Protein 6GIB (pdb70)

Foldseek 3Di:
DPWAKEWEAAQQDLLSLLLLLLCVLLVHDYHYDHDHVDDPLCCVQPVVNADTKMWTHDDDDDPSCDDPPTDIDHDSVVSNVVSCVVRVVSCLDPDDPVRNVQLVVLLVLCVVQAVVLLCCVFQVQDQNVSNLVSLLVSLVCCDQDDANSRDHHSSCSRCLSPLLVSVLLLVVVWGPHDPVSSVVVNCSCVDPSNPRVVVNNVVSCPDPSSVVSNVDSVVSVVVRVPDVSRD/DPKEKEKEAAPLDLLSLLLLLLCVLLVDDYHYHYDHPPDDDDPLCCLLPVVNDDTKMWIGDDDDDPSNDDNVTDMDDDRLVSSVVSCVVRVVSCLDPDDPVLNVQLVVLLCLCVVQQPVLLCCVQLVQDQNPSNVVSLLVSLVQPDQDDDNSRDHHSSCSRCLSPLLLSVLCLVVVWGQYDVVSSVVVVVVCPDPSNPRVVNRNVVSCVDPSSVVSVVDSVVSVVVRVPPVSRDHDD

Organism: Trametes versicolor (NCBI:txid5325)

Structure (mmCIF, N/CA/C/O backbone):
data_6GIB
#
_entry.id   6GIB
#
_cell.length_a   58.959
_cell.length_b   93.023
_cell.length_c   96.024
_cell.angle_alpha   90.00
_cell.angle_beta   90.00
_cell.angle_gamma   90.00
#
_symmetry.space_group_name_H-M   'P 21 21 21'
#
loop_
_entity.id
_entity.type
_entity.pdbx_description
1 polymer 'Glutathione S-transferase omega-2'
2 non-polymer 'MAGNESIUM ION'
3 water water
#
loop_
_atom_site.group_PDB
_atom_site.id
_atom_site.type_symbol
_atom_site.label_atom_id
_atom_site.label_alt_id
_atom_site.label_comp_id
_atom_site.label_asym_id
_atom_site.label_entity_id
_atom_site.label_seq_id
_atom_site.pdbx_PDB_ins_code
_atom_site.Cartn_x
_atom_site.Cartn_y
_atom_site.Cartn_z
_atom_site.occupancy
_atom_site.B_iso_or_equiv
_atom_site.auth_seq_id
_atom_site.auth_comp_id
_atom_site.auth_asym_id
_atom_site.auth_atom_id
_atom_site.pdbx_PDB_model_num
ATOM 1 N N . CYS A 1 3 ? -2.432 -14.500 6.069 1.00 31.75 3 CYS A N 1
ATOM 2 C CA . CYS A 1 3 ? -1.772 -15.232 4.991 1.00 33.23 3 CYS A CA 1
ATOM 3 C C . CYS A 1 3 ? -1.960 -16.750 5.088 1.00 37.11 3 CYS A C 1
ATOM 4 O O . CYS A 1 3 ? -1.709 -17.334 6.123 1.00 42.93 3 CYS A O 1
ATOM 11 N N . THR A 1 4 ? -2.379 -17.382 3.985 1.00 45.61 4 THR A N 1
ATOM 12 C CA . THR A 1 4 ? -2.632 -18.820 3.949 1.00 46.12 4 THR A CA 1
ATOM 13 C C . THR A 1 4 ? -1.697 -19.603 3.035 1.00 35.92 4 THR A C 1
ATOM 14 O O . THR A 1 4 ? -1.767 -20.831 3.033 1.00 43.28 4 THR A O 1
ATOM 25 N N . GLU A 1 5 ? -0.856 -18.948 2.245 1.00 34.16 5 GLU A N 1
ATOM 26 C CA . GLU A 1 5 ? 0.166 -19.670 1.499 1.00 39.22 5 GLU A CA 1
ATOM 27 C C . GLU A 1 5 ? 1.025 -20.485 2.463 1.00 30.66 5 GLU A C 1
ATOM 28 O O . GLU A 1 5 ? 1.246 -20.079 3.595 1.00 28.17 5 GLU A O 1
ATOM 40 N N . GLN A 1 6 ? 1.536 -21.634 2.019 1.00 30.27 6 GLN A N 1
ATOM 41 C CA . GLN A 1 6 ? 2.416 -22.409 2.890 1.00 29.22 6 GLN A CA 1
ATOM 42 C C . GLN A 1 6 ? 3.791 -21.765 2.956 1.00 24.89 6 GLN A C 1
ATOM 43 O O . GLN A 1 6 ? 4.254 -21.125 2.005 1.00 23.73 6 GLN A O 1
ATOM 57 N N . ILE A 1 7 ? 4.451 -21.966 4.091 1.00 24.11 7 ILE A N 1
ATOM 58 C CA . ILE A 1 7 ? 5.734 -21.345 4.401 1.00 26.71 7 ILE A CA 1
ATOM 59 C C . ILE A 1 7 ? 6.617 -22.411 5.003 1.00 24.44 7 ILE A C 1
ATOM 60 O O . ILE A 1 7 ? 6.285 -22.950 6.064 1.00 26.33 7 ILE A O 1
ATOM 76 N N . THR A 1 8 ? 7.764 -22.667 4.382 1.00 23.24 8 THR A N 1
ATOM 77 C CA . THR A 1 8 ? 8.743 -23.601 4.912 1.00 25.63 8 THR A CA 1
ATOM 78 C C . THR A 1 8 ? 10.076 -22.885 5.028 1.00 26.80 8 THR A C 1
ATOM 79 O O . THR A 1 8 ? 10.612 -22.394 4.032 1.00 24.04 8 THR A O 1
ATOM 90 N N . LEU A 1 9 ? 10.633 -22.865 6.230 1.00 25.08 9 LEU A N 1
ATOM 91 C CA . LEU A 1 9 ? 11.948 -22.285 6.455 1.00 25.40 9 LEU A CA 1
ATOM 92 C C . LEU A 1 9 ? 12.978 -23.412 6.496 1.00 23.25 9 LEU A C 1
ATOM 93 O O . LEU A 1 9 ? 12.885 -24.309 7.327 1.00 24.78 9 LEU A O 1
ATOM 109 N N . TYR A 1 10 ? 13.964 -23.335 5.615 1.00 28.67 10 TYR A N 1
ATOM 110 C CA . TYR A 1 10 ? 15.084 -24.256 5.587 1.00 25.28 10 TYR A CA 1
ATOM 111 C C . TYR A 1 10 ? 16.296 -23.582 6.201 1.00 29.10 10 TYR A C 1
ATOM 112 O O . TYR A 1 10 ? 16.643 -22.443 5.843 1.00 28.65 10 TYR A O 1
ATOM 130 N N . THR A 1 11 ? 16.914 -24.281 7.140 1.00 30.72 11 THR A N 1
ATOM 131 C CA . THR A 1 11 ? 18.113 -23.800 7.779 1.00 34.99 11 THR A CA 1
ATOM 132 C C . THR A 1 11 ? 18.939 -24.999 8.184 1.00 36.71 11 THR A C 1
ATOM 133 O O . THR A 1 11 ? 18.403 -26.079 8.415 1.00 32.96 11 THR A O 1
ATOM 144 N N . THR A 1 12 ? 20.252 -24.797 8.236 1.00 44.11 12 THR A N 1
ATOM 145 C CA . THR A 1 12 ? 21.123 -25.715 8.940 1.00 41.38 12 THR A CA 1
ATOM 146 C C . THR A 1 12 ? 20.981 -25.499 10.436 1.00 42.38 12 THR A C 1
ATOM 147 O O . THR A 1 12 ? 20.678 -24.402 10.907 1.00 35.99 12 THR A O 1
ATOM 158 N N . THR A 1 13 ? 21.252 -26.569 11.180 1.00 49.16 13 THR A N 1
ATOM 159 C CA . THR A 1 13 ? 20.689 -26.753 12.512 1.00 47.57 13 THR A CA 1
ATOM 160 C C . THR A 1 13 ? 20.996 -25.583 13.452 1.00 49.54 13 THR A C 1
ATOM 161 O O . THR A 1 13 ? 20.155 -25.213 14.287 1.00 46.52 13 THR A O 1
ATOM 172 N N . PHE A 1 14 ? 22.168 -24.975 13.326 1.00 43.94 14 PHE A N 1
ATOM 173 C CA . PHE A 1 14 ? 22.606 -23.972 14.290 1.00 36.01 14 PHE A CA 1
ATOM 174 C C . PHE A 1 14 ? 23.059 -22.694 13.588 1.00 37.73 14 PHE A C 1
ATOM 175 O O . PHE A 1 14 ? 23.922 -21.958 14.083 1.00 37.79 14 PHE A O 1
ATOM 192 N N . SER A 1 15 ? 22.453 -22.404 12.459 1.00 33.93 15 SER A N 1
ATOM 193 C CA . SER A 1 15 ? 22.855 -21.259 11.648 1.00 34.39 15 SER A CA 1
ATOM 194 C C . SER A 1 15 ? 22.280 -19.964 12.211 1.00 27.67 15 SER A C 1
ATOM 195 O O . SER A 1 15 ? 21.064 -19.863 12.403 1.00 20.91 15 SER A O 1
ATOM 203 N N . PRO A 1 16 ? 23.105 -18.939 12.431 1.00 21.96 16 PRO A N 1
ATOM 204 C CA . PRO A 1 16 ? 22.546 -17.654 12.874 1.00 29.96 16 PRO A CA 1
ATOM 205 C C . PRO A 1 16 ? 21.720 -16.974 11.796 1.00 26.22 16 PRO A C 1
ATOM 206 O O . PRO A 1 16 ? 20.775 -16.242 12.122 1.00 21.99 16 PRO A O 1
ATOM 217 N N . TYR A 1 17 ? 22.020 -17.244 10.519 1.00 28.83 17 TYR A N 1
ATOM 218 C CA . TYR A 1 17 ? 21.238 -16.680 9.430 1.00 25.01 17 TYR A CA 1
ATOM 219 C C . TYR A 1 17 ? 19.837 -17.271 9.418 1.00 24.51 17 TYR A C 1
ATOM 220 O O . TYR A 1 17 ? 18.850 -16.541 9.272 1.00 27.58 17 TYR A O 1
ATOM 238 N N . GLY A 1 18 ? 19.720 -18.588 9.594 1.00 25.80 18 GLY A N 1
ATOM 239 C CA . GLY A 1 18 ? 18.396 -19.183 9.695 1.00 25.24 18 GLY A CA 1
ATOM 240 C C . GLY A 1 18 ? 17.693 -18.723 10.952 1.00 26.59 18 GLY A C 1
ATOM 241 O O . GLY A 1 18 ? 16.473 -18.521 10.966 1.00 23.83 18 GLY A O 1
ATOM 245 N N . HIS A 1 19 ? 18.460 -18.543 12.023 1.00 23.11 19 HIS A N 1
ATOM 246 C CA . HIS A 1 19 ? 17.887 -18.093 13.282 1.00 26.80 19 HIS A CA 1
ATOM 247 C C . HIS A 1 19 ? 17.196 -16.745 13.089 1.00 22.03 19 HIS A C 1
ATOM 248 O O . HIS A 1 19 ? 16.091 -16.524 13.587 1.00 22.80 19 HIS A O 1
ATOM 262 N N . ARG A 1 20 ? 17.784 -15.869 12.281 1.00 24.58 20 ARG A N 1
ATOM 263 C CA . ARG A 1 20 ? 17.112 -14.617 11.932 1.00 24.09 20 ARG A CA 1
ATOM 264 C C . ARG A 1 20 ? 15.682 -14.861 11.481 1.00 24.81 20 ARG A C 1
ATOM 265 O O . ARG A 1 20 ? 14.728 -14.256 12.000 1.00 23.37 20 ARG A O 1
ATOM 286 N N . ALA A 1 21 ? 15.520 -15.728 10.488 1.00 21.55 21 ALA A N 1
ATOM 287 C CA . ALA A 1 21 ? 14.214 -15.946 9.888 1.00 18.51 21 ALA A CA 1
ATOM 288 C C . ALA A 1 21 ? 13.292 -16.665 10.828 1.00 20.65 21 ALA A C 1
ATOM 289 O O . ALA A 1 21 ? 12.074 -16.479 10.769 1.00 23.54 21 ALA A O 1
ATOM 296 N N . HIS A 1 22 ? 13.852 -17.490 11.678 1.00 29.36 22 HIS A N 1
ATOM 297 C CA . HIS A 1 22 ? 13.091 -18.229 12.647 1.00 23.95 22 HIS A CA 1
ATOM 298 C C . HIS A 1 22 ? 12.468 -17.240 13.624 1.00 24.22 22 HIS A C 1
ATOM 299 O O . HIS A 1 22 ? 11.315 -17.333 13.882 1.00 25.12 22 HIS A O 1
ATOM 313 N N . ILE A 1 23 ? 13.242 -16.276 14.108 1.00 23.31 23 ILE A N 1
ATOM 314 C CA . ILE A 1 23 ? 12.697 -15.246 15.002 1.00 22.06 23 ILE A CA 1
ATOM 315 C C . ILE A 1 23 ? 11.556 -14.529 14.316 1.00 22.40 23 ILE A C 1
ATOM 316 O O . ILE A 1 23 ? 10.476 -14.364 14.888 1.00 23.38 23 ILE A O 1
ATOM 332 N N . ALA A 1 24 ? 11.759 -14.142 13.048 1.00 20.69 24 ALA A N 1
ATOM 333 C CA . ALA A 1 24 ? 10.758 -13.326 12.384 1.00 23.18 24 ALA A CA 1
ATOM 334 C C . ALA A 1 24 ? 9.467 -14.091 12.185 1.00 21.36 24 ALA A C 1
ATOM 335 O O . ALA A 1 24 ? 8.373 -13.522 12.301 1.00 25.48 24 ALA A O 1
ATOM 342 N N . LEU A 1 25 ? 9.569 -15.376 11.876 1.00 23.80 25 LEU A N 1
ATOM 343 C CA . LEU A 1 25 ? 8.364 -16.163 11.687 1.00 31.86 25 LEU A CA 1
ATOM 344 C C . LEU A 1 25 ? 7.644 -16.346 13.014 1.00 22.86 25 LEU A C 1
ATOM 345 O O . LEU A 1 25 ? 6.412 -16.345 13.066 1.00 23.97 25 LEU A O 1
ATOM 361 N N . GLU A 1 26 ? 8.396 -16.436 14.101 1.00 25.65 26 GLU A N 1
ATOM 362 C CA . GLU A 1 26 ? 7.764 -16.566 15.409 1.00 28.36 26 GLU A CA 1
ATOM 363 C C . GLU A 1 26 ? 7.082 -15.266 15.803 1.00 25.82 26 GLU A C 1
ATOM 364 O O . GLU A 1 26 ? 5.897 -15.275 16.155 1.00 26.03 26 GLU A O 1
ATOM 376 N N . GLU A 1 27 ? 7.788 -14.129 15.665 1.00 18.96 27 GLU A N 1
ATOM 377 C CA . GLU A 1 27 ? 7.176 -12.832 15.959 1.00 22.67 27 GLU A CA 1
ATOM 378 C C . GLU A 1 27 ? 5.909 -12.627 15.163 1.00 26.66 27 GLU A C 1
ATOM 379 O O . GLU A 1 27 ? 4.964 -12.001 15.649 1.00 26.01 27 GLU A O 1
ATOM 391 N N . ALA A 1 28 ? 5.878 -13.137 13.926 1.00 27.17 28 ALA A N 1
ATOM 392 C CA . ALA A 1 28 ? 4.749 -12.927 13.036 1.00 24.09 28 ALA A CA 1
ATOM 393 C C . ALA A 1 28 ? 3.554 -13.770 13.402 1.00 25.42 28 ALA A C 1
ATOM 394 O O . ALA A 1 28 ? 2.488 -13.576 12.817 1.00 29.36 28 ALA A O 1
ATOM 401 N N . GLY A 1 29 ? 3.709 -14.711 14.329 1.00 28.82 29 GLY A N 1
ATOM 402 C CA . GLY A 1 29 ? 2.664 -15.687 14.546 1.00 30.53 29 GLY A CA 1
ATOM 403 C C . GLY A 1 29 ? 2.409 -16.571 13.343 1.00 27.76 29 GLY A C 1
ATOM 404 O O . GLY A 1 29 ? 1.301 -17.094 13.192 1.00 26.11 29 GLY A O 1
ATOM 408 N N . ALA A 1 30 ? 3.405 -16.746 12.476 1.00 29.95 30 ALA A N 1
ATOM 409 C CA . ALA A 1 30 ? 3.196 -17.474 11.240 1.00 27.42 30 ALA A CA 1
ATOM 410 C C . ALA A 1 30 ? 2.979 -18.955 11.494 1.00 25.14 30 ALA A C 1
ATOM 411 O O . ALA A 1 30 ? 3.554 -19.536 12.410 1.00 28.22 30 ALA A O 1
ATOM 418 N N . GLU A 1 31 ? 2.164 -19.565 10.633 1.00 29.52 31 GLU A N 1
ATOM 419 C CA . GLU A 1 31 ? 2.078 -21.015 10.502 1.00 26.97 31 GLU A CA 1
ATOM 420 C C . GLU A 1 31 ? 3.100 -21.467 9.465 1.00 30.33 31 GLU A C 1
ATOM 421 O O . GLU A 1 31 ? 2.952 -21.185 8.277 1.00 28.99 31 GLU A O 1
ATOM 433 N N . TYR A 1 32 ? 4.112 -22.200 9.899 1.00 29.05 32 TYR A N 1
ATOM 434 C CA . TYR A 1 32 ? 5.206 -22.513 9.011 1.00 23.12 32 TYR A CA 1
ATOM 435 C C . TYR A 1 32 ? 5.813 -23.867 9.373 1.00 30.16 32 TYR A C 1
ATOM 436 O O . TYR A 1 32 ? 5.713 -24.346 10.504 1.00 25.38 32 TYR A O 1
ATOM 454 N N . THR A 1 33 ? 6.458 -24.476 8.389 1.00 29.98 33 THR A N 1
ATOM 455 C CA . THR A 1 33 ? 7.239 -25.683 8.585 1.00 26.87 33 THR A CA 1
ATOM 456 C C . THR A 1 33 ? 8.699 -25.292 8.706 1.00 27.99 33 THR A C 1
ATOM 457 O O . THR A 1 33 ? 9.205 -24.494 7.907 1.00 33.08 33 THR A O 1
ATOM 468 N N . LEU A 1 34 ? 9.347 -25.817 9.727 1.00 26.07 34 LEU A N 1
ATOM 469 C CA . LEU A 1 34 ? 10.774 -25.650 9.943 1.00 29.24 34 LEU A CA 1
ATOM 470 C C . LEU A 1 34 ? 11.469 -26.947 9.557 1.00 24.28 34 LEU A C 1
ATOM 471 O O . LEU A 1 34 ? 11.089 -28.025 10.020 1.00 29.02 34 LEU A O 1
ATOM 487 N N . CYS A 1 35 ? 12.465 -26.846 8.691 1.00 28.71 35 CYS A N 1
ATOM 488 C CA . CYS A 1 35 ? 13.245 -27.997 8.268 1.00 26.55 35 CYS A CA 1
ATOM 489 C C . CYS A 1 35 ? 14.687 -27.682 8.570 1.00 31.35 35 CYS A C 1
ATOM 490 O O . CYS A 1 35 ? 15.243 -26.729 8.018 1.00 32.53 35 CYS A O 1
ATOM 498 N N . GLN A 1 36 ? 15.277 -28.463 9.462 1.00 31.34 36 GLN A N 1
ATOM 499 C CA . GLN A 1 36 ? 16.666 -28.297 9.851 1.00 31.44 36 GLN A CA 1
ATOM 500 C C . GLN A 1 36 ? 17.478 -29.392 9.168 1.00 37.83 36 GLN A C 1
ATOM 501 O O . GLN A 1 36 ? 17.192 -30.578 9.339 1.00 36.39 36 GLN A O 1
ATOM 515 N N . ILE A 1 37 ? 18.468 -29.005 8.392 1.00 35.18 37 ILE A N 1
ATOM 516 C CA . ILE A 1 37 ? 19.389 -29.973 7.822 1.00 47.22 37 ILE A CA 1
ATOM 517 C C . ILE A 1 37 ? 20.687 -29.955 8.611 1.00 50.43 37 ILE A C 1
ATOM 518 O O . ILE A 1 37 ? 21.161 -28.901 9.067 1.00 43.54 37 ILE A O 1
ATOM 534 N N . ASN A 1 38 ? 21.293 -31.131 8.728 1.00 48.49 38 ASN A N 1
ATOM 535 C CA . ASN A 1 38 ? 22.471 -31.279 9.564 1.00 58.40 38 ASN A CA 1
ATOM 536 C C . ASN A 1 38 ? 23.687 -30.615 8.931 1.00 60.15 38 ASN A C 1
ATOM 537 O O . ASN A 1 38 ? 24.098 -30.972 7.820 1.00 58.85 38 ASN A O 1
ATOM 548 N N . VAL A 1 39 ? 24.272 -29.670 9.662 1.00 69.27 39 VAL A N 1
ATOM 549 C CA . VAL A 1 39 ? 25.617 -29.157 9.386 1.00 68.50 39 VAL A CA 1
ATOM 550 C C . VAL A 1 39 ? 26.653 -30.281 9.387 1.00 65.15 39 VAL A C 1
ATOM 551 O O . VAL A 1 39 ? 27.761 -30.101 8.887 1.00 56.88 39 VAL A O 1
ATOM 564 N N . LYS A 1 43 ? 25.044 -32.687 2.987 1.00 40.67 43 LYS A N 1
ATOM 565 C CA . LYS A 1 43 ? 23.839 -31.970 2.571 1.00 44.88 43 LYS A CA 1
ATOM 566 C C . LYS A 1 43 ? 22.989 -32.732 1.524 1.00 49.49 43 LYS A C 1
ATOM 567 O O . LYS A 1 43 ? 23.496 -33.118 0.474 1.00 49.04 43 LYS A O 1
ATOM 585 N N . PRO A 1 44 ? 21.694 -32.917 1.783 1.00 41.91 44 PRO A N 1
ATOM 586 C CA . PRO A 1 44 ? 20.934 -33.908 1.012 1.00 37.28 44 PRO A CA 1
ATOM 587 C C . PRO A 1 44 ? 20.710 -33.528 -0.447 1.00 39.98 44 PRO A C 1
ATOM 588 O O . PRO A 1 44 ? 20.591 -32.358 -0.818 1.00 41.26 44 PRO A O 1
ATOM 599 N N . GLU A 1 45 ? 20.642 -34.571 -1.278 1.00 45.02 45 GLU A N 1
ATOM 600 C CA . GLU A 1 45 ? 20.485 -34.396 -2.715 1.00 41.43 45 GLU A CA 1
ATOM 601 C C . GLU A 1 45 ? 19.227 -33.607 -3.052 1.00 39.18 45 GLU A C 1
ATOM 602 O O . GLU A 1 45 ? 19.224 -32.812 -4.004 1.00 41.13 45 GLU A O 1
ATOM 614 N N . TRP A 1 46 ? 18.141 -33.817 -2.301 1.00 34.02 46 TRP A N 1
ATOM 615 C CA . TRP A 1 46 ? 16.903 -33.104 -2.602 1.00 37.21 46 TRP A CA 1
ATOM 616 C C . TRP A 1 46 ? 17.013 -31.588 -2.405 1.00 36.09 46 TRP A C 1
ATOM 617 O O . TRP A 1 46 ? 16.230 -30.843 -3.001 1.00 33.75 46 TRP A O 1
ATOM 638 N N . TYR A 1 47 ? 17.959 -31.105 -1.603 1.00 34.08 47 TYR A N 1
ATOM 639 C CA . TYR A 1 47 ? 17.959 -29.682 -1.301 1.00 36.73 47 TYR A CA 1
ATOM 640 C C . TYR A 1 47 ? 18.208 -28.850 -2.550 1.00 40.92 47 TYR A C 1
ATOM 641 O O . TYR A 1 47 ? 17.917 -27.648 -2.562 1.00 38.35 47 TYR A O 1
ATOM 659 N N . LYS A 1 48 ? 18.724 -29.471 -3.608 1.00 38.07 48 LYS A N 1
ATOM 660 C CA . LYS A 1 48 ? 18.896 -28.763 -4.861 1.00 40.50 48 LYS A CA 1
ATOM 661 C C . LYS A 1 48 ? 17.565 -28.259 -5.401 1.00 35.55 48 LYS A C 1
ATOM 662 O O . LYS A 1 48 ? 17.545 -27.335 -6.215 1.00 34.39 48 LYS A O 1
ATOM 681 N N . ARG A 1 49 ? 16.459 -28.860 -4.983 1.00 32.06 49 ARG A N 1
ATOM 682 C CA . ARG A 1 49 ? 15.141 -28.391 -5.386 1.00 32.96 49 ARG A CA 1
ATOM 683 C C . ARG A 1 49 ? 14.693 -27.139 -4.620 1.00 32.47 49 ARG A C 1
ATOM 684 O O . ARG A 1 49 ? 13.740 -26.483 -5.040 1.00 30.28 49 ARG A O 1
ATOM 705 N N . VAL A 1 50 ? 15.335 -26.812 -3.500 1.00 30.26 50 VAL A N 1
ATOM 706 C CA . VAL A 1 50 ? 15.070 -25.551 -2.813 1.00 34.72 50 VAL A CA 1
ATOM 707 C C . VAL A 1 50 ? 15.861 -24.435 -3.468 1.00 29.90 50 VAL A C 1
ATOM 708 O O . VAL A 1 50 ? 15.315 -23.407 -3.884 1.00 31.17 50 VAL A O 1
ATOM 721 N N . ASN A 1 51 ? 17.159 -24.652 -3.572 1.00 37.92 51 ASN A N 1
ATOM 722 C CA . ASN A 1 51 ? 18.123 -23.762 -4.179 1.00 38.10 51 ASN A CA 1
ATOM 723 C C . ASN A 1 51 ? 19.220 -24.557 -4.875 1.00 43.98 51 ASN A C 1
ATOM 724 O O . ASN A 1 51 ? 19.990 -25.271 -4.209 1.00 34.66 51 ASN A O 1
ATOM 735 N N . PRO A 1 52 ? 19.364 -24.421 -6.193 1.00 41.19 52 PRO A N 1
ATOM 736 C CA . PRO A 1 52 ? 20.399 -25.199 -6.881 1.00 39.57 52 PRO A CA 1
ATOM 737 C C . PRO A 1 52 ? 21.808 -24.944 -6.376 1.00 35.58 52 PRO A C 1
ATOM 738 O O . PRO A 1 52 ? 22.643 -25.846 -6.475 1.00 42.09 52 PRO A O 1
ATOM 749 N N . LEU A 1 53 ? 22.118 -23.770 -5.842 1.00 39.44 53 LEU A N 1
ATOM 750 C CA . LEU A 1 53 ? 23.462 -23.532 -5.322 1.00 38.77 53 LEU A CA 1
ATOM 751 C C . LEU A 1 53 ? 23.618 -23.930 -3.860 1.00 38.29 53 LEU A C 1
ATOM 752 O O . LEU A 1 53 ? 24.635 -23.590 -3.250 1.00 40.86 53 LEU A O 1
ATOM 768 N N . GLY A 1 54 ? 22.651 -24.643 -3.285 1.00 34.95 54 GLY A N 1
ATOM 769 C CA . GLY A 1 54 ? 22.779 -25.061 -1.893 1.00 33.05 54 GLY A CA 1
ATOM 770 C C . GLY A 1 54 ? 22.711 -23.945 -0.877 1.00 38.29 54 GLY A C 1
ATOM 771 O O . GLY A 1 54 ? 23.136 -24.144 0.268 1.00 33.31 54 GLY A O 1
ATOM 775 N N . LYS A 1 55 ? 22.198 -22.771 -1.264 1.00 30.58 55 LYS A N 1
ATOM 776 C CA . LYS A 1 55 ? 22.188 -21.612 -0.375 1.00 36.53 55 LYS A CA 1
ATOM 777 C C . LYS A 1 55 ? 21.181 -21.802 0.754 1.00 32.19 55 LYS A C 1
ATOM 778 O O . LYS A 1 55 ? 20.040 -22.204 0.522 1.00 31.43 55 LYS A O 1
ATOM 797 N N . VAL A 1 56 ? 21.606 -21.478 1.966 1.00 29.29 56 VAL A N 1
ATOM 798 C CA . VAL A 1 56 ? 20.804 -21.632 3.180 1.00 36.57 56 VAL A CA 1
ATOM 799 C C . VAL A 1 56 ? 21.031 -20.393 4.048 1.00 28.09 56 VAL A C 1
ATOM 800 O O . VAL A 1 56 ? 22.136 -19.898 4.127 1.00 32.06 56 VAL A O 1
ATOM 813 N N . PRO A 1 57 ? 19.991 -19.891 4.720 1.00 28.10 57 PRO A N 1
ATOM 814 C CA . PRO A 1 57 ? 18.613 -20.375 4.769 1.00 23.33 57 PRO A CA 1
ATOM 815 C C . PRO A 1 57 ? 17.855 -20.090 3.502 1.00 25.28 57 PRO A C 1
ATOM 816 O O . PRO A 1 57 ? 18.298 -19.320 2.654 1.00 26.50 57 PRO A O 1
ATOM 827 N N . ALA A 1 58 ? 16.684 -20.703 3.424 1.00 25.25 58 ALA A N 1
ATOM 828 C CA . ALA A 1 58 ? 15.753 -20.474 2.352 1.00 23.42 58 ALA A CA 1
ATOM 829 C C . ALA A 1 58 ? 14.344 -20.640 2.879 1.00 22.39 58 ALA A C 1
ATOM 830 O O . ALA A 1 58 ? 14.095 -21.406 3.813 1.00 22.21 58 ALA A O 1
ATOM 837 N N . ILE A 1 59 ? 13.423 -19.978 2.198 1.00 21.96 59 ILE A N 1
ATOM 838 C CA . ILE A 1 59 ? 11.995 -20.065 2.447 1.00 21.26 59 ILE A CA 1
ATOM 839 C C . ILE A 1 59 ? 11.331 -20.502 1.153 1.00 26.82 59 ILE A C 1
ATOM 840 O O . ILE A 1 59 ? 11.559 -19.893 0.105 1.00 28.54 59 ILE A O 1
ATOM 856 N N . THR A 1 60 ? 10.487 -21.516 1.224 1.00 26.94 60 THR A N 1
ATOM 857 C CA . THR A 1 60 ? 9.550 -21.734 0.139 1.00 20.67 60 THR A CA 1
ATOM 858 C C . THR A 1 60 ? 8.217 -21.161 0.565 1.00 26.70 60 THR A C 1
ATOM 859 O O . THR A 1 60 ? 7.852 -21.198 1.747 1.00 26.08 60 THR A O 1
ATOM 870 N N . PHE A 1 61 ? 7.494 -20.628 -0.410 1.00 26.13 61 PHE A N 1
ATOM 871 C CA . PHE A 1 61 ? 6.252 -19.922 -0.152 1.00 26.32 61 PHE A CA 1
ATOM 872 C C . PHE A 1 61 ? 5.219 -20.347 -1.179 1.00 22.37 61 PHE A C 1
ATOM 873 O O . PHE A 1 61 ? 5.499 -20.341 -2.379 1.00 28.53 61 PHE A O 1
ATOM 890 N N . GLY A 1 62 ? 4.031 -20.692 -0.705 1.00 28.10 62 GLY A N 1
ATOM 891 C CA . GLY A 1 62 ? 2.957 -21.132 -1.566 1.00 27.98 62 GLY A CA 1
ATOM 892 C C . GLY A 1 62 ? 3.219 -22.495 -2.184 1.00 30.76 62 GLY A C 1
ATOM 893 O O . GLY A 1 62 ? 4.131 -23.248 -1.803 1.00 25.73 62 GLY A O 1
ATOM 897 N N . GLY A 1 63 ? 2.392 -22.789 -3.187 1.00 25.25 63 GLY A N 1
ATOM 898 C CA . GLY A 1 63 ? 2.298 -24.107 -3.749 1.00 24.12 63 GLY A CA 1
ATOM 899 C C . GLY A 1 63 ? 1.602 -25.058 -2.791 1.00 26.63 63 GLY A C 1
ATOM 900 O O . GLY A 1 63 ? 1.159 -24.682 -1.709 1.00 21.97 63 GLY A O 1
ATOM 904 N N . PRO A 1 64 ? 1.499 -26.322 -3.175 1.00 22.92 64 PRO A N 1
ATOM 905 C CA . PRO A 1 64 ? 0.809 -27.288 -2.320 1.00 31.95 64 PRO A CA 1
ATOM 906 C C . PRO A 1 64 ? 1.566 -27.543 -1.018 1.00 30.61 64 PRO A C 1
ATOM 907 O O . PRO A 1 64 ? 2.785 -27.361 -0.928 1.00 26.95 64 PRO A O 1
ATOM 918 N N . GLN A 1 65 ? 0.815 -27.965 0.002 1.00 36.35 65 GLN A N 1
ATOM 919 C CA . GLN A 1 65 ? 1.430 -28.443 1.237 1.00 33.56 65 GLN A CA 1
ATOM 920 C C . GLN A 1 65 ? 2.239 -29.677 0.933 1.00 28.34 65 GLN A C 1
ATOM 921 O O . GLN A 1 65 ? 1.727 -30.640 0.375 1.00 31.13 65 GLN A O 1
ATOM 935 N N . VAL A 1 66 ? 3.514 -29.640 1.294 1.00 27.06 66 VAL A N 1
ATOM 936 C CA . VAL A 1 66 ? 4.412 -30.751 1.006 1.00 23.84 66 VAL A CA 1
ATOM 937 C C . VAL A 1 66 ? 5.342 -30.941 2.181 1.00 28.02 66 VAL A C 1
ATOM 938 O O . VAL A 1 66 ? 5.656 -29.994 2.909 1.00 24.68 66 VAL A O 1
ATOM 951 N N . PRO A 1 67 ? 5.822 -32.158 2.379 1.00 27.76 67 PRO A N 1
ATOM 952 C CA . PRO A 1 67 ? 6.911 -32.312 3.315 1.00 28.50 67 PRO A CA 1
ATOM 953 C C . PRO A 1 67 ? 8.103 -31.531 2.800 1.00 28.35 67 PRO A C 1
ATOM 954 O O . PRO A 1 67 ? 8.343 -31.501 1.580 1.00 26.11 67 PRO A O 1
ATOM 965 N N . PRO A 1 68 ? 8.876 -30.910 3.693 1.00 24.33 68 PRO A N 1
ATOM 966 C CA . PRO A 1 68 ? 9.977 -30.033 3.260 1.00 24.51 68 PRO A CA 1
ATOM 967 C C . PRO A 1 68 ? 11.034 -30.729 2.421 1.00 27.44 68 PRO A C 1
ATOM 968 O O . PRO A 1 68 ? 11.693 -30.082 1.596 1.00 25.08 68 PRO A O 1
ATOM 979 N N . ASP A 1 69 ? 11.252 -32.025 2.630 1.00 31.11 69 ASP A N 1
ATOM 980 C CA . ASP A 1 69 ? 12.168 -32.737 1.765 1.00 25.56 69 ASP A CA 1
ATOM 981 C C . ASP A 1 69 ? 11.548 -33.041 0.393 1.00 30.92 69 ASP A C 1
ATOM 982 O O . ASP A 1 69 ? 12.236 -33.626 -0.449 1.00 25.69 69 ASP A O 1
ATOM 991 N N . GLU A 1 70 ? 10.314 -32.604 0.115 1.00 24.46 70 GLU A N 1
ATOM 992 C CA . GLU A 1 70 ? 9.699 -32.772 -1.204 1.00 28.96 70 GLU A CA 1
ATOM 993 C C . GLU A 1 70 ? 9.137 -31.431 -1.681 1.00 27.37 70 GLU A C 1
ATOM 994 O O . GLU A 1 70 ? 7.928 -31.278 -1.894 1.00 21.61 70 GLU A O 1
ATOM 1006 N N . PRO A 1 71 ? 10.000 -30.436 -1.876 1.00 27.09 71 PRO A N 1
ATOM 1007 C CA . PRO A 1 71 ? 9.503 -29.104 -2.228 1.00 28.72 71 PRO A CA 1
ATOM 1008 C C . PRO A 1 71 ? 8.820 -29.163 -3.578 1.00 30.41 71 PRO A C 1
ATOM 1009 O O . PRO A 1 71 ? 9.226 -29.905 -4.470 1.00 25.31 71 PRO A O 1
ATOM 1020 N N . SER A 1 72 ? 7.724 -28.445 -3.675 1.00 26.30 72 SER A N 1
ATOM 1021 C CA . SER A 1 72 ? 6.934 -28.445 -4.887 1.00 28.01 72 SER A CA 1
ATOM 1022 C C . SER A 1 72 ? 7.641 -27.657 -5.982 1.00 30.14 72 SER A C 1
ATOM 1023 O O . SER A 1 72 ? 8.416 -26.739 -5.706 1.00 31.94 72 SER A O 1
ATOM 1031 N N . PRO A 1 73 ? 7.343 -27.947 -7.235 1.00 31.01 73 PRO A N 1
ATOM 1032 C CA . PRO A 1 73 ? 7.740 -27.009 -8.286 1.00 30.43 73 PRO A CA 1
ATOM 1033 C C . PRO A 1 73 ? 6.938 -25.721 -8.237 1.00 28.02 73 PRO A C 1
ATOM 1034 O O . PRO A 1 73 ? 7.442 -24.683 -8.677 1.00 24.25 73 PRO A O 1
ATOM 1045 N N . GLU A 1 74 ? 5.726 -25.721 -7.685 1.00 25.21 74 GLU A N 1
ATOM 1046 C CA . GLU A 1 74 ? 4.969 -24.471 -7.695 1.00 28.34 74 GLU A CA 1
ATOM 1047 C C . GLU A 1 74 ? 5.550 -23.417 -6.752 1.00 30.59 74 GLU A C 1
ATOM 1048 O O . GLU A 1 74 ? 5.442 -22.230 -7.034 1.00 26.31 74 GLU A O 1
ATOM 1060 N N . SER A 1 75 ? 6.111 -23.812 -5.612 1.00 33.12 75 SER A N 1
ATOM 1061 C CA . SER A 1 75 ? 6.425 -22.832 -4.578 1.00 26.96 75 SER A CA 1
ATOM 1062 C C . SER A 1 75 ? 7.476 -21.838 -5.059 1.00 31.11 75 SER A C 1
ATOM 1063 O O . SER A 1 75 ? 8.357 -22.177 -5.858 1.00 31.68 75 SER A O 1
ATOM 1071 N N . GLU A 1 76 ? 7.372 -20.595 -4.557 1.00 29.13 76 GLU A N 1
ATOM 1072 C CA . GLU A 1 76 ? 8.415 -19.589 -4.755 1.00 25.36 76 GLU A CA 1
ATOM 1073 C C . GLU A 1 76 ? 9.529 -19.829 -3.754 1.00 28.20 76 GLU A C 1
ATOM 1074 O O . GLU A 1 76 ? 9.272 -20.025 -2.562 1.00 31.44 76 GLU A O 1
ATOM 1086 N N . LYS A 1 77 ? 10.765 -19.756 -4.227 1.00 20.49 77 LYS A N 1
ATOM 1087 C CA . LYS A 1 77 ? 11.942 -20.083 -3.430 1.00 29.83 77 LYS A CA 1
ATOM 1088 C C . LYS A 1 77 ? 12.744 -18.809 -3.230 1.00 28.74 77 LYS A C 1
ATOM 1089 O O . LYS A 1 77 ? 13.106 -18.157 -4.208 1.00 27.47 77 LYS A O 1
ATOM 1108 N N . LEU A 1 78 ? 13.033 -18.467 -1.965 1.00 27.60 78 LEU A N 1
ATOM 1109 C CA . LEU A 1 78 ? 13.658 -17.197 -1.607 1.00 26.23 78 LEU A CA 1
ATOM 1110 C C . LEU A 1 78 ? 14.836 -17.422 -0.677 1.00 21.99 78 LEU A C 1
ATOM 1111 O O . LEU A 1 78 ? 14.783 -18.269 0.221 1.00 28.21 78 LEU A O 1
ATOM 1127 N N . VAL A 1 79 ? 15.878 -16.619 -0.869 1.00 26.23 79 VAL A N 1
ATOM 1128 C CA . VAL A 1 79 ? 17.126 -16.709 -0.122 1.00 23.96 79 VAL A CA 1
ATOM 1129 C C . VAL A 1 79 ? 17.569 -15.304 0.278 1.00 24.78 79 VAL A C 1
ATOM 1130 O O . VAL A 1 79 ? 16.977 -14.304 -0.128 1.00 26.89 79 VAL A O 1
ATOM 1143 N N . GLU A 1 80 ? 18.666 -15.249 1.039 1.00 25.96 80 GLU A N 1
ATOM 1144 C CA . GLU A 1 80 ? 19.303 -14.029 1.542 1.00 23.37 80 GLU A CA 1
ATOM 1145 C C . GLU A 1 80 ? 18.589 -13.544 2.802 1.00 23.65 80 GLU A C 1
ATOM 1146 O O . GLU A 1 80 ? 17.490 -12.992 2.733 1.00 20.73 80 GLU A O 1
ATOM 1158 N N . SER A 1 81 ? 19.227 -13.737 3.956 1.00 20.61 81 SER A N 1
ATOM 1159 C CA . SER A 1 81 ? 18.503 -13.717 5.220 1.00 23.15 81 SER A CA 1
ATOM 1160 C C . SER A 1 81 ? 17.809 -12.383 5.463 1.00 17.76 81 SER A C 1
ATOM 1161 O O . SER A 1 81 ? 16.659 -12.351 5.921 1.00 27.47 81 SER A O 1
ATOM 1169 N N . LEU A 1 82 ? 18.458 -11.275 5.171 1.00 16.37 82 LEU A N 1
ATOM 1170 C CA . LEU A 1 82 ? 17.790 -9.992 5.415 1.00 25.46 82 LEU A CA 1
ATOM 1171 C C . LEU A 1 82 ? 16.589 -9.782 4.505 1.00 25.92 82 LEU A C 1
ATOM 1172 O O . LEU A 1 82 ? 15.559 -9.263 4.955 1.00 21.87 82 LEU A O 1
ATOM 1188 N N . ALA A 1 83 ? 16.680 -10.174 3.229 1.00 21.51 83 ALA A N 1
ATOM 1189 C CA . ALA A 1 83 ? 15.472 -10.207 2.400 1.00 19.82 83 ALA A CA 1
ATOM 1190 C C . ALA A 1 83 ? 14.391 -11.106 2.991 1.00 20.13 83 ALA A C 1
ATOM 1191 O O . ALA A 1 83 ? 13.198 -10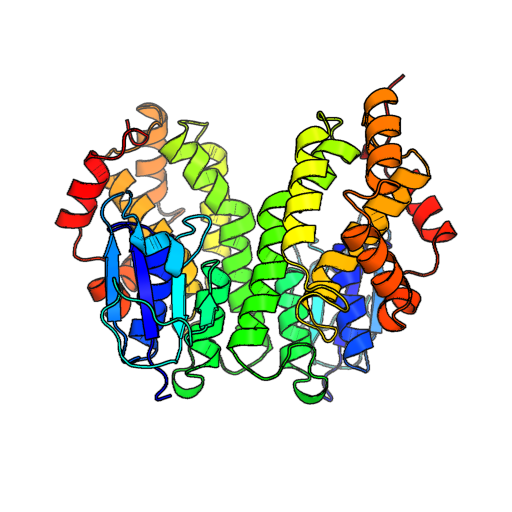.807 2.865 1.00 24.80 83 ALA A O 1
ATOM 1198 N N . LEU A 1 84 ? 14.769 -12.214 3.620 1.00 21.43 84 LEU A N 1
ATOM 1199 C CA . LEU A 1 84 ? 13.743 -13.073 4.212 1.00 20.02 84 LEU A CA 1
ATOM 1200 C C . LEU A 1 84 ? 13.045 -12.357 5.354 1.00 21.74 84 LEU A C 1
ATOM 1201 O O . LEU A 1 84 ? 11.816 -12.416 5.470 1.00 23.72 84 LEU A O 1
ATOM 1217 N N . LEU A 1 85 ? 13.811 -11.628 6.166 1.00 20.56 85 LEU A N 1
ATOM 1218 C CA . LEU A 1 85 ? 13.222 -10.817 7.228 1.00 24.62 85 LEU A CA 1
ATOM 1219 C C . LEU A 1 85 ? 12.195 -9.846 6.672 1.00 25.53 85 LEU A C 1
ATOM 1220 O O . LEU A 1 85 ? 11.054 -9.797 7.144 1.00 24.47 85 LEU A O 1
ATOM 1236 N N . GLU A 1 86 ? 12.590 -9.040 5.683 1.00 24.03 86 GLU A N 1
ATOM 1237 C CA . GLU A 1 86 ? 11.649 -8.087 5.103 1.00 21.93 86 GLU A CA 1
ATOM 1238 C C . GLU A 1 86 ? 10.468 -8.798 4.459 1.00 25.06 86 GLU A C 1
ATOM 1239 O O . GLU A 1 86 ? 9.347 -8.279 4.462 1.00 24.50 86 GLU A O 1
ATOM 1251 N N . PHE A 1 87 ? 10.698 -9.995 3.919 1.00 29.53 87 PHE A N 1
ATOM 1252 C CA . PHE A 1 87 ? 9.614 -10.749 3.306 1.00 27.12 87 PHE A CA 1
ATOM 1253 C C . PHE A 1 87 ? 8.576 -11.176 4.347 1.00 24.06 87 PHE A C 1
ATOM 1254 O O . PHE A 1 87 ? 7.371 -10.980 4.142 1.00 22.03 87 PHE A O 1
ATOM 1271 N N . VAL A 1 88 ? 9.018 -11.720 5.493 1.00 24.39 88 VAL A N 1
ATOM 1272 C CA . VAL A 1 88 ? 8.053 -12.110 6.533 1.00 20.69 88 VAL A CA 1
ATOM 1273 C C . VAL A 1 88 ? 7.236 -10.914 6.948 1.00 19.81 88 VAL A C 1
ATOM 1274 O O . VAL A 1 88 ? 6.016 -11.000 7.107 1.00 28.00 88 VAL A O 1
ATOM 1287 N N . ALA A 1 89 ? 7.885 -9.766 7.076 1.00 23.79 89 ALA A N 1
ATOM 1288 C CA . ALA A 1 89 ? 7.182 -8.560 7.491 1.00 24.08 89 ALA A CA 1
ATOM 1289 C C . ALA A 1 89 ? 6.147 -8.144 6.465 1.00 24.18 89 ALA A C 1
ATOM 1290 O O . ALA A 1 89 ? 5.022 -7.784 6.830 1.00 21.16 89 ALA A O 1
ATOM 1297 N N . ASP A 1 90 ? 6.506 -8.212 5.170 1.00 24.13 90 ASP A N 1
ATOM 1298 C CA . ASP A 1 90 ? 5.570 -7.898 4.087 1.00 26.51 90 ASP A CA 1
ATOM 1299 C C . ASP A 1 90 ? 4.396 -8.866 4.029 1.00 21.68 90 ASP A C 1
ATOM 1300 O O . ASP A 1 90 ? 3.298 -8.479 3.623 1.00 24.80 90 ASP A O 1
ATOM 1309 N N . VAL A 1 91 ? 4.613 -10.137 4.358 1.00 23.66 91 VAL A N 1
ATOM 1310 C CA . VAL A 1 91 ? 3.515 -11.117 4.301 1.00 24.35 91 VAL A CA 1
ATOM 1311 C C . VAL A 1 91 ? 2.589 -10.973 5.495 1.00 27.24 91 VAL A C 1
ATOM 1312 O O . VAL A 1 91 ? 1.405 -11.315 5.417 1.00 30.63 91 VAL A O 1
ATOM 1325 N N . PHE A 1 92 ? 3.118 -10.493 6.615 1.00 22.45 92 PHE A N 1
ATOM 1326 C CA . PHE A 1 92 ? 2.372 -10.348 7.862 1.00 26.07 92 PHE A CA 1
ATOM 1327 C C . PHE A 1 92 ? 2.415 -8.904 8.348 1.00 30.97 92 PHE A C 1
ATOM 1328 O O . PHE A 1 92 ? 2.879 -8.614 9.459 1.00 29.65 92 PHE A O 1
ATOM 1345 N N . PRO A 1 93 ? 1.960 -7.957 7.530 1.00 29.14 93 PRO A N 1
ATOM 1346 C CA . PRO A 1 93 ? 1.987 -6.565 7.992 1.00 23.80 93 PRO A CA 1
ATOM 1347 C C . PRO A 1 93 ? 1.292 -6.392 9.314 1.00 30.74 93 PRO A C 1
ATOM 1348 O O . PRO A 1 93 ? 1.703 -5.533 10.094 1.00 24.28 93 PRO A O 1
ATOM 1359 N N . GLU A 1 94 ? 0.287 -7.228 9.611 1.00 26.77 94 GLU A N 1
ATOM 1360 C CA . GLU A 1 94 ? -0.461 -7.090 10.849 1.00 28.27 94 GLU A CA 1
ATOM 1361 C C . GLU A 1 94 ? 0.442 -7.271 12.060 1.00 31.82 94 GLU A C 1
ATOM 1362 O O . GLU A 1 94 ? 0.208 -6.664 13.103 1.00 29.11 94 GLU A O 1
ATOM 1374 N N . ALA A 1 95 ? 1.502 -8.047 11.925 1.00 28.96 95 ALA A N 1
ATOM 1375 C CA . ALA A 1 95 ? 2.398 -8.322 13.044 1.00 28.93 95 ALA A CA 1
ATOM 1376 C C . ALA A 1 95 ? 3.341 -7.169 13.357 1.00 23.53 95 ALA A C 1
ATOM 1377 O O . ALA A 1 95 ? 4.044 -7.221 14.360 1.00 25.28 95 ALA A O 1
ATOM 1384 N N . LYS A 1 96 ? 3.398 -6.151 12.514 1.00 23.05 96 LYS A N 1
ATOM 1385 C CA . LYS A 1 96 ? 4.245 -4.997 12.747 1.00 24.97 96 LYS A CA 1
ATOM 1386 C C . LYS A 1 96 ? 5.664 -5.422 13.108 1.00 26.88 96 LYS A C 1
ATOM 1387 O O . LYS A 1 96 ? 6.215 -5.047 14.144 1.00 28.95 96 LYS A O 1
ATOM 1406 N N . LEU A 1 97 ? 6.264 -6.221 12.224 1.00 28.96 97 LEU A N 1
ATOM 1407 C CA . LEU A 1 97 ? 7.634 -6.646 12.478 1.00 23.30 97 LEU A CA 1
ATOM 1408 C C . LEU A 1 97 ? 8.588 -5.494 12.290 1.00 20.25 97 LEU A C 1
ATOM 1409 O O . LEU A 1 97 ? 9.741 -5.558 12.723 1.00 22.79 97 LEU A O 1
ATOM 1425 N N . LEU A 1 98 ? 8.132 -4.468 11.622 1.00 20.29 98 LEU A N 1
ATOM 1426 C CA . LEU A 1 98 ? 8.770 -3.174 11.587 1.00 23.64 98 LEU A CA 1
ATOM 1427 C C . LEU A 1 98 ? 7.805 -2.147 12.172 1.00 20.01 98 LEU A C 1
ATOM 1428 O O . LEU A 1 98 ? 6.589 -2.355 12.176 1.00 27.35 98 LEU A O 1
ATOM 1444 N N . PRO A 1 99 ? 8.299 -1.025 12.645 1.00 18.85 99 PRO A N 1
ATOM 1445 C CA . PRO A 1 99 ? 7.385 0.034 13.083 1.00 25.14 99 PRO A CA 1
ATOM 1446 C C . PRO A 1 99 ? 6.573 0.615 11.927 1.00 34.10 99 PRO A C 1
ATOM 1447 O O . PRO A 1 99 ? 6.780 0.329 10.734 1.00 26.52 99 PRO A O 1
ATOM 1458 N N . ALA A 1 100 ? 5.592 1.438 12.306 1.00 24.34 100 ALA A N 1
ATOM 1459 C CA . ALA A 1 100 ? 4.638 1.942 11.316 1.00 32.97 100 ALA A CA 1
ATOM 1460 C C . ALA A 1 100 ? 5.206 3.112 10.533 1.00 27.34 100 ALA A C 1
ATOM 1461 O O . ALA A 1 100 ? 5.007 3.204 9.315 1.00 36.70 100 ALA A O 1
ATOM 1468 N N . SER A 1 101 ? 5.904 3.993 11.200 1.00 25.79 101 SER A N 1
ATOM 1469 C CA . SER A 1 101 ? 6.321 5.223 10.570 1.00 32.98 101 SER A CA 1
ATOM 1470 C C . SER A 1 101 ? 7.506 4.977 9.651 1.00 26.84 101 SER A C 1
ATOM 1471 O O . SER A 1 101 ? 8.438 4.271 10.015 1.00 27.07 101 SER A O 1
ATOM 1479 N N . PRO A 1 102 ? 7.533 5.620 8.496 1.00 31.13 102 PRO A N 1
ATOM 1480 C CA . PRO A 1 102 ? 8.709 5.494 7.637 1.00 29.77 102 PRO A CA 1
ATOM 1481 C C . PRO A 1 102 ? 9.991 5.868 8.337 1.00 29.69 102 PRO A C 1
ATOM 1482 O O . PRO A 1 102 ? 11.033 5.247 8.108 1.00 27.24 102 PRO A O 1
ATOM 1493 N N . VAL A 1 103 ? 9.956 6.882 9.190 1.00 21.86 103 VAL A N 1
ATOM 1494 C CA . VAL A 1 103 ? 11.188 7.269 9.837 1.00 22.56 103 VAL A CA 1
ATOM 1495 C C . VAL A 1 103 ? 11.671 6.145 10.729 1.00 27.05 103 VAL A C 1
ATOM 1496 O O . VAL A 1 103 ? 12.866 5.830 10.772 1.00 27.01 103 VAL A O 1
ATOM 1509 N N . GLN A 1 104 ? 10.757 5.512 11.450 1.00 25.94 104 GLN A N 1
ATOM 1510 C CA . GLN A 1 104 ? 11.209 4.494 12.383 1.00 30.60 104 GLN A CA 1
ATOM 1511 C C . GLN A 1 104 ? 11.630 3.228 11.638 1.00 26.88 104 GLN A C 1
ATOM 1512 O O . GLN A 1 104 ? 12.589 2.561 12.041 1.00 22.85 104 GLN A O 1
ATOM 1526 N N . ARG A 1 105 ? 10.954 2.887 10.537 1.00 22.63 105 ARG A N 1
ATOM 1527 C CA . ARG A 1 105 ? 11.423 1.746 9.760 1.00 25.90 105 ARG A CA 1
ATOM 1528 C C . ARG A 1 105 ? 12.814 2.016 9.208 1.00 27.27 105 ARG A C 1
ATOM 1529 O O . ARG A 1 105 ? 13.641 1.096 9.121 1.00 27.76 105 ARG A O 1
ATOM 1550 N N . ALA A 1 106 ? 13.115 3.281 8.902 1.00 23.69 106 ALA A N 1
ATOM 1551 C CA . ALA A 1 106 ? 14.429 3.620 8.373 1.00 23.10 106 ALA A CA 1
ATOM 1552 C C . ALA A 1 106 ? 15.493 3.510 9.450 1.00 25.22 106 ALA A C 1
ATOM 1553 O O . ALA A 1 106 ? 16.604 3.026 9.188 1.00 26.69 106 ALA A O 1
ATOM 1560 N N . ARG A 1 107 ? 15.174 3.951 10.672 1.00 24.20 107 ARG A N 1
ATOM 1561 C CA . ARG A 1 107 ? 16.112 3.775 11.781 1.00 27.29 107 ARG A CA 1
ATOM 1562 C C . ARG A 1 107 ? 16.375 2.294 12.044 1.00 21.91 107 ARG A C 1
ATOM 1563 O O . ARG A 1 107 ? 17.530 1.876 12.202 1.00 24.53 107 ARG A O 1
ATOM 1584 N N . ALA A 1 108 ? 15.329 1.475 12.023 1.00 18.46 108 ALA A N 1
ATOM 1585 C CA . ALA A 1 108 ? 15.517 0.042 12.215 1.00 28.42 108 ALA A CA 1
ATOM 1586 C C . ALA A 1 108 ? 16.448 -0.518 11.156 1.00 24.97 108 ALA A C 1
ATOM 1587 O O . ALA A 1 108 ? 17.404 -1.246 11.462 1.00 18.46 108 ALA A O 1
ATOM 1594 N N . ARG A 1 109 ? 16.206 -0.157 9.898 1.00 28.38 109 ARG A N 1
ATOM 1595 C CA . ARG A 1 109 ? 17.045 -0.671 8.834 1.00 23.90 109 ARG A CA 1
ATOM 1596 C C . ARG A 1 109 ? 18.472 -0.174 9.001 1.00 19.10 109 ARG A C 1
ATOM 1597 O O . ARG A 1 109 ? 19.433 -0.928 8.811 1.00 21.82 109 ARG A O 1
ATOM 1618 N N . ALA A 1 110 ? 18.634 1.072 9.417 1.00 21.45 110 ALA A N 1
ATOM 1619 C CA . ALA A 1 110 ? 19.976 1.598 9.611 1.00 23.79 110 ALA A CA 1
ATOM 1620 C C . ALA A 1 110 ? 20.690 0.853 10.719 1.00 25.44 110 ALA A C 1
ATOM 1621 O O . ALA A 1 110 ? 21.915 0.666 10.668 1.00 26.24 110 ALA A O 1
ATOM 1628 N N . PHE A 1 111 ? 19.951 0.424 11.735 1.00 20.74 111 PHE A N 1
ATOM 1629 C CA . PHE A 1 111 ? 20.589 -0.324 12.812 1.00 25.93 111 PHE A CA 1
ATOM 1630 C C . PHE A 1 111 ? 21.190 -1.607 12.263 1.00 26.01 111 PHE A C 1
ATOM 1631 O O . PHE A 1 111 ? 22.345 -1.941 12.538 1.00 23.49 111 PHE A O 1
ATOM 1648 N N . ILE A 1 112 ? 20.416 -2.327 11.457 1.00 19.55 112 ILE A N 1
ATOM 1649 C CA . ILE A 1 112 ? 20.924 -3.527 10.820 1.00 22.63 112 ILE A CA 1
ATOM 1650 C C . ILE A 1 112 ? 22.137 -3.193 9.958 1.00 25.04 112 ILE A C 1
ATOM 1651 O O . ILE A 1 112 ? 23.113 -3.951 9.914 1.00 22.47 112 ILE A O 1
ATOM 1667 N N . ALA A 1 113 ? 22.104 -2.059 9.253 1.00 25.63 113 ALA A N 1
ATOM 1668 C CA . ALA A 1 113 ? 23.276 -1.695 8.457 1.00 26.55 113 ALA A CA 1
ATOM 1669 C C . ALA A 1 113 ? 24.495 -1.555 9.350 1.00 28.89 113 ALA A C 1
ATOM 1670 O O . ALA A 1 113 ? 25.589 -2.007 8.994 1.00 30.51 113 ALA A O 1
ATOM 1677 N N . ILE A 1 114 ? 24.330 -0.941 10.525 1.00 27.35 114 ILE A N 1
ATOM 1678 C CA . ILE A 1 114 ? 25.478 -0.781 11.408 1.00 29.90 114 ILE A CA 1
ATOM 1679 C C . ILE A 1 114 ? 26.061 -2.148 11.738 1.00 29.80 114 ILE A C 1
ATOM 1680 O O . ILE A 1 114 ? 27.280 -2.359 11.665 1.00 33.42 114 ILE A O 1
ATOM 1696 N N . TYR A 1 115 ? 25.195 -3.111 12.069 1.00 24.85 115 TYR A N 1
ATOM 1697 C CA . TYR A 1 115 ? 25.684 -4.446 12.366 1.00 22.59 115 TYR A CA 1
ATOM 1698 C C . TYR A 1 115 ? 26.435 -5.029 11.181 1.00 26.61 115 TYR A C 1
ATOM 1699 O O . TYR A 1 115 ? 27.581 -5.461 11.318 1.00 33.88 115 TYR A O 1
ATOM 1717 N N . GLN A 1 116 ? 25.795 -5.050 10.007 1.00 26.42 116 GLN A N 1
ATOM 1718 C CA . GLN A 1 116 ? 26.401 -5.658 8.824 1.00 31.43 116 GLN A CA 1
ATOM 1719 C C . GLN A 1 116 ? 27.683 -4.957 8.433 1.00 34.21 116 GLN A C 1
ATOM 1720 O O . GLN A 1 116 ? 28.683 -5.606 8.123 1.00 39.81 116 GLN A O 1
ATOM 1734 N N . ASN A 1 117 ? 27.668 -3.636 8.417 1.00 31.99 117 ASN A N 1
ATOM 1735 C CA . ASN A 1 117 ? 28.782 -2.900 7.857 1.00 38.16 117 ASN A CA 1
ATOM 1736 C C . ASN A 1 117 ? 29.921 -2.676 8.840 1.00 35.24 117 ASN A C 1
ATOM 1737 O O . ASN A 1 117 ? 31.059 -2.494 8.408 1.00 41.37 117 ASN A O 1
ATOM 1748 N N . TYR A 1 118 ? 29.672 -2.675 10.133 1.00 34.74 118 TYR A N 1
ATOM 1749 C CA . TYR A 1 118 ? 30.756 -2.382 11.060 1.00 31.93 118 TYR A CA 1
ATOM 1750 C C . TYR A 1 118 ? 31.054 -3.515 12.036 1.00 35.84 118 TYR A C 1
ATOM 1751 O O . TYR A 1 118 ? 32.216 -3.713 12.374 1.00 41.96 118 TYR A O 1
ATOM 1769 N N . LEU A 1 119 ? 30.084 -4.338 12.414 1.00 27.63 119 LEU A N 1
ATOM 1770 C CA . LEU A 1 119 ? 30.383 -5.330 13.439 1.00 30.27 119 LEU A CA 1
ATOM 1771 C C . LEU A 1 119 ? 30.554 -6.737 12.889 1.00 28.56 119 LEU A C 1
ATOM 1772 O O . LEU A 1 119 ? 31.542 -7.397 13.195 1.00 31.64 119 LEU A O 1
ATOM 1788 N N . HIS A 1 120 ? 29.614 -7.202 12.073 1.00 29.86 120 HIS A N 1
ATOM 1789 C CA . HIS A 1 120 ? 29.634 -8.573 11.578 1.00 25.64 120 HIS A CA 1
ATOM 1790 C C . HIS A 1 120 ? 31.037 -9.053 11.221 1.00 30.55 120 HIS A C 1
ATOM 1791 O O . HIS A 1 120 ? 31.500 -10.089 11.718 1.00 27.51 120 HIS A O 1
ATOM 1805 N N . ASP A 1 121 ? 31.748 -8.302 10.378 1.00 27.52 121 ASP A N 1
ATOM 1806 C CA . ASP A 1 121 ? 33.035 -8.790 9.899 1.00 28.44 121 ASP A CA 1
ATOM 1807 C C . ASP A 1 121 ? 34.078 -8.818 11.008 1.00 33.15 121 ASP A C 1
ATOM 1808 O O . ASP A 1 121 ? 34.985 -9.654 10.978 1.00 31.61 121 ASP A O 1
ATOM 1817 N N . GLN A 1 122 ? 33.977 -7.907 11.977 1.00 30.50 122 GLN A N 1
ATOM 1818 C CA . GLN A 1 122 ? 34.904 -7.904 13.110 1.00 35.33 122 GLN A CA 1
ATOM 1819 C C . GLN A 1 122 ? 34.660 -9.097 14.006 1.00 30.18 122 GLN A C 1
ATOM 1820 O O . GLN A 1 122 ? 35.598 -9.758 14.459 1.00 37.88 122 GLN A O 1
ATOM 1834 N N . PHE A 1 123 ? 33.402 -9.312 14.364 1.00 23.62 123 PHE A N 1
ATOM 1835 C CA . PHE A 1 123 ? 33.049 -10.493 15.120 1.00 29.33 123 PHE A CA 1
ATOM 1836 C C . PHE A 1 123 ? 33.686 -11.729 14.498 1.00 34.11 123 PHE A C 1
ATOM 1837 O O . PHE A 1 123 ? 34.283 -12.556 15.199 1.00 35.79 123 PHE A O 1
ATOM 1854 N N . ARG A 1 124 ? 33.582 -11.857 13.170 1.00 30.14 124 ARG A N 1
ATOM 1855 C CA . ARG A 1 124 ? 34.173 -13.000 12.486 1.00 36.15 124 ARG A CA 1
ATOM 1856 C C . ARG A 1 124 ? 35.694 -12.962 12.562 1.00 34.60 124 ARG A C 1
ATOM 1857 O O . ARG A 1 124 ? 36.326 -13.970 12.876 1.00 28.70 124 ARG A O 1
ATOM 1878 N N . ASP A 1 125 ? 36.305 -11.806 12.292 1.00 35.26 125 ASP A N 1
ATOM 1879 C CA . ASP A 1 125 ? 37.757 -11.716 12.427 1.00 41.42 125 ASP A CA 1
ATOM 1880 C C . ASP A 1 125 ? 38.227 -12.083 13.841 1.00 41.29 125 ASP A C 1
ATOM 1881 O O . ASP A 1 125 ? 39.214 -12.816 13.998 1.00 37.96 125 ASP A O 1
ATOM 1890 N N . ALA A 1 126 ? 37.532 -11.603 14.883 1.00 32.69 126 ALA A N 1
ATOM 1891 C CA . ALA A 1 126 ? 38.014 -11.806 16.250 1.00 39.80 126 ALA A CA 1
ATOM 1892 C C . ALA A 1 126 ? 37.752 -13.225 16.747 1.00 37.45 126 ALA A C 1
ATOM 1893 O O . ALA A 1 126 ? 38.627 -13.849 17.353 1.00 40.50 126 ALA A O 1
ATOM 1900 N N . PHE A 1 127 ? 36.550 -13.735 16.529 1.00 32.15 127 PHE A N 1
ATOM 1901 C CA . PHE A 1 127 ? 36.172 -15.028 17.063 1.00 32.85 127 PHE A CA 1
ATOM 1902 C C . PHE A 1 127 ? 36.500 -16.210 16.160 1.00 40.49 127 PHE A C 1
ATOM 1903 O O . PHE A 1 127 ? 36.647 -17.322 16.674 1.00 36.25 127 PHE A O 1
ATOM 1920 N N . PHE A 1 128 ? 36.594 -16.019 14.832 1.00 37.04 128 PHE A N 1
ATOM 1921 C CA . PHE A 1 128 ? 36.819 -17.125 13.907 1.00 32.38 128 PHE A CA 1
ATOM 1922 C C . PHE A 1 128 ? 38.181 -17.109 13.249 1.00 32.83 128 PHE A C 1
ATOM 1923 O O . PHE A 1 128 ? 38.617 -18.149 12.753 1.00 35.12 128 PHE A O 1
ATOM 1940 N N . ARG A 1 129 ? 38.856 -15.971 13.235 1.00 32.30 129 ARG A N 1
ATOM 1941 C CA . ARG A 1 129 ? 40.155 -15.849 12.600 1.00 37.10 129 ARG A CA 1
ATOM 1942 C C . ARG A 1 129 ? 41.242 -15.451 13.579 1.00 39.44 129 ARG A C 1
ATOM 1943 O O . ARG A 1 129 ? 42.402 -15.347 13.170 1.00 43.34 129 ARG A O 1
ATOM 1964 N N . GLY A 1 130 ? 40.904 -15.165 14.831 1.00 39.01 130 GLY A N 1
ATOM 1965 C CA . GLY A 1 130 ? 41.914 -14.778 15.798 1.00 45.76 130 GLY A CA 1
ATOM 1966 C C . GLY A 1 130 ? 42.635 -13.500 15.433 1.00 40.35 130 GLY A C 1
ATOM 1967 O O . GLY A 1 130 ? 43.836 -13.363 15.695 1.00 40.36 130 GLY A O 1
ATOM 1971 N N . GLU A 1 131 ? 41.938 -12.564 14.850 1.00 42.03 131 GLU A N 1
ATOM 1972 C CA . GLU A 1 131 ? 42.572 -11.299 14.546 1.00 46.46 131 GLU A CA 1
ATOM 1973 C C . GLU A 1 131 ? 42.521 -10.394 15.758 1.00 45.82 131 GLU A C 1
ATOM 1974 O O . GLU A 1 131 ? 41.745 -10.626 16.690 1.00 43.54 131 GLU A O 1
ATOM 1986 N N . PRO A 1 132 ? 43.338 -9.360 15.768 1.00 42.37 132 PRO A N 1
ATOM 1987 C CA . PRO A 1 132 ? 43.279 -8.391 16.854 1.00 48.12 132 PRO A CA 1
ATOM 1988 C C . PRO A 1 132 ? 41.853 -8.044 17.215 1.00 49.48 132 PRO A C 1
ATOM 1989 O O . PRO A 1 132 ? 40.989 -7.804 16.366 1.00 46.28 132 PRO A O 1
ATOM 2000 N N . VAL A 1 133 ? 41.612 -8.044 18.518 1.00 39.94 133 VAL A N 1
ATOM 2001 C CA . VAL A 1 133 ? 40.272 -7.834 19.038 1.00 40.60 133 VAL A CA 1
ATOM 2002 C C . VAL A 1 133 ? 39.846 -6.377 19.092 1.00 45.45 133 VAL A C 1
ATOM 2003 O O . VAL A 1 133 ? 38.661 -6.101 19.306 1.00 42.29 133 VAL A O 1
ATOM 2016 N N . GLY A 1 134 ? 40.767 -5.438 18.898 1.00 38.14 134 GLY A N 1
ATOM 2017 C CA . GLY A 1 134 ? 40.481 -4.044 19.085 1.00 35.50 134 GLY A CA 1
ATOM 2018 C C . GLY A 1 134 ? 39.332 -3.525 18.246 1.00 40.93 134 GLY A C 1
ATOM 2019 O O . GLY A 1 134 ? 38.384 -2.912 18.758 1.00 37.19 134 GLY A O 1
ATOM 2023 N N . PRO A 1 135 ? 39.412 -3.722 16.927 1.00 39.78 135 PRO A N 1
ATOM 2024 C CA . PRO A 1 135 ? 38.306 -3.275 16.060 1.00 42.11 135 PRO A CA 1
ATOM 2025 C C . PRO A 1 135 ? 36.952 -3.880 16.430 1.00 36.95 135 PRO A C 1
ATOM 2026 O O . PRO A 1 135 ? 35.919 -3.219 16.285 1.00 39.42 135 PRO A O 1
ATOM 2037 N N . PHE A 1 136 ? 36.916 -5.114 16.910 1.00 35.52 136 PHE A N 1
ATOM 2038 C CA . PHE A 1 136 ? 35.641 -5.699 17.303 1.00 35.65 136 PHE A CA 1
ATOM 2039 C C . PHE A 1 136 ? 34.966 -4.874 18.400 1.00 34.63 136 PHE A C 1
ATOM 2040 O O . PHE A 1 136 ? 33.825 -4.414 18.247 1.00 32.95 136 PHE A O 1
ATOM 2057 N N . LEU A 1 137 ? 35.687 -4.608 19.483 1.00 35.35 137 LEU A N 1
ATOM 2058 C CA . LEU A 1 137 ? 35.120 -3.836 20.583 1.00 33.38 137 LEU A CA 1
ATOM 2059 C C . LEU A 1 137 ? 34.628 -2.469 20.126 1.00 38.83 137 LEU A C 1
ATOM 2060 O O . LEU A 1 137 ? 33.566 -2.014 20.563 1.00 40.73 137 LEU A O 1
ATOM 2076 N N . GLN A 1 138 ? 35.375 -1.793 19.252 1.00 37.91 138 GLN A N 1
ATOM 2077 C CA . GLN A 1 138 ? 34.920 -0.487 18.786 1.00 41.02 138 GLN A CA 1
ATOM 2078 C C . GLN A 1 138 ? 33.630 -0.611 17.995 1.00 37.44 138 GLN A C 1
ATOM 2079 O O . GLN A 1 138 ? 32.717 0.212 18.142 1.00 35.86 138 GLN A O 1
ATOM 2093 N N . ALA A 1 139 ? 33.536 -1.636 17.147 1.00 39.19 139 ALA A N 1
ATOM 2094 C CA . ALA A 1 139 ? 32.326 -1.819 16.359 1.00 31.43 139 ALA A CA 1
ATOM 2095 C C . ALA A 1 139 ? 31.172 -2.218 17.252 1.00 23.47 139 ALA A C 1
ATOM 2096 O O . ALA A 1 139 ? 30.032 -1.797 17.035 1.00 23.70 139 ALA A O 1
ATOM 2103 N N . LEU A 1 140 ? 31.453 -3.009 18.284 1.00 31.52 140 LEU A N 1
ATOM 2104 C CA . LEU A 1 140 ? 30.400 -3.351 19.228 1.00 31.13 140 LEU A CA 1
ATOM 2105 C C . LEU A 1 140 ? 29.882 -2.092 19.917 1.00 28.85 140 LEU A C 1
ATOM 2106 O O . LEU A 1 140 ? 28.673 -1.919 20.100 1.00 25.59 140 LEU A O 1
ATOM 2122 N N . GLU A 1 141 ? 30.786 -1.178 20.256 1.00 35.16 141 GLU A N 1
ATOM 2123 C CA . GLU A 1 141 ? 30.394 0.082 20.861 1.00 30.04 141 GLU A CA 1
ATOM 2124 C C . GLU A 1 141 ? 29.623 0.953 19.884 1.00 28.05 141 GLU A C 1
ATOM 2125 O O . GLU A 1 141 ? 28.685 1.657 20.269 1.00 30.85 141 GLU A O 1
ATOM 2137 N N . THR A 1 142 ? 30.028 0.958 18.621 1.00 33.71 142 THR A N 1
ATOM 2138 C CA . THR A 1 142 ? 29.264 1.695 17.633 1.00 23.59 142 THR A CA 1
ATOM 2139 C C . THR A 1 142 ? 27.835 1.188 17.580 1.00 23.48 142 THR A C 1
ATOM 2140 O O . THR A 1 142 ? 26.882 1.973 17.579 1.00 28.18 142 THR A O 1
ATOM 2151 N N . LEU A 1 143 ? 27.657 -0.126 17.494 1.00 23.81 143 LEU A N 1
ATOM 2152 C CA . LEU A 1 143 ? 26.294 -0.651 17.492 1.00 24.41 143 LEU A CA 1
ATOM 2153 C C . LEU A 1 143 ? 25.579 -0.229 18.770 1.00 30.01 143 LEU A C 1
ATOM 2154 O O . LEU A 1 143 ? 24.459 0.298 18.730 1.00 28.12 143 LEU A O 1
ATOM 2170 N N . GLN A 1 144 ? 26.251 -0.401 19.917 1.00 27.58 144 GLN A N 1
ATOM 2171 C CA . GLN A 1 144 ? 25.637 -0.070 21.195 1.00 29.08 144 GLN A CA 1
ATOM 2172 C C . GLN A 1 144 ? 25.206 1.392 21.232 1.00 24.43 144 GLN A C 1
ATOM 2173 O O . GLN A 1 144 ? 24.123 1.711 21.729 1.00 21.00 144 GLN A O 1
ATOM 2187 N N . SER A 1 145 ? 26.021 2.285 20.674 1.00 29.73 145 SER A N 1
ATOM 2188 C CA . SER A 1 145 ? 25.691 3.705 20.684 1.00 28.08 145 SER A CA 1
ATOM 2189 C C . SER A 1 145 ? 24.449 4.028 19.868 1.00 29.63 145 SER A C 1
ATOM 2190 O O . SER A 1 145 ? 23.893 5.107 20.024 1.00 27.51 145 SER A O 1
ATOM 2198 N N . ALA A 1 146 ? 24.020 3.147 18.973 1.00 35.10 146 ALA A N 1
ATOM 2199 C CA . ALA A 1 146 ? 22.790 3.388 18.236 1.00 21.58 146 ALA A CA 1
ATOM 2200 C C . ALA A 1 146 ? 21.572 2.897 18.988 1.00 23.81 146 ALA A C 1
ATOM 2201 O O . ALA A 1 146 ? 20.454 3.060 18.500 1.00 24.03 146 ALA A O 1
ATOM 2208 N N . LEU A 1 147 ? 21.757 2.308 20.160 1.00 23.40 147 LEU A N 1
ATOM 2209 C CA . LEU A 1 147 ? 20.591 1.892 20.921 1.00 27.78 147 LEU A CA 1
ATOM 2210 C C . LEU A 1 147 ? 20.030 3.069 21.709 1.00 30.69 147 LEU A C 1
ATOM 2211 O O . LEU A 1 147 ? 20.795 3.891 22.224 1.00 28.92 147 LEU A O 1
ATOM 2227 N N . PRO A 1 148 ? 18.712 3.170 21.820 1.00 29.06 148 PRO A N 1
ATOM 2228 C CA . PRO A 1 148 ? 18.134 4.061 22.807 1.00 24.62 148 PRO A CA 1
ATOM 2229 C C . PRO A 1 148 ? 18.403 3.532 24.206 1.00 28.88 148 PRO A C 1
ATOM 2230 O O . PRO A 1 148 ? 18.717 2.350 24.385 1.00 32.47 148 PRO A O 1
ATOM 2241 N N . PRO A 1 149 ? 18.320 4.377 25.231 1.00 35.85 149 PRO A N 1
ATOM 2242 C CA . PRO A 1 149 ? 18.715 3.931 26.580 1.00 29.11 149 PRO A CA 1
ATOM 2243 C C . PRO A 1 149 ? 17.922 2.755 27.120 1.00 24.19 149 PRO A C 1
ATOM 2244 O O . PRO A 1 149 ? 18.444 2.024 27.955 1.00 31.29 149 PRO A O 1
ATOM 2255 N N . ALA A 1 150 ? 16.684 2.548 26.683 1.00 26.95 150 ALA A N 1
ATOM 2256 C CA . ALA A 1 150 ? 15.919 1.355 27.018 1.00 31.76 150 ALA A CA 1
ATOM 2257 C C . ALA A 1 150 ? 15.331 0.742 25.750 1.00 25.40 150 ALA A C 1
ATOM 2258 O O . ALA A 1 150 ? 15.499 1.251 24.638 1.00 28.94 150 ALA A O 1
ATOM 2265 N N . GLY A 1 151 ? 14.628 -0.370 25.948 1.00 22.57 151 GLY A N 1
ATOM 2266 C CA . GLY A 1 151 ? 13.981 -1.172 24.937 1.00 29.64 151 GLY A CA 1
ATOM 2267 C C . GLY A 1 151 ? 14.951 -1.695 23.888 1.00 31.74 151 GLY A C 1
ATOM 2268 O O . GLY A 1 151 ? 16.143 -1.945 24.137 1.00 25.93 151 GLY A O 1
ATOM 2272 N N . PHE A 1 152 ? 14.421 -1.869 22.685 1.00 25.31 152 PHE A N 1
ATOM 2273 C CA . PHE A 1 152 ? 15.165 -2.453 21.593 1.00 24.57 152 PHE A CA 1
ATOM 2274 C C . PHE A 1 152 ? 15.563 -1.357 20.618 1.00 27.29 152 PHE A C 1
ATOM 2275 O O . PHE A 1 152 ? 15.399 -0.176 20.915 1.00 25.86 152 PHE A O 1
ATOM 2292 N N . ALA A 1 153 ? 16.060 -1.748 19.432 1.00 26.89 153 ALA A N 1
ATOM 2293 C CA . ALA A 1 153 ? 16.778 -0.780 18.610 1.00 25.62 153 ALA A CA 1
ATOM 2294 C C . ALA A 1 153 ? 15.915 0.438 18.309 1.00 16.58 153 ALA A C 1
ATOM 2295 O O . ALA A 1 153 ? 16.411 1.558 18.317 1.00 26.35 153 ALA A O 1
ATOM 2302 N N . VAL A 1 154 ? 14.633 0.248 18.033 1.00 21.30 154 VAL A N 1
ATOM 2303 C CA . VAL A 1 154 ? 13.762 1.395 17.781 1.00 26.80 154 VAL A CA 1
ATOM 2304 C C . VAL A 1 154 ? 12.633 1.394 18.813 1.00 33.77 154 VAL A C 1
ATOM 2305 O O . VAL A 1 154 ? 11.484 1.712 18.488 1.00 31.96 154 VAL A O 1
ATOM 2318 N N . GLY A 1 155 ? 12.955 1.061 20.072 1.00 28.05 155 GLY A N 1
ATOM 2319 C CA . GLY A 1 155 ? 11.930 0.958 21.090 1.00 27.11 155 GLY A CA 1
ATOM 2320 C C . GLY A 1 155 ? 11.347 -0.435 21.099 1.00 27.23 155 GLY A C 1
ATOM 2321 O O . GLY A 1 155 ? 11.936 -1.368 21.665 1.00 30.49 155 GLY A O 1
ATOM 2325 N N . GLU A 1 156 ? 10.219 -0.615 20.429 1.00 30.88 156 GLU A N 1
ATOM 2326 C CA . GLU A 1 156 ? 9.656 -1.951 20.324 1.00 33.56 156 GLU A CA 1
ATOM 2327 C C . GLU A 1 156 ? 10.568 -2.886 19.525 1.00 32.36 156 GLU A C 1
ATOM 2328 O O . GLU A 1 156 ? 11.385 -2.468 18.697 1.00 29.66 156 GLU A O 1
ATOM 2340 N N . TRP A 1 157 ? 10.395 -4.177 19.780 1.00 25.60 157 TRP A N 1
ATOM 2341 C CA . TRP A 1 157 ? 11.097 -5.216 19.035 1.00 29.88 157 TRP A CA 1
ATOM 2342 C C . TRP A 1 157 ? 10.791 -5.094 17.539 1.00 28.84 157 TRP A C 1
ATOM 2343 O O . TRP A 1 157 ? 9.646 -4.888 17.149 1.00 21.82 157 TRP A O 1
ATOM 2364 N N . SER A 1 158 ? 11.809 -5.283 16.701 1.00 32.26 158 SER A N 1
ATOM 2365 C CA . SER A 1 158 ? 11.636 -5.168 15.255 1.00 26.96 158 SER A CA 1
ATOM 2366 C C . SER A 1 158 ? 12.533 -6.173 14.556 1.00 25.56 158 SER A C 1
ATOM 2367 O O . SER A 1 158 ? 13.225 -6.976 15.192 1.00 23.72 158 SER A O 1
ATOM 2375 N N . LEU A 1 159 ? 12.518 -6.111 13.216 1.00 23.83 159 LEU A N 1
ATOM 2376 C CA . LEU A 1 159 ? 13.442 -6.914 12.424 1.00 20.22 159 LEU A CA 1
ATOM 2377 C C . LEU A 1 159 ? 14.873 -6.633 12.799 1.00 23.99 159 LEU A C 1
ATOM 2378 O O . LEU A 1 159 ? 15.738 -7.485 12.598 1.00 22.38 159 LEU A O 1
ATOM 2394 N N . ALA A 1 160 ? 15.151 -5.459 13.353 1.00 27.35 160 ALA A N 1
ATOM 2395 C CA . ALA A 1 160 ? 16.516 -5.208 13.763 1.00 26.23 160 ALA A CA 1
ATOM 2396 C C . ALA A 1 160 ? 16.975 -6.292 14.731 1.00 25.34 160 ALA A C 1
ATOM 2397 O O . ALA A 1 160 ? 18.070 -6.854 14.574 1.00 25.41 160 ALA A O 1
ATOM 2404 N N . GLU A 1 161 ? 16.117 -6.647 15.699 1.00 23.90 161 GLU A N 1
ATOM 2405 C CA . GLU A 1 161 ? 16.480 -7.679 16.669 1.00 29.40 161 GLU A CA 1
ATOM 2406 C C . GLU A 1 161 ? 16.585 -9.039 15.996 1.00 26.30 161 GLU A C 1
ATOM 2407 O O . GLU A 1 161 ? 17.503 -9.809 16.293 1.00 27.19 161 GLU A O 1
ATOM 2419 N N . ALA A 1 162 ? 15.632 -9.364 15.112 1.00 22.19 162 ALA A N 1
ATOM 2420 C CA . ALA A 1 162 ? 15.724 -10.604 14.357 1.00 23.11 162 ALA A CA 1
ATOM 2421 C C . ALA A 1 162 ? 17.060 -10.712 13.654 1.00 18.60 162 ALA A C 1
ATOM 2422 O O . ALA A 1 162 ? 17.634 -11.800 13.558 1.00 22.29 162 ALA A O 1
ATOM 2429 N N . ALA A 1 163 ? 17.572 -9.580 13.164 1.00 25.57 163 ALA A N 1
ATOM 2430 C CA . ALA A 1 163 ? 18.818 -9.568 12.414 1.00 26.07 163 ALA A CA 1
ATOM 2431 C C . ALA A 1 163 ? 20.034 -9.752 13.306 1.00 24.36 163 ALA A C 1
ATOM 2432 O O . ALA A 1 163 ? 20.948 -10.507 12.950 1.00 23.16 163 ALA A O 1
ATOM 2439 N N . VAL A 1 164 ? 20.099 -9.036 14.432 1.00 20.65 164 VAL A N 1
ATOM 2440 C CA . VAL A 1 164 ? 21.334 -9.027 15.200 1.00 24.07 164 VAL A CA 1
ATOM 2441 C C . VAL A 1 164 ? 21.298 -10.000 16.370 1.00 16.87 164 VAL A C 1
ATOM 2442 O O . VAL A 1 164 ? 22.360 -10.463 16.796 1.00 25.20 164 VAL A O 1
ATOM 2455 N N . ALA A 1 165 ? 20.123 -10.364 16.863 1.00 25.24 165 ALA A N 1
ATOM 2456 C CA . ALA A 1 165 ? 20.062 -11.234 18.040 1.00 21.04 165 ALA A CA 1
ATOM 2457 C C . ALA A 1 165 ? 20.850 -12.511 17.852 1.00 22.40 165 ALA A C 1
ATOM 2458 O O . ALA A 1 165 ? 21.633 -12.871 18.750 1.00 20.71 165 ALA A O 1
ATOM 2465 N N . PRO A 1 166 ? 20.717 -13.227 16.734 1.00 23.82 166 PRO A N 1
ATOM 2466 C CA . PRO A 1 166 ? 21.447 -14.492 16.596 1.00 20.53 166 PRO A CA 1
ATOM 2467 C C . PRO A 1 166 ? 22.933 -14.339 16.732 1.00 18.64 166 PRO A C 1
ATOM 2468 O O . PRO A 1 166 ? 23.603 -15.263 17.201 1.00 26.28 166 PRO A O 1
ATOM 2479 N N . PHE A 1 167 ? 23.479 -13.198 16.364 1.00 25.92 167 PHE A N 1
ATOM 2480 C CA . PHE A 1 167 ? 24.925 -13.061 16.392 1.00 25.97 167 PHE A CA 1
ATOM 2481 C C . PHE A 1 167 ? 25.427 -12.581 17.742 1.00 25.42 167 PHE A C 1
ATOM 2482 O O . PHE A 1 167 ? 26.407 -13.126 18.254 1.00 21.06 167 PHE A O 1
ATOM 2499 N N . LEU A 1 168 ? 24.760 -11.577 18.321 1.00 22.03 168 LEU A N 1
ATOM 2500 C CA . LEU A 1 168 ? 25.146 -11.087 19.629 1.00 25.42 168 LEU A CA 1
ATOM 2501 C C . LEU A 1 168 ? 25.010 -12.197 20.668 1.00 23.07 168 LEU A C 1
ATOM 2502 O O . LEU A 1 168 ? 25.898 -12.392 21.494 1.00 23.68 168 LEU A O 1
ATOM 2518 N N . ALA A 1 169 ? 23.926 -12.971 20.592 1.00 21.92 169 ALA A N 1
ATOM 2519 C CA . ALA A 1 169 ? 23.715 -14.072 21.523 1.00 19.40 169 ALA A CA 1
ATOM 2520 C C . ALA A 1 169 ? 24.828 -15.101 21.425 1.00 21.00 169 ALA A C 1
ATOM 2521 O O . ALA A 1 169 ? 25.298 -15.617 22.446 1.00 26.87 169 ALA A O 1
ATOM 2528 N N . ARG A 1 170 ? 25.283 -15.400 20.207 1.00 28.73 170 ARG A N 1
ATOM 2529 C CA . ARG A 1 170 ? 26.379 -16.346 20.059 1.00 25.77 170 ARG A CA 1
ATOM 2530 C C . ARG A 1 170 ? 27.705 -15.737 20.511 1.00 29.08 170 ARG A C 1
ATOM 2531 O O . ARG A 1 170 ? 28.522 -16.422 21.138 1.00 27.23 170 ARG A O 1
ATOM 2552 N N . MET A 1 171 ? 27.940 -14.455 20.210 1.00 28.54 171 MET A N 1
ATOM 2553 C CA . MET A 1 171 ? 29.170 -13.801 20.653 1.00 32.64 171 MET A CA 1
ATOM 2554 C C . MET A 1 171 ? 29.346 -13.949 22.153 1.00 27.17 171 MET A C 1
ATOM 2555 O O . MET A 1 171 ? 30.437 -14.269 22.639 1.00 32.06 171 MET A O 1
ATOM 2569 N N . MET A 1 172 ? 28.282 -13.672 22.904 1.00 32.89 172 MET A N 1
ATOM 2570 C CA . MET A 1 172 ? 28.340 -13.761 24.362 1.00 34.91 172 MET A CA 1
ATOM 2571 C C . MET A 1 172 ? 28.551 -15.187 24.795 1.00 32.06 172 MET A C 1
ATOM 2572 O O . MET A 1 172 ? 29.406 -15.466 25.639 1.00 32.39 172 MET A O 1
ATOM 2586 N N . LEU A 1 173 ? 27.765 -16.108 24.228 1.00 35.15 173 LEU A N 1
ATOM 2587 C CA . LEU A 1 173 ? 27.887 -17.510 24.595 1.00 30.02 173 LEU A CA 1
ATOM 2588 C C . LEU A 1 173 ? 29.304 -18.000 24.345 1.00 33.70 173 LEU A C 1
ATOM 2589 O O . LEU A 1 173 ? 29.942 -18.578 25.232 1.00 37.66 173 LEU A O 1
ATOM 2605 N N . TYR A 1 174 ? 29.833 -17.737 23.149 1.00 35.64 174 TYR A N 1
ATOM 2606 C CA . TYR A 1 174 ? 31.210 -18.125 22.847 1.00 35.33 174 TYR A CA 1
ATOM 2607 C C . TYR A 1 174 ? 32.177 -17.500 23.840 1.00 33.93 174 TYR A C 1
ATOM 2608 O O . TYR A 1 174 ? 33.184 -18.111 24.207 1.00 34.87 174 TYR A O 1
ATOM 2626 N N . LEU A 1 175 ? 31.916 -16.253 24.231 1.00 29.76 175 LEU A N 1
ATOM 2627 C CA . LEU A 1 175 ? 32.846 -15.520 25.073 1.00 35.03 175 LEU A CA 1
ATOM 2628 C C . LEU A 1 175 ? 32.834 -16.074 26.485 1.00 33.50 175 LEU A C 1
ATOM 2629 O O . LEU A 1 175 ? 33.891 -16.298 27.083 1.00 38.69 175 LEU A O 1
ATOM 2645 N N . ASP A 1 176 ? 31.628 -16.308 27.016 1.00 33.15 176 ASP A N 1
ATOM 2646 C CA . ASP A 1 176 ? 31.450 -16.968 28.304 1.00 33.28 176 ASP A CA 1
ATOM 2647 C C . ASP A 1 176 ? 32.054 -18.361 28.300 1.00 37.09 176 ASP A C 1
ATOM 2648 O O . ASP A 1 176 ? 32.616 -18.803 29.305 1.00 38.42 176 ASP A O 1
ATOM 2657 N N . ALA A 1 177 ? 31.966 -19.067 27.181 1.00 39.18 177 ALA A N 1
ATOM 2658 C CA . ALA A 1 177 ? 32.498 -20.420 27.127 1.00 36.58 177 ALA A CA 1
ATOM 2659 C C . ALA A 1 177 ? 33.989 -20.463 26.793 1.00 37.69 177 ALA A C 1
ATOM 2660 O O . ALA A 1 177 ? 34.580 -21.547 26.832 1.00 37.70 177 ALA A O 1
ATOM 2667 N N . GLY A 1 178 ? 34.618 -19.323 26.499 1.00 29.72 178 GLY A N 1
ATOM 2668 C CA . GLY A 1 178 ? 36.013 -19.334 26.077 1.00 31.93 178 GLY A CA 1
ATOM 2669 C C . GLY A 1 178 ? 36.252 -19.848 24.668 1.00 38.68 178 GLY A C 1
ATOM 2670 O O . GLY A 1 178 ? 37.382 -20.212 24.329 1.00 37.80 178 GLY A O 1
ATOM 2674 N N . LEU A 1 179 ? 35.230 -19.870 23.823 1.00 41.98 179 LEU A N 1
ATOM 2675 C CA . LEU A 1 179 ? 35.365 -20.375 22.462 1.00 30.66 179 LEU A CA 1
ATOM 2676 C C . LEU A 1 179 ? 35.739 -19.281 21.476 1.00 35.54 179 LEU A C 1
ATOM 2677 O O . LEU A 1 179 ? 35.187 -18.180 21.512 1.00 37.67 179 LEU A O 1
ATOM 2693 N N . GLY A 1 180 ? 36.647 -19.605 20.569 1.00 38.51 180 GLY A N 1
ATOM 2694 C CA . GLY A 1 180 ? 37.084 -18.687 19.535 1.00 39.43 180 GLY A CA 1
ATOM 2695 C C . GLY A 1 180 ? 38.578 -18.796 19.316 1.00 40.65 180 GLY A C 1
ATOM 2696 O O . GLY A 1 180 ? 39.335 -19.229 20.176 1.00 45.97 180 GLY A O 1
ATOM 2700 N N . LYS A 1 181 ? 39.017 -18.368 18.144 1.00 30.00 181 LYS A N 1
ATOM 2701 C CA . LYS A 1 181 ? 40.415 -18.533 17.781 1.00 37.50 181 LYS A CA 1
ATOM 2702 C C . LYS A 1 181 ? 41.282 -17.421 18.315 1.00 41.93 181 LYS A C 1
ATOM 2703 O O . LYS A 1 181 ? 42.465 -17.360 17.989 1.00 46.11 181 LYS A O 1
ATOM 2722 N N . TYR A 1 182 ? 40.738 -16.561 19.165 1.00 55.41 182 TYR A N 1
ATOM 2723 C CA . TYR A 1 182 ? 41.507 -15.438 19.678 1.00 48.79 182 TYR A CA 1
ATOM 2724 C C . TYR A 1 182 ? 42.505 -15.912 20.724 1.00 45.48 182 TYR A C 1
ATOM 2725 O O . TYR A 1 182 ? 42.345 -16.962 21.347 1.00 44.33 182 TYR A O 1
ATOM 2743 N N . SER A 1 183 ? 43.548 -15.116 20.912 1.00 55.23 183 SER A N 1
ATOM 2744 C CA . SER A 1 183 ? 44.559 -15.441 21.904 1.00 54.29 183 SER A CA 1
ATOM 2745 C C . SER A 1 183 ? 43.975 -15.407 23.319 1.00 57.86 183 SER A C 1
ATOM 2746 O O . SER A 1 183 ? 42.950 -14.772 23.598 1.00 50.52 183 SER A O 1
ATOM 2754 N N . GLU A 1 184 ? 44.648 -16.121 24.221 1.00 62.37 184 GLU A N 1
ATOM 2755 C CA . GLU A 1 184 ? 44.234 -16.111 25.616 1.00 54.00 184 GLU A CA 1
ATOM 2756 C C . GLU A 1 184 ? 44.153 -14.684 26.136 1.00 45.01 184 GLU A C 1
ATOM 2757 O O . GLU A 1 184 ? 43.199 -14.324 26.830 1.00 36.52 184 GLU A O 1
ATOM 2769 N N . ALA A 1 185 ? 45.121 -13.842 25.758 1.00 52.31 185 ALA A N 1
ATOM 2770 C CA . ALA A 1 185 ? 45.112 -12.441 26.173 1.00 56.58 185 ALA A CA 1
ATOM 2771 C C . ALA A 1 185 ? 43.922 -11.692 25.582 1.00 53.83 185 ALA A C 1
ATOM 2772 O O . ALA A 1 185 ? 43.190 -10.999 26.300 1.00 53.38 185 ALA A O 1
ATOM 2779 N N . ASP A 1 186 ? 43.725 -11.803 24.268 1.00 50.92 186 ASP A N 1
ATOM 2780 C CA . ASP A 1 186 ? 42.571 -11.169 23.642 1.00 54.09 186 ASP A CA 1
ATOM 2781 C C . ASP A 1 186 ? 41.273 -11.700 24.242 1.00 47.62 186 ASP A C 1
ATOM 2782 O O . ASP A 1 186 ? 40.314 -10.946 24.438 1.00 46.05 186 ASP A O 1
ATOM 2791 N N . GLY A 1 187 ? 41.227 -12.997 24.541 1.00 45.33 187 GLY A N 1
ATOM 2792 C CA . GLY A 1 187 ? 40.068 -13.546 25.223 1.00 45.09 187 GLY A CA 1
ATOM 2793 C C . GLY A 1 187 ? 39.781 -12.840 26.533 1.00 49.62 187 GLY A C 1
ATOM 2794 O O . GLY A 1 187 ? 38.627 -12.544 26.848 1.00 50.83 187 GLY A O 1
ATOM 2798 N N . GLU A 1 188 ? 40.827 -12.556 27.315 1.00 59.27 188 GLU A N 1
ATOM 2799 C CA . GLU A 1 188 ? 40.646 -11.840 28.576 1.00 53.66 188 GLU A CA 1
ATOM 2800 C C . GLU A 1 188 ? 40.237 -10.393 28.324 1.00 46.19 188 GLU A C 1
ATOM 2801 O O . GLU A 1 188 ? 39.311 -9.876 28.961 1.00 47.49 188 GLU A O 1
ATOM 2813 N N . THR A 1 189 ? 40.920 -9.715 27.403 1.00 42.00 189 THR A N 1
ATOM 2814 C CA . THR A 1 189 ? 40.524 -8.347 27.069 1.00 44.42 189 THR A CA 1
ATOM 2815 C C . THR A 1 189 ? 39.043 -8.260 26.733 1.00 47.09 189 THR A C 1
ATOM 2816 O O . THR A 1 189 ? 38.358 -7.330 27.167 1.00 41.04 189 THR A O 1
ATOM 2827 N N . MET A 1 190 ? 38.526 -9.209 25.942 1.00 46.71 190 MET A N 1
ATOM 2828 C CA . MET A 1 190 ? 37.121 -9.134 25.558 1.00 43.62 190 MET A CA 1
ATOM 2829 C C . MET A 1 190 ? 36.218 -9.440 26.737 1.00 41.51 190 MET A C 1
ATOM 2830 O O . MET A 1 190 ? 35.219 -8.747 26.956 1.00 38.25 190 MET A O 1
ATOM 2844 N N . ARG A 1 191 ? 36.533 -10.494 27.491 1.00 40.10 191 ARG A N 1
ATOM 2845 C CA . ARG A 1 191 ? 35.691 -10.856 28.627 1.00 41.39 191 ARG A CA 1
ATOM 2846 C C . ARG A 1 191 ? 35.561 -9.692 29.605 1.00 41.61 191 ARG A C 1
ATOM 2847 O O . ARG A 1 191 ? 34.455 -9.367 30.050 1.00 38.30 191 ARG A O 1
ATOM 2868 N N . ALA A 1 192 ? 36.678 -9.031 29.933 1.00 42.41 192 ALA A N 1
ATOM 2869 C CA . ALA A 1 192 ? 36.604 -7.860 30.806 1.00 41.96 192 ALA A CA 1
ATOM 2870 C C . ALA A 1 192 ? 35.945 -6.684 30.092 1.00 39.91 192 ALA A C 1
ATOM 2871 O O . ALA A 1 192 ? 35.228 -5.900 30.716 1.00 35.52 192 ALA A O 1
ATOM 2878 N N . ALA A 1 193 ? 36.137 -6.563 28.781 1.00 44.23 193 ALA A N 1
ATOM 2879 C CA . ALA A 1 193 ? 35.418 -5.532 28.042 1.00 39.33 193 ALA A CA 1
ATOM 2880 C C . ALA A 1 193 ? 33.916 -5.638 28.274 1.00 35.46 193 ALA A C 1
ATOM 2881 O O . ALA A 1 193 ? 33.253 -4.654 28.601 1.00 32.24 193 ALA A O 1
ATOM 2888 N N . LEU A 1 194 ? 33.360 -6.833 28.111 1.00 40.70 194 LEU A N 1
ATOM 2889 C CA . LEU A 1 194 ? 31.913 -6.977 28.140 1.00 40.76 194 LEU A CA 1
ATOM 2890 C C . LEU A 1 194 ? 31.351 -6.986 29.550 1.00 39.59 194 LEU A C 1
ATOM 2891 O O . LEU A 1 194 ? 30.161 -6.725 29.725 1.00 40.51 194 LEU A O 1
ATOM 2907 N N . ALA A 1 195 ? 32.165 -7.281 30.550 1.00 42.23 195 ALA A N 1
ATOM 2908 C CA . ALA A 1 195 ? 31.724 -7.169 31.930 1.00 45.74 195 ALA A CA 1
ATOM 2909 C C . ALA A 1 195 ? 31.936 -5.762 32.491 1.00 45.10 195 ALA A C 1
ATOM 2910 O O . ALA A 1 195 ? 31.417 -5.449 33.565 1.00 41.57 195 ALA A O 1
ATOM 2917 N N . SER A 1 196 ? 32.652 -4.901 31.774 1.00 45.14 196 SER A N 1
ATOM 2918 C CA . SER A 1 196 ? 32.885 -3.538 32.218 1.00 41.03 196 SER A CA 1
ATOM 2919 C C . SER A 1 196 ? 31.695 -2.640 31.882 1.00 46.20 196 SER A C 1
ATOM 2920 O O . SER A 1 196 ? 30.828 -2.986 31.070 1.00 44.30 196 SER A O 1
ATOM 2928 N N . GLU A 1 197 ? 31.663 -1.459 32.517 1.00 48.16 197 GLU A N 1
ATOM 2929 C CA . GLU A 1 197 ? 30.537 -0.554 32.320 1.00 40.21 197 GLU A CA 1
ATOM 2930 C C . GLU A 1 197 ? 30.485 -0.045 30.896 1.00 38.26 197 GLU A C 1
ATOM 2931 O O . GLU A 1 197 ? 29.417 0.363 30.433 1.00 31.44 197 GLU A O 1
ATOM 2943 N N . ARG A 1 198 ? 31.615 -0.065 30.194 1.00 39.54 198 ARG A N 1
ATOM 2944 C CA . ARG A 1 198 ? 31.633 0.388 28.811 1.00 41.53 198 ARG A CA 1
ATOM 2945 C C . ARG A 1 198 ? 30.526 -0.285 28.011 1.00 39.71 198 ARG A C 1
ATOM 2946 O O . ARG A 1 198 ? 29.894 0.347 27.155 1.00 37.22 198 ARG A O 1
ATOM 2967 N N . PHE A 1 199 ? 30.243 -1.554 28.313 1.00 25.80 199 PHE A N 1
ATOM 2968 C CA . PHE A 1 199 ? 29.307 -2.343 27.531 1.00 33.21 199 PHE A CA 1
ATOM 2969 C C . PHE A 1 199 ? 28.107 -2.797 28.344 1.00 31.27 199 PHE A C 1
ATOM 2970 O O . PHE A 1 199 ? 27.478 -3.818 28.033 1.00 31.96 199 PHE A O 1
ATOM 2987 N N . ALA A 1 200 ? 27.765 -2.036 29.380 1.00 31.62 200 ALA A N 1
ATOM 2988 C CA . ALA A 1 200 ? 26.574 -2.345 30.153 1.00 29.10 200 ALA A CA 1
ATOM 2989 C C . ALA A 1 200 ? 25.332 -2.348 29.270 1.00 30.92 200 ALA A C 1
ATOM 2990 O O . ALA A 1 200 ? 24.471 -3.223 29.400 1.00 32.03 200 ALA A O 1
ATOM 2997 N N . ARG A 1 201 ? 25.217 -1.377 28.364 1.00 29.27 201 ARG A N 1
ATOM 2998 C CA . ARG A 1 201 ? 24.008 -1.274 27.550 1.00 31.83 201 ARG A CA 1
ATOM 2999 C C . ARG A 1 201 ? 23.863 -2.480 26.632 1.00 26.48 201 ARG A C 1
ATOM 3000 O O . ARG A 1 201 ? 22.801 -3.129 26.595 1.00 23.94 201 ARG A O 1
ATOM 3021 N N . ILE A 1 202 ? 24.924 -2.809 25.892 1.00 29.12 202 ILE A N 1
ATOM 3022 C CA . ILE A 1 202 ? 24.803 -3.889 24.914 1.00 29.29 202 ILE A CA 1
ATOM 3023 C C . ILE A 1 202 ? 24.545 -5.203 25.640 1.00 29.96 202 ILE A C 1
ATOM 3024 O O . ILE A 1 202 ? 23.801 -6.058 25.140 1.00 27.55 202 ILE A O 1
ATOM 3040 N N . SER A 1 203 ? 25.081 -5.356 26.863 1.00 25.73 203 SER A N 1
ATOM 3041 C CA . SER A 1 203 ? 24.855 -6.590 27.610 1.00 24.11 203 SER A CA 1
ATOM 3042 C C . SER A 1 203 ? 23.415 -6.692 28.098 1.00 27.47 203 SER A C 1
ATOM 3043 O O . SER A 1 203 ? 22.812 -7.771 28.051 1.00 26.15 203 SER A O 1
ATOM 3051 N N . GLN A 1 204 ? 22.834 -5.583 28.555 1.00 25.49 204 GLN A N 1
ATOM 3052 C CA . GLN A 1 204 ? 21.417 -5.604 28.898 1.00 25.70 204 GLN A CA 1
ATOM 3053 C C . GLN A 1 204 ? 20.548 -5.873 27.671 1.00 20.24 204 GLN A C 1
ATOM 3054 O O . GLN A 1 204 ? 19.519 -6.553 27.759 1.00 28.49 204 GLN A O 1
ATOM 3068 N N . TYR A 1 205 ? 20.909 -5.287 26.537 1.00 25.74 205 TYR A N 1
ATOM 3069 C CA . TYR A 1 205 ? 20.219 -5.586 25.276 1.00 28.86 205 TYR A CA 1
ATOM 3070 C C . TYR A 1 205 ? 20.188 -7.090 24.982 1.00 18.45 205 TYR A C 1
ATOM 3071 O O . TYR A 1 205 ? 19.136 -7.665 24.700 1.00 23.28 205 TYR A O 1
ATOM 3089 N N . VAL A 1 206 ? 21.327 -7.755 25.079 1.00 25.92 206 VAL A N 1
ATOM 3090 C CA . VAL A 1 206 ? 21.346 -9.206 24.913 1.00 21.65 206 VAL A CA 1
ATOM 3091 C C . VAL A 1 206 ? 20.434 -9.882 25.929 1.00 31.68 206 VAL A C 1
ATOM 3092 O O . VAL A 1 206 ? 19.718 -10.845 25.608 1.00 31.27 206 VAL A O 1
ATOM 3105 N N . ARG A 1 207 ? 20.462 -9.416 27.178 1.00 25.74 207 ARG A N 1
ATOM 3106 C CA . ARG A 1 207 ? 19.592 -10.002 28.188 1.00 28.43 207 ARG A CA 1
ATOM 3107 C C . ARG A 1 207 ? 18.139 -9.895 27.764 1.00 23.75 207 ARG A C 1
ATOM 3108 O O . ARG A 1 207 ? 17.383 -10.873 27.827 1.00 31.64 207 ARG A O 1
ATOM 3129 N N . ASP A 1 208 ? 17.726 -8.696 27.363 1.00 27.01 208 ASP A N 1
ATOM 3130 C CA . ASP A 1 208 ? 16.346 -8.463 26.970 1.00 25.43 208 ASP A CA 1
ATOM 3131 C C . ASP A 1 208 ? 16.002 -9.272 25.729 1.00 23.81 208 ASP A C 1
ATOM 3132 O O . ASP A 1 208 ? 14.876 -9.762 25.586 1.00 27.25 208 ASP A O 1
ATOM 3141 N N . ILE A 1 209 ? 16.964 -9.419 24.820 1.00 27.52 209 ILE A N 1
ATOM 3142 C CA . ILE A 1 209 ? 16.779 -10.308 23.673 1.00 23.67 209 ILE A CA 1
ATOM 3143 C C . ILE A 1 209 ? 16.543 -11.735 24.136 1.00 28.82 209 ILE A C 1
ATOM 3144 O O . ILE A 1 209 ? 15.589 -12.397 23.705 1.00 27.46 209 ILE A O 1
ATOM 3160 N N . ARG A 1 210 ? 17.429 -12.242 25.001 1.00 25.44 210 ARG A N 1
ATOM 3161 C CA . ARG A 1 210 ? 17.346 -13.650 25.376 1.00 30.95 210 ARG A CA 1
ATOM 3162 C C . ARG A 1 210 ? 16.073 -13.970 26.133 1.00 29.57 210 ARG A C 1
ATOM 3163 O O . ARG A 1 210 ? 15.704 -15.145 26.227 1.00 36.32 210 ARG A O 1
ATOM 3184 N N . ALA A 1 211 ? 15.390 -12.951 26.646 1.00 28.46 211 ALA A N 1
ATOM 3185 C CA . ALA A 1 211 ? 14.121 -13.110 27.328 1.00 27.46 211 ALA A CA 1
ATOM 3186 C C . ALA A 1 211 ? 12.948 -13.163 26.375 1.00 29.31 211 ALA A C 1
ATOM 3187 O O . ALA A 1 211 ? 11.830 -13.479 26.796 1.00 30.35 211 ALA A O 1
ATOM 3194 N N . ARG A 1 212 ? 13.162 -12.801 25.125 1.00 23.50 212 ARG A N 1
ATOM 3195 C CA . ARG A 1 212 ? 12.070 -12.697 24.185 1.00 26.43 212 ARG A CA 1
ATOM 3196 C C . ARG A 1 212 ? 11.615 -14.092 23.792 1.00 26.60 212 ARG A C 1
ATOM 3197 O O . ARG A 1 212 ? 12.436 -14.968 23.511 1.00 27.86 212 ARG A O 1
ATOM 3218 N N . ALA A 1 213 ? 10.301 -14.308 23.768 1.00 21.75 213 ALA A N 1
ATOM 3219 C CA . ALA A 1 213 ? 9.799 -15.655 23.513 1.00 27.77 213 ALA A CA 1
ATOM 3220 C C . ALA A 1 213 ? 10.330 -16.180 22.186 1.00 29.22 213 ALA A C 1
ATOM 3221 O O . ALA A 1 213 ? 10.916 -17.268 22.136 1.00 29.04 213 ALA A O 1
ATOM 3228 N N . SER A 1 214 ? 10.176 -15.387 21.108 1.00 26.61 214 SER A N 1
ATOM 3229 C CA . SER A 1 214 ? 10.618 -15.800 19.775 1.00 23.20 214 SER A CA 1
ATOM 3230 C C . SER A 1 214 ? 12.083 -16.195 19.772 1.00 24.21 214 SER A C 1
ATOM 3231 O O . SER A 1 214 ? 12.487 -17.133 19.074 1.00 23.49 214 SER A O 1
ATOM 3239 N N . PHE A 1 215 ? 12.903 -15.480 20.530 1.00 22.09 215 PHE A N 1
ATOM 3240 C CA . PHE A 1 215 ? 14.293 -15.890 20.648 1.00 22.03 215 PHE A CA 1
ATOM 3241 C C . PHE A 1 215 ? 14.393 -17.204 21.396 1.00 26.65 215 PHE A C 1
ATOM 3242 O O . PHE A 1 215 ? 15.146 -18.101 20.998 1.00 25.98 215 PHE A O 1
ATOM 3259 N N . VAL A 1 216 ? 13.674 -17.320 22.518 1.00 27.90 216 VAL A N 1
ATOM 3260 C CA . VAL A 1 216 ? 13.776 -18.531 23.320 1.00 23.88 216 VAL A CA 1
ATOM 3261 C C . VAL A 1 216 ? 13.471 -19.737 22.449 1.00 24.66 216 VAL A C 1
ATOM 3262 O O . VAL A 1 216 ? 14.234 -20.701 22.410 1.00 31.41 216 VAL A O 1
ATOM 3275 N N . LYS A 1 217 ? 12.381 -19.669 21.684 1.00 22.14 217 LYS A N 1
ATOM 3276 C CA . LYS A 1 217 ? 11.961 -20.817 20.892 1.00 30.20 217 LYS A CA 1
ATOM 3277 C C . LYS A 1 217 ? 12.973 -21.179 19.813 1.00 26.59 217 LYS A C 1
ATOM 3278 O O . LYS A 1 217 ? 13.157 -22.354 19.517 1.00 31.19 217 LYS A O 1
ATOM 3297 N N . SER A 1 218 ? 13.655 -20.202 19.235 1.00 28.71 218 SER A N 1
ATOM 3298 C CA . SER A 1 218 ? 14.538 -20.483 18.112 1.00 26.02 218 SER A CA 1
ATOM 3299 C C . SER A 1 218 ? 15.971 -20.706 18.543 1.00 27.42 218 SER A C 1
ATOM 3300 O O . SER A 1 218 ? 16.790 -21.155 17.732 1.00 29.96 218 SER A O 1
ATOM 3308 N N . TRP A 1 219 ? 16.284 -20.389 19.797 1.00 27.24 219 TRP A N 1
ATOM 3309 C CA . TRP A 1 219 ? 17.596 -20.652 20.383 1.00 28.06 219 TRP A CA 1
ATOM 3310 C C . TRP A 1 219 ? 17.753 -22.119 20.750 1.00 35.41 219 TRP A C 1
ATOM 3311 O O . TRP A 1 219 ? 18.804 -22.722 20.497 1.00 31.97 219 TRP A O 1
ATOM 3332 N N . GLY A 1 220 ? 16.724 -22.699 21.361 1.00 30.97 220 GLY A N 1
ATOM 3333 C CA . GLY A 1 220 ? 16.808 -24.058 21.827 1.00 35.05 220 GLY A CA 1
ATOM 3334 C C . GLY A 1 220 ? 17.523 -24.243 23.142 1.00 36.31 220 GLY A C 1
ATOM 3335 O O . GLY A 1 220 ? 17.497 -25.348 23.690 1.00 55.62 220 GLY A O 1
ATOM 3339 N N . GLY A 1 221 ? 18.165 -23.218 23.666 1.00 37.22 221 GLY A N 1
ATOM 3340 C CA . GLY A 1 221 ? 18.806 -23.329 24.954 1.00 35.28 221 GLY A CA 1
ATOM 3341 C C . GLY A 1 221 ? 20.295 -23.132 24.853 1.00 35.65 221 GLY A C 1
ATOM 3342 O O . GLY A 1 221 ? 20.909 -23.409 23.813 1.00 35.97 221 GLY A O 1
ATOM 3346 N N . ASP A 1 222 ? 20.886 -22.639 25.940 1.00 36.55 222 ASP A N 1
ATOM 3347 C CA . ASP A 1 222 ? 22.330 -22.459 25.966 1.00 31.66 222 ASP A CA 1
ATOM 3348 C C . ASP A 1 222 ? 23.045 -23.786 25.805 1.00 36.94 222 ASP A C 1
ATOM 3349 O O . ASP A 1 222 ? 24.066 -23.879 25.111 1.00 40.18 222 ASP A O 1
ATOM 3358 N N . ASP A 1 223 ? 22.493 -24.838 26.394 1.00 39.00 223 ASP A N 1
ATOM 3359 C CA . ASP A 1 223 ? 23.199 -26.113 26.411 1.00 47.96 223 ASP A CA 1
A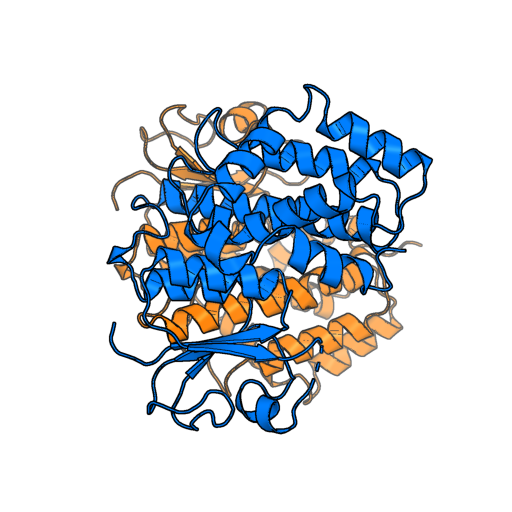TOM 3360 C C . ASP A 1 223 ? 23.324 -26.681 24.997 1.00 37.09 223 ASP A C 1
ATOM 3361 O O . ASP A 1 223 ? 24.424 -27.053 24.574 1.00 38.49 223 ASP A O 1
ATOM 3370 N N . VAL A 1 224 ? 22.226 -26.708 24.227 1.00 37.82 224 VAL A N 1
ATOM 3371 C CA . VAL A 1 224 ? 22.307 -27.196 22.846 1.00 34.91 224 VAL A CA 1
ATOM 3372 C C . VAL A 1 224 ? 23.255 -26.335 22.028 1.00 35.67 224 VAL A C 1
ATOM 3373 O O . VAL A 1 224 ? 24.176 -26.841 21.381 1.00 37.48 224 VAL A O 1
ATOM 3386 N N . GLN A 1 225 ? 23.050 -25.019 22.044 1.00 37.82 225 GLN A N 1
ATOM 3387 C CA . GLN A 1 225 ? 23.956 -24.141 21.318 1.00 32.79 225 GLN A CA 1
ATOM 3388 C C . GLN A 1 225 ? 25.386 -24.345 21.766 1.00 39.34 225 GLN A C 1
ATOM 3389 O O . GLN A 1 225 ? 26.316 -24.279 20.957 1.00 31.11 225 GLN A O 1
ATOM 3403 N N . LEU A 1 226 ? 25.585 -24.614 23.053 1.00 43.84 226 LEU A N 1
ATOM 3404 C CA . LEU A 1 226 ? 26.946 -24.781 23.527 1.00 38.55 226 LEU A CA 1
ATOM 3405 C C . LEU A 1 226 ? 27.562 -26.060 22.983 1.00 39.05 226 LEU A C 1
ATOM 3406 O O . LEU A 1 226 ? 28.758 -26.093 22.689 1.00 36.48 226 LEU A O 1
ATOM 3422 N N . GLU A 1 227 ? 26.765 -27.112 22.820 1.00 41.81 227 GLU A N 1
ATOM 3423 C CA . GLU A 1 227 ? 27.309 -28.343 22.268 1.00 41.84 227 GLU A CA 1
ATOM 3424 C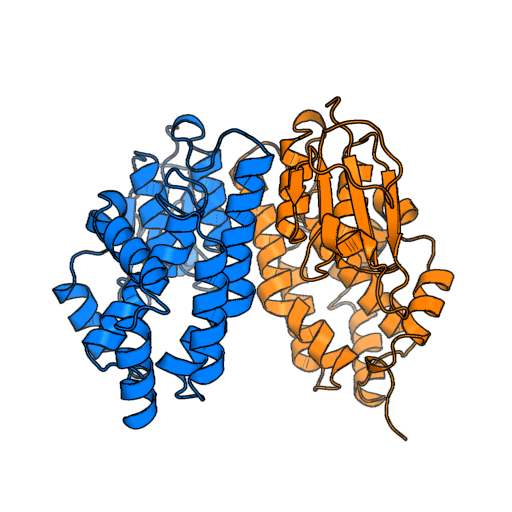 C . GLU A 1 227 ? 27.574 -28.183 20.776 1.00 37.75 227 GLU A C 1
ATOM 3425 O O . GLU A 1 227 ? 28.654 -28.523 20.295 1.00 40.75 227 GLU A O 1
ATOM 3437 N N . ALA A 1 228 ? 26.622 -27.635 20.026 1.00 41.15 228 ALA A N 1
ATOM 3438 C CA . ALA A 1 228 ? 26.934 -27.258 18.649 1.00 36.08 228 ALA A CA 1
ATOM 3439 C C . ALA A 1 228 ? 28.193 -26.397 18.599 1.00 34.78 228 ALA A C 1
ATOM 3440 O O . ALA A 1 228 ? 29.097 -26.628 17.791 1.00 40.29 228 ALA A O 1
ATOM 3447 N N . ALA A 1 229 ? 28.289 -25.424 19.501 1.00 42.83 229 ALA A N 1
ATOM 3448 C CA . ALA A 1 229 ? 29.416 -24.496 19.492 1.00 43.03 229 ALA A CA 1
ATOM 3449 C C . ALA A 1 229 ? 30.755 -25.223 19.528 1.00 51.21 229 ALA A C 1
ATOM 3450 O O . ALA A 1 229 ? 31.662 -24.922 18.742 1.00 48.72 229 ALA A O 1
ATOM 3457 N N . LYS A 1 230 ? 30.897 -26.175 20.457 1.00 52.88 230 LYS A N 1
ATOM 3458 C CA . LYS A 1 230 ? 32.140 -26.912 20.663 1.00 53.18 230 LYS A CA 1
ATOM 3459 C C . LYS A 1 230 ? 32.505 -27.838 19.502 1.00 46.75 230 LYS A C 1
ATOM 3460 O O . LYS A 1 230 ? 33.567 -28.471 19.555 1.00 44.96 230 LYS A O 1
ATOM 3479 N N . ALA A 1 231 ? 31.651 -27.975 18.486 1.00 46.60 231 ALA A N 1
ATOM 3480 C CA . ALA A 1 231 ? 31.965 -28.791 17.313 1.00 48.85 231 ALA A CA 1
ATOM 3481 C C . ALA A 1 231 ? 32.359 -27.958 16.101 1.00 56.79 231 ALA A C 1
ATOM 3482 O O . ALA A 1 231 ? 32.430 -28.497 14.991 1.00 46.63 231 ALA A O 1
ATOM 3489 N N . ILE A 1 232 ? 32.590 -26.661 16.282 1.00 48.61 232 ILE A N 1
ATOM 3490 C CA . ILE A 1 232 ? 32.939 -25.767 15.176 1.00 45.24 232 ILE A CA 1
ATOM 3491 C C . ILE A 1 232 ? 34.451 -25.650 15.128 1.00 46.02 232 ILE A C 1
ATOM 3492 O O . ILE A 1 232 ? 35.054 -25.051 16.037 1.00 40.10 232 ILE A O 1
ATOM 3508 N N . PRO A 1 233 ? 35.114 -26.185 14.104 1.00 43.65 233 PRO A N 1
ATOM 3509 C CA . PRO A 1 233 ? 36.578 -26.117 14.076 1.00 42.10 233 PRO A CA 1
ATOM 3510 C C . PRO A 1 233 ? 37.115 -24.720 14.242 1.00 39.42 233 PRO A C 1
ATOM 3511 O O . PRO A 1 233 ? 38.100 -24.516 14.963 1.00 45.20 233 PRO A O 1
ATOM 3522 N N . MET A 1 234 ? 36.484 -23.742 13.622 1.00 40.73 234 MET A N 1
ATOM 3523 C CA . MET A 1 234 ? 37.052 -22.403 13.690 1.00 45.51 234 MET A CA 1
ATOM 3524 C C . MET A 1 234 ? 36.849 -21.730 15.050 1.00 31.33 234 MET A C 1
ATOM 3525 O O . MET A 1 234 ? 37.238 -20.577 15.207 1.00 38.75 234 MET A O 1
ATOM 3539 N N . LEU A 1 235 ? 36.259 -22.391 16.033 1.00 42.91 235 LEU A N 1
ATOM 3540 C CA . LEU A 1 235 ? 36.232 -21.867 17.393 1.00 44.30 235 LEU A CA 1
ATOM 3541 C C . LEU A 1 235 ? 37.379 -22.390 18.266 1.00 49.19 235 LEU A C 1
ATOM 3542 O O . LEU A 1 235 ? 37.241 -22.402 19.500 1.00 43.70 235 LEU A O 1
ATOM 3558 N N . ARG A 1 236 ? 38.494 -22.822 17.664 1.00 45.16 236 ARG A N 1
ATOM 3559 C CA . ARG A 1 236 ? 39.631 -23.342 18.434 1.00 42.26 236 ARG A CA 1
ATOM 3560 C C . ARG A 1 236 ? 40.990 -22.734 18.021 1.00 42.80 236 ARG A C 1
ATOM 3561 O O . ARG A 1 236 ? 41.881 -22.487 18.869 1.00 48.22 236 ARG A O 1
ATOM 3582 N N . CYS B 1 3 ? 2.731 12.808 -0.062 1.00 44.37 3 CYS B N 1
ATOM 3583 C CA . CYS B 1 3 ? 3.566 13.386 0.986 1.00 53.27 3 CYS B CA 1
ATOM 3584 C C . CYS B 1 3 ? 3.601 14.906 0.939 1.00 55.35 3 CYS B C 1
ATOM 3585 O O . CYS B 1 3 ? 3.567 15.504 -0.131 1.00 69.17 3 CYS B O 1
ATOM 3592 N N . THR B 1 4 ? 3.681 15.528 2.120 1.00 61.83 4 THR B N 1
ATOM 3593 C CA . THR B 1 4 ? 3.782 16.978 2.209 1.00 62.45 4 THR B CA 1
ATOM 3594 C C . THR B 1 4 ? 4.812 17.441 3.235 1.00 56.32 4 THR B C 1
ATOM 3595 O O . THR B 1 4 ? 4.897 18.647 3.493 1.00 57.58 4 THR B O 1
ATOM 3606 N N . GLU B 1 5 ? 5.572 16.542 3.851 1.00 47.45 5 GLU B N 1
ATOM 3607 C CA . GLU B 1 5 ? 6.740 16.979 4.598 1.00 43.66 5 GLU B CA 1
ATOM 3608 C C . GLU B 1 5 ? 7.857 17.332 3.633 1.00 46.17 5 GLU B C 1
ATOM 3609 O O . GLU B 1 5 ? 7.998 16.730 2.562 1.00 40.22 5 GLU B O 1
ATOM 3621 N N . GLN B 1 6 ? 8.644 18.334 4.012 1.00 45.55 6 GLN B N 1
ATOM 3622 C CA . GLN B 1 6 ? 9.806 18.679 3.209 1.00 43.97 6 GLN B CA 1
ATOM 3623 C C . GLN B 1 6 ? 10.805 17.531 3.211 1.00 39.02 6 GLN B C 1
ATOM 3624 O O . GLN B 1 6 ? 10.983 16.830 4.212 1.00 35.29 6 GLN B O 1
ATOM 3638 N N . ILE B 1 7 ? 11.484 17.372 2.086 1.00 38.94 7 ILE B N 1
ATOM 3639 C CA . ILE B 1 7 ? 12.531 16.380 1.925 1.00 32.37 7 ILE B CA 1
ATOM 3640 C C . ILE B 1 7 ? 13.765 17.075 1.398 1.00 32.60 7 ILE B C 1
ATOM 3641 O O . ILE B 1 7 ? 13.716 17.694 0.333 1.00 35.68 7 ILE B O 1
ATOM 3657 N N . THR B 1 8 ? 14.884 16.895 2.085 1.00 32.02 8 THR B N 1
ATOM 3658 C CA . THR B 1 8 ? 16.161 17.414 1.640 1.00 32.19 8 THR B CA 1
ATOM 3659 C C . THR B 1 8 ? 17.183 16.290 1.665 1.00 32.96 8 THR B C 1
ATOM 3660 O O . THR B 1 8 ? 17.413 15.676 2.710 1.00 30.79 8 THR B O 1
ATOM 3671 N N . LEU B 1 9 ? 17.833 16.059 0.536 1.00 34.78 9 LEU B N 1
ATOM 3672 C CA . LEU B 1 9 ? 18.866 15.042 0.431 1.00 30.41 9 LEU B CA 1
ATOM 3673 C C . LEU B 1 9 ? 20.227 15.707 0.417 1.00 35.55 9 LEU B C 1
ATOM 3674 O O . LEU B 1 9 ? 20.490 16.573 -0.429 1.00 31.04 9 LEU B O 1
ATOM 3690 N N . TYR B 1 10 ? 21.092 15.280 1.326 1.00 31.16 10 TYR B N 1
ATOM 3691 C CA . TYR B 1 10 ? 22.459 15.772 1.392 1.00 37.84 10 TYR B CA 1
ATOM 3692 C C . TYR B 1 10 ? 23.394 14.685 0.883 1.00 38.23 10 TYR B C 1
ATOM 3693 O O . TYR B 1 10 ? 23.239 13.505 1.225 1.00 34.90 10 TYR B O 1
ATOM 3711 N N . THR B 1 11 ? 24.346 15.081 0.043 1.00 39.96 11 THR B N 1
ATOM 3712 C CA . THR B 1 11 ? 25.306 14.150 -0.530 1.00 38.49 11 THR B CA 1
ATOM 3713 C C . THR B 1 11 ? 26.561 14.917 -0.900 1.00 38.82 11 THR B C 1
ATOM 3714 O O . THR B 1 11 ? 26.500 16.106 -1.222 1.00 37.20 11 THR B O 1
ATOM 3725 N N . THR B 1 12 ? 27.700 14.235 -0.838 1.00 42.86 12 THR B N 1
ATOM 3726 C CA . THR B 1 12 ? 28.884 14.765 -1.489 1.00 40.32 12 THR B CA 1
ATOM 3727 C C . THR B 1 12 ? 28.673 14.673 -2.997 1.00 41.94 12 THR B C 1
ATOM 3728 O O . THR B 1 12 ? 28.137 13.689 -3.496 1.00 40.63 12 THR B O 1
ATOM 3739 N N . THR B 1 13 ? 29.011 15.743 -3.710 1.00 50.71 13 THR B N 1
ATOM 3740 C CA . THR B 1 13 ? 28.982 15.748 -5.168 1.00 48.25 13 THR B CA 1
ATOM 3741 C C . THR B 1 13 ? 29.563 14.455 -5.719 1.00 38.38 13 THR B C 1
ATOM 3742 O O . THR B 1 13 ? 30.652 14.038 -5.327 1.00 45.31 13 THR B O 1
ATOM 3753 N N . PHE B 1 14 ? 28.834 13.815 -6.615 1.00 34.93 14 PHE B N 1
ATOM 3754 C CA . PHE B 1 14 ? 29.341 12.655 -7.347 1.00 39.65 14 PHE B CA 1
ATOM 3755 C C . PHE B 1 14 ? 29.357 11.372 -6.538 1.00 37.65 14 PHE B C 1
ATOM 3756 O O . PHE B 1 14 ? 29.922 10.354 -7.011 1.00 38.16 14 PHE B O 1
ATOM 3773 N N . SER B 1 15 ? 28.752 11.358 -5.363 1.00 31.81 15 SER B N 1
ATOM 3774 C CA . SER B 1 15 ? 28.763 10.145 -4.550 1.00 41.30 15 SER B CA 1
ATOM 3775 C C . SER B 1 15 ? 27.794 9.129 -5.147 1.00 33.58 15 SER B C 1
ATOM 3776 O O . SER B 1 15 ? 26.618 9.463 -5.362 1.00 29.38 15 SER B O 1
ATOM 3784 N N . PRO B 1 16 ? 28.233 7.892 -5.430 1.00 26.43 16 PRO B N 1
ATOM 3785 C CA . PRO B 1 16 ? 27.262 6.859 -5.838 1.00 24.87 16 PRO B CA 1
ATOM 3786 C C . PRO B 1 16 ? 26.246 6.562 -4.769 1.00 27.50 16 PRO B C 1
ATOM 3787 O O . PRO B 1 16 ? 25.122 6.134 -5.074 1.00 25.66 16 PRO B O 1
ATOM 3798 N N . TYR B 1 17 ? 26.616 6.774 -3.505 1.00 26.55 17 TYR B N 1
ATOM 3799 C CA . TYR B 1 17 ? 25.689 6.476 -2.427 1.00 27.83 17 TYR B CA 1
ATOM 3800 C C . TYR B 1 17 ? 24.548 7.478 -2.421 1.00 24.63 17 TYR B C 1
ATOM 3801 O O . TYR B 1 17 ? 23.381 7.093 -2.390 1.00 27.00 17 TYR B O 1
ATOM 3819 N N . GLY B 1 18 ? 24.858 8.774 -2.491 1.00 29.94 18 GLY B N 1
ATOM 3820 C CA . GLY B 1 18 ? 23.791 9.758 -2.636 1.00 27.22 18 GLY B CA 1
ATOM 3821 C C . GLY B 1 18 ? 23.046 9.603 -3.950 1.00 26.84 18 GLY B C 1
ATOM 3822 O O . GLY B 1 18 ? 21.829 9.784 -4.015 1.00 24.96 18 GLY B O 1
ATOM 3826 N N . HIS B 1 19 ? 23.762 9.239 -5.014 1.00 23.95 19 HIS B N 1
ATOM 3827 C CA . HIS B 1 19 ? 23.101 8.993 -6.298 1.00 24.42 19 HIS B CA 1
ATOM 3828 C C . HIS B 1 19 ? 21.960 7.993 -6.147 1.00 26.58 19 HIS B C 1
ATOM 3829 O O . HIS B 1 19 ? 20.907 8.142 -6.781 1.00 25.16 19 HIS B O 1
ATOM 3843 N N . ARG B 1 20 ? 22.154 7.008 -5.278 1.00 37.25 20 ARG B N 1
ATOM 3844 C CA . ARG B 1 20 ? 21.129 6.009 -5.018 1.00 26.53 20 ARG B CA 1
ATOM 3845 C C . ARG B 1 20 ? 19.815 6.670 -4.636 1.00 23.12 20 ARG B C 1
ATOM 3846 O O . ARG B 1 20 ? 18.773 6.410 -5.238 1.00 21.72 20 ARG B O 1
ATOM 3867 N N . ALA B 1 21 ? 19.875 7.518 -3.613 1.00 27.29 21 ALA B N 1
ATOM 3868 C CA . ALA B 1 21 ? 18.687 8.179 -3.100 1.00 29.00 21 ALA B CA 1
ATOM 3869 C C . ALA B 1 21 ? 18.173 9.218 -4.079 1.00 26.62 21 ALA B C 1
ATOM 3870 O O . ALA B 1 21 ? 16.968 9.487 -4.112 1.00 24.67 21 ALA B O 1
ATOM 3877 N N . HIS B 1 22 ? 19.072 9.793 -4.881 1.00 26.15 22 HIS B N 1
ATOM 3878 C CA . HIS B 1 22 ? 18.668 10.771 -5.895 1.00 28.60 22 HIS B CA 1
ATOM 3879 C C . HIS B 1 22 ? 17.765 10.126 -6.926 1.00 22.99 22 HIS B C 1
ATOM 3880 O O . HIS B 1 22 ? 16.685 10.646 -7.244 1.00 24.41 22 HIS B O 1
ATOM 3894 N N . ILE B 1 23 ? 18.209 8.984 -7.462 1.00 22.85 23 ILE B N 1
ATOM 3895 C CA . ILE B 1 23 ? 17.367 8.156 -8.325 1.00 18.95 23 ILE B CA 1
ATOM 3896 C C . ILE B 1 23 ? 16.009 7.919 -7.696 1.00 22.62 23 ILE B C 1
ATOM 3897 O O . ILE B 1 23 ? 14.973 8.052 -8.353 1.00 23.79 23 ILE B O 1
ATOM 3913 N N . ALA B 1 24 ? 15.993 7.510 -6.420 1.00 24.93 24 ALA B N 1
ATOM 3914 C CA . ALA B 1 24 ? 14.729 7.098 -5.823 1.00 23.87 24 ALA B CA 1
ATOM 3915 C C . ALA B 1 24 ? 13.764 8.265 -5.716 1.00 21.61 24 ALA B C 1
ATOM 3916 O O . ALA B 1 24 ? 12.556 8.099 -5.922 1.00 22.69 24 ALA B O 1
ATOM 3923 N N . LEU B 1 25 ? 14.271 9.439 -5.331 1.00 22.43 25 LEU B N 1
ATOM 3924 C CA . LEU B 1 25 ? 13.414 10.614 -5.241 1.00 26.65 25 LEU B CA 1
ATOM 3925 C C . LEU B 1 25 ? 12.919 11.034 -6.616 1.00 26.10 25 LEU B C 1
ATOM 3926 O O . LEU B 1 25 ? 11.776 11.466 -6.759 1.00 30.48 25 LEU B O 1
ATOM 3942 N N . GLU B 1 26 ? 13.749 10.887 -7.640 1.00 26.72 26 GLU B N 1
ATOM 3943 C CA . GLU B 1 26 ? 13.274 11.146 -9.000 1.00 29.14 26 GLU B CA 1
ATOM 3944 C C . GLU B 1 26 ? 12.195 10.153 -9.388 1.00 29.90 26 GLU B C 1
ATOM 3945 O O . GLU B 1 26 ? 11.112 10.542 -9.834 1.00 32.13 26 GLU B O 1
ATOM 3957 N N . GLU B 1 27 ? 12.451 8.856 -9.179 1.00 32.03 27 GLU B N 1
ATOM 3958 C CA . GLU B 1 27 ? 11.429 7.857 -9.488 1.00 26.42 27 GLU B CA 1
ATOM 3959 C C . GLU B 1 27 ? 10.153 8.113 -8.713 1.00 30.31 27 GLU B C 1
ATOM 3960 O O . GLU B 1 27 ? 9.060 7.814 -9.195 1.00 31.40 27 GLU B O 1
ATOM 3972 N N . ALA B 1 28 ? 10.256 8.673 -7.524 1.00 34.05 28 ALA B N 1
ATOM 3973 C CA . ALA B 1 28 ? 9.058 8.840 -6.721 1.00 35.51 28 ALA B CA 1
ATOM 3974 C C . ALA B 1 28 ? 8.249 10.062 -7.125 1.00 38.26 28 ALA B C 1
ATOM 3975 O O . ALA B 1 28 ? 7.086 10.172 -6.718 1.00 32.61 28 ALA B O 1
ATOM 3982 N N . GLY B 1 29 ? 8.818 10.957 -7.932 1.00 34.83 29 GLY B N 1
ATOM 3983 C CA . GLY B 1 29 ? 8.161 12.213 -8.229 1.00 36.68 29 GLY B CA 1
ATOM 3984 C C . GLY B 1 29 ? 8.042 13.120 -7.023 1.00 39.87 29 GLY B C 1
ATOM 3985 O O . GLY B 1 29 ? 7.087 13.897 -6.924 1.00 35.49 29 GLY B O 1
ATOM 3989 N N . ALA B 1 30 ? 8.992 13.037 -6.102 1.00 37.92 30 ALA B N 1
ATOM 3990 C CA . ALA B 1 30 ? 8.936 13.786 -4.859 1.00 41.54 30 ALA B CA 1
ATOM 3991 C C . ALA B 1 30 ? 9.302 15.248 -5.074 1.00 42.59 30 ALA B C 1
ATOM 3992 O O . ALA B 1 30 ? 10.155 15.567 -5.914 1.00 32.98 30 ALA B O 1
ATOM 3999 N N . GLU B 1 31 ? 8.670 16.135 -4.282 1.00 32.81 31 GLU B N 1
ATOM 4000 C CA . GLU B 1 31 ? 9.170 17.501 -4.118 1.00 33.40 31 GLU B CA 1
ATOM 4001 C C . GLU B 1 31 ? 10.285 17.420 -3.085 1.00 35.23 31 GLU B C 1
ATOM 4002 O O . GLU B 1 31 ? 10.032 17.184 -1.897 1.00 47.66 31 GLU B O 1
ATOM 4014 N N . TYR B 1 32 ? 11.518 17.610 -3.535 1.00 29.70 32 TYR B N 1
ATOM 4015 C CA . TYR B 1 32 ? 12.682 17.495 -2.673 1.00 30.36 32 TYR B CA 1
ATOM 4016 C C . TYR B 1 32 ? 13.727 18.519 -3.072 1.00 34.91 32 TYR B C 1
ATOM 4017 O O . TYR B 1 32 ? 13.866 18.866 -4.250 1.00 28.76 32 TYR B O 1
ATOM 4035 N N . THR B 1 33 ? 14.511 18.938 -2.094 1.00 32.06 33 THR B N 1
ATOM 4036 C CA . THR B 1 33 ? 15.668 19.790 -2.332 1.00 28.83 33 THR B CA 1
ATOM 4037 C C . THR B 1 33 ? 16.941 18.953 -2.299 1.00 38.51 33 THR B C 1
ATOM 4038 O O . THR B 1 33 ? 17.088 18.043 -1.469 1.00 37.62 33 THR B O 1
ATOM 4049 N N . LEU B 1 34 ? 17.855 19.272 -3.207 1.00 39.24 34 LEU B N 1
ATOM 4050 C CA . LEU B 1 34 ? 19.131 18.587 -3.354 1.00 31.52 34 LEU B CA 1
ATOM 4051 C C . LEU B 1 34 ? 20.239 19.518 -2.891 1.00 30.33 34 LEU B C 1
ATOM 4052 O O . LEU B 1 34 ? 20.318 20.662 -3.346 1.00 39.33 34 LEU B O 1
ATOM 4068 N N . CYS B 1 35 ? 21.099 19.034 -2.006 1.00 27.13 35 CYS B N 1
ATOM 4069 C CA . CYS B 1 35 ? 22.189 19.843 -1.487 1.00 37.06 35 CYS B CA 1
ATOM 4070 C C . CYS B 1 35 ? 23.485 19.077 -1.645 1.00 39.83 35 CYS B C 1
ATOM 4071 O O . CYS B 1 35 ? 23.757 18.146 -0.878 1.00 40.98 35 CYS B O 1
ATOM 4079 N N . GLN B 1 36 ? 24.307 19.514 -2.589 1.00 35.79 36 GLN B N 1
ATOM 4080 C CA . GLN B 1 36 ? 25.555 18.847 -2.894 1.00 34.94 36 GLN B CA 1
ATOM 4081 C C . GLN B 1 36 ? 26.688 19.531 -2.147 1.00 41.48 36 GLN B C 1
ATOM 4082 O O . GLN B 1 36 ? 26.809 20.759 -2.176 1.00 37.73 36 GLN B O 1
ATOM 4096 N N . ILE B 1 37 ? 27.479 18.719 -1.447 1.00 47.76 37 ILE B N 1
ATOM 4097 C CA . ILE B 1 37 ? 28.651 19.132 -0.693 1.00 42.11 37 ILE B CA 1
ATOM 4098 C C . ILE B 1 37 ? 29.882 18.751 -1.495 1.00 47.06 37 ILE B C 1
ATOM 4099 O O . ILE B 1 37 ? 29.926 17.679 -2.109 1.00 47.27 37 ILE B O 1
ATOM 4115 N N . ASN B 1 38 ? 30.896 19.606 -1.480 1.00 44.47 38 ASN B N 1
ATOM 4116 C CA . ASN B 1 38 ? 32.092 19.320 -2.255 1.00 50.57 38 ASN B CA 1
ATOM 4117 C C . ASN B 1 38 ? 32.896 18.222 -1.580 1.00 55.47 38 ASN B C 1
ATOM 4118 O O . ASN B 1 38 ? 33.210 18.306 -0.385 1.00 48.40 38 ASN B O 1
ATOM 4129 N N . VAL B 1 39 ? 33.253 17.205 -2.367 1.00 54.55 39 VAL B N 1
ATOM 4130 C CA . VAL B 1 39 ? 33.925 16.031 -1.814 1.00 57.37 39 VAL B CA 1
ATOM 4131 C C . VAL B 1 39 ? 35.283 16.419 -1.265 1.00 55.51 39 VAL B C 1
ATOM 4132 O O . VAL B 1 39 ? 35.658 16.027 -0.159 1.00 57.79 39 VAL B O 1
ATOM 4145 N N . HIS B 1 40 ? 36.053 17.168 -2.050 1.00 60.25 40 HIS B N 1
ATOM 4146 C CA . HIS B 1 40 ? 37.433 17.488 -1.719 1.00 59.38 40 HIS B CA 1
ATOM 4147 C C . HIS B 1 40 ? 37.570 18.720 -0.826 1.00 55.65 40 HIS B C 1
ATOM 4148 O O . HIS B 1 40 ? 38.688 19.211 -0.660 1.00 60.48 40 HIS B O 1
ATOM 4162 N N . ARG B 1 41 ? 36.469 19.234 -0.269 1.00 59.42 41 ARG B N 1
ATOM 4163 C CA . ARG B 1 41 ? 36.488 20.216 0.813 1.00 60.85 41 ARG B CA 1
ATOM 4164 C C . ARG B 1 41 ? 35.949 19.562 2.087 1.00 70.08 41 ARG B C 1
ATOM 4165 O O . ARG B 1 41 ? 35.131 18.636 2.019 1.00 67.25 41 ARG B O 1
ATOM 4186 N N . ASP B 1 42 ? 36.409 20.034 3.260 1.00 68.39 42 ASP B N 1
ATOM 4187 C CA . ASP B 1 42 ? 36.355 19.221 4.481 1.00 67.36 42 ASP B CA 1
ATOM 4188 C C . ASP B 1 42 ? 35.028 19.331 5.247 1.00 63.41 42 ASP B C 1
ATOM 4189 O O . ASP B 1 42 ? 34.966 18.920 6.410 1.00 61.58 42 ASP B O 1
ATOM 4198 N N . LYS B 1 43 ? 33.969 19.846 4.611 1.00 58.62 43 LYS B N 1
ATOM 4199 C CA . LYS B 1 43 ? 32.580 19.750 5.079 1.00 56.30 43 LYS B CA 1
ATOM 4200 C C . LYS B 1 43 ? 32.219 20.887 6.017 1.00 48.91 43 LYS B C 1
ATOM 4201 O O . LYS B 1 43 ? 32.859 21.044 7.064 1.00 47.43 43 LYS B O 1
ATOM 4220 N N . PRO B 1 44 ? 31.172 21.661 5.716 1.00 45.21 44 PRO B N 1
ATOM 4221 C CA . PRO B 1 44 ? 30.882 22.836 6.539 1.00 50.89 44 PRO B CA 1
ATOM 4222 C C . PRO B 1 44 ? 30.532 22.452 7.966 1.00 48.04 44 PRO B C 1
ATOM 4223 O O . PRO B 1 44 ? 29.953 21.397 8.236 1.00 53.42 44 PRO B O 1
ATOM 4234 N N . GLU B 1 45 ? 30.919 23.321 8.887 1.00 56.29 45 GLU B N 1
ATOM 4235 C CA . GLU B 1 45 ? 30.527 23.142 10.276 1.00 63.63 45 GLU B CA 1
ATOM 4236 C C . GLU B 1 45 ? 29.038 22.890 10.411 1.00 53.59 45 GLU B C 1
ATOM 4237 O O . GLU B 1 45 ? 28.612 22.112 11.271 1.00 51.52 45 GLU B O 1
ATOM 4249 N N . TRP B 1 46 ? 28.220 23.555 9.589 1.00 48.70 46 TRP B N 1
ATOM 4250 C CA . TRP B 1 46 ? 26.782 23.397 9.759 1.00 50.63 46 TRP B CA 1
ATOM 4251 C C . TRP B 1 46 ? 26.319 21.978 9.444 1.00 51.44 46 TRP B C 1
ATOM 4252 O O . TRP B 1 46 ? 25.196 21.618 9.813 1.00 47.31 46 TRP B O 1
ATOM 4273 N N . TYR B 1 47 ? 27.160 21.153 8.814 1.00 45.69 47 TYR B N 1
ATOM 4274 C CA . TYR B 1 47 ? 26.729 19.805 8.494 1.00 44.62 47 TYR B CA 1
ATOM 4275 C C . TYR B 1 47 ? 26.650 18.925 9.728 1.00 42.92 47 TYR B C 1
ATOM 4276 O O . TYR B 1 47 ? 25.887 17.955 9.733 1.00 38.95 47 TYR B O 1
ATOM 4294 N N . LYS B 1 48 ? 27.404 19.258 10.776 1.00 46.75 48 LYS B N 1
ATOM 4295 C CA . LYS B 1 48 ? 27.269 18.565 12.049 1.00 45.78 48 LYS B CA 1
ATOM 4296 C C . LYS B 1 48 ? 25.815 18.513 12.495 1.00 39.45 48 LYS B C 1
ATOM 4297 O O . LYS B 1 48 ? 25.405 17.572 13.177 1.00 41.48 48 LYS B O 1
ATOM 4316 N N . ARG B 1 49 ? 25.026 19.515 12.133 1.00 40.12 49 ARG B N 1
ATOM 4317 C CA . ARG B 1 49 ? 23.629 19.568 12.542 1.00 42.21 49 ARG B CA 1
ATOM 4318 C C . ARG B 1 49 ? 22.736 18.658 11.707 1.00 45.58 49 ARG B C 1
ATOM 4319 O O . ARG B 1 49 ? 21.549 18.504 12.031 1.00 39.28 49 ARG B O 1
ATOM 4340 N N . VAL B 1 50 ? 23.265 18.080 10.633 1.00 39.79 50 VAL B N 1
ATOM 4341 C CA . VAL B 1 50 ? 22.551 17.060 9.883 1.00 34.92 50 VAL B CA 1
ATOM 4342 C C . VAL B 1 50 ? 22.990 15.688 10.362 1.00 38.85 50 VAL B C 1
ATOM 4343 O O . VAL B 1 50 ? 22.166 14.800 10.594 1.00 34.52 50 VAL B O 1
ATOM 4356 N N . ASN B 1 51 ? 24.285 15.536 10.549 1.00 37.67 51 ASN B N 1
ATOM 4357 C CA . ASN B 1 51 ? 24.831 14.353 11.166 1.00 35.14 51 ASN B CA 1
ATOM 4358 C C . ASN B 1 51 ? 26.132 14.730 11.847 1.00 38.58 51 ASN B C 1
ATOM 4359 O O . ASN B 1 51 ? 27.074 15.174 11.179 1.00 39.41 51 ASN B O 1
ATOM 4370 N N . PRO B 1 52 ? 26.229 14.575 13.167 1.00 45.22 52 PRO B N 1
ATOM 4371 C CA . PRO B 1 52 ? 27.427 15.070 13.855 1.00 51.20 52 PRO B CA 1
ATOM 4372 C C . PRO B 1 52 ? 28.696 14.331 13.472 1.00 46.22 52 PRO B C 1
ATOM 4373 O O . PRO B 1 52 ? 29.781 14.909 13.582 1.00 49.15 52 PRO B O 1
ATOM 4384 N N . LEU B 1 53 ? 28.609 13.085 13.011 1.00 44.67 53 LEU B N 1
ATOM 4385 C CA . LEU B 1 53 ? 29.813 12.385 12.573 1.00 45.12 53 LEU B CA 1
ATOM 4386 C C . LEU B 1 53 ? 30.179 12.682 11.116 1.00 41.05 53 LEU B C 1
ATOM 4387 O O . LEU B 1 53 ? 31.073 12.034 10.570 1.00 38.20 53 LEU B O 1
ATOM 4403 N N . GLY B 1 54 ? 29.528 13.648 10.479 1.00 42.62 54 GLY B N 1
ATOM 4404 C CA . GLY B 1 54 ? 29.838 13.955 9.094 1.00 44.08 54 GLY B CA 1
ATOM 4405 C C . GLY B 1 54 ? 29.434 12.893 8.094 1.00 43.32 54 GLY B C 1
ATOM 4406 O O . GLY B 1 54 ? 29.940 12.889 6.972 1.00 40.77 54 GLY B O 1
ATOM 4410 N N . LYS B 1 55 ? 28.525 12.001 8.464 1.00 36.99 55 LYS B N 1
ATOM 4411 C CA . LYS B 1 55 ? 28.140 10.906 7.588 1.00 44.15 55 LYS B CA 1
ATOM 4412 C C . LYS B 1 55 ? 27.292 11.419 6.431 1.00 41.01 55 LYS B C 1
ATOM 4413 O O . LYS B 1 55 ? 26.388 12.239 6.613 1.00 31.82 55 LYS B O 1
ATOM 4432 N N . VAL B 1 56 ? 27.597 10.929 5.234 1.00 36.97 56 VAL B N 1
ATOM 4433 C CA . VAL B 1 56 ? 26.787 11.204 4.051 1.00 34.20 56 VAL B CA 1
ATOM 4434 C C . VAL B 1 56 ? 26.625 9.921 3.251 1.00 37.73 56 VAL B C 1
ATOM 4435 O O . VAL B 1 56 ? 27.462 9.025 3.364 1.00 40.93 56 VAL B O 1
ATOM 4448 N N . PRO B 1 57 ? 25.553 9.823 2.440 1.00 24.66 57 PRO B N 1
ATOM 4449 C CA . PRO B 1 57 ? 24.452 10.790 2.327 1.00 29.60 57 PRO B CA 1
ATOM 4450 C C . PRO B 1 57 ? 23.543 10.825 3.559 1.00 33.30 57 PRO B C 1
ATOM 4451 O O . PRO B 1 57 ? 23.641 9.975 4.450 1.00 35.57 57 PRO B O 1
ATOM 4462 N N . ALA B 1 58 ? 22.659 11.821 3.584 1.00 28.51 58 ALA B N 1
ATOM 4463 C CA . ALA B 1 58 ? 21.664 11.955 4.626 1.00 28.67 58 ALA B CA 1
ATOM 4464 C C . ALA B 1 58 ? 20.438 12.657 4.064 1.00 28.86 58 ALA B C 1
ATOM 4465 O O . ALA B 1 58 ? 20.501 13.399 3.079 1.00 30.39 58 ALA B O 1
ATOM 4472 N N . ILE B 1 59 ? 19.316 12.417 4.720 1.00 27.86 59 ILE B N 1
ATOM 4473 C CA . ILE B 1 59 ? 18.056 13.056 4.395 1.00 30.79 59 ILE B CA 1
ATOM 4474 C C . ILE B 1 59 ? 17.521 13.734 5.649 1.00 31.01 59 ILE B C 1
ATOM 4475 O O . ILE B 1 59 ? 17.625 13.181 6.745 1.00 30.90 59 ILE B O 1
ATOM 4491 N N . THR B 1 60 ? 16.956 14.929 5.490 1.00 27.44 60 THR B N 1
ATOM 4492 C CA . THR B 1 60 ? 16.110 15.537 6.508 1.00 27.01 60 THR B CA 1
ATOM 4493 C C . THR B 1 60 ? 14.681 15.427 6.018 1.00 27.70 60 THR B C 1
ATOM 4494 O O . THR B 1 60 ? 14.420 15.544 4.815 1.00 28.57 60 THR B O 1
ATOM 4505 N N . PHE B 1 61 ? 13.759 15.210 6.946 1.00 27.46 61 PHE B N 1
ATOM 4506 C CA . PHE B 1 61 ? 12.370 14.953 6.603 1.00 34.22 61 PHE B CA 1
ATOM 4507 C C . PHE B 1 61 ? 11.492 15.801 7.503 1.00 26.09 61 PHE B C 1
ATOM 4508 O O . PHE B 1 61 ? 11.682 15.804 8.720 1.00 32.16 61 PHE B O 1
ATOM 4525 N N . GLY B 1 62 ? 10.535 16.511 6.909 1.00 32.24 62 GLY B N 1
ATOM 4526 C CA . GLY B 1 62 ? 9.623 17.337 7.689 1.00 37.71 62 GLY B CA 1
ATOM 4527 C C . GLY B 1 62 ? 10.349 18.466 8.411 1.00 35.20 62 GLY B C 1
ATOM 4528 O O . GLY B 1 62 ? 11.501 18.797 8.146 1.00 32.61 62 GLY B O 1
ATOM 4532 N N . GLY B 1 63 ? 9.632 19.045 9.368 1.00 38.97 63 GLY B N 1
ATOM 4533 C CA . GLY B 1 63 ? 10.047 20.295 9.961 1.00 34.60 63 GLY B CA 1
ATOM 4534 C C . GLY B 1 63 ? 9.741 21.445 9.029 1.00 37.05 63 GLY B C 1
ATOM 4535 O O . GLY B 1 63 ? 9.083 21.281 7.996 1.00 35.92 63 GLY B O 1
ATOM 4539 N N . PRO B 1 64 ? 10.201 22.639 9.385 1.00 51.49 64 PRO B N 1
ATOM 4540 C CA . PRO B 1 64 ? 9.878 23.825 8.584 1.00 47.11 64 PRO B CA 1
ATOM 4541 C C . PRO B 1 64 ? 10.735 23.925 7.336 1.00 46.48 64 PRO B C 1
ATOM 4542 O O . PRO B 1 64 ? 11.876 23.452 7.301 1.00 43.74 64 PRO B O 1
ATOM 4553 N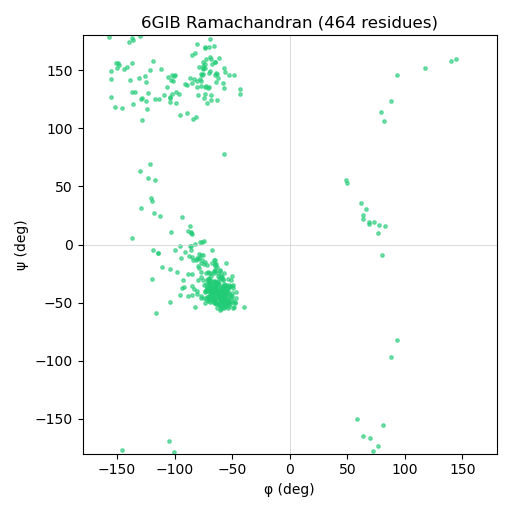 N . GLN B 1 65 ? 10.163 24.591 6.318 1.00 51.92 65 GLN B N 1
ATOM 4554 C CA . GLN B 1 65 ? 10.833 24.807 5.037 1.00 42.05 65 GLN B CA 1
ATOM 4555 C C . GLN B 1 65 ? 11.996 25.764 5.211 1.00 40.72 65 GLN B C 1
ATOM 4556 O O . GLN B 1 65 ? 11.807 26.904 5.644 1.00 42.16 65 GLN B O 1
ATOM 4570 N N . VAL B 1 66 ? 13.180 25.323 4.812 1.00 37.58 66 VAL B N 1
ATOM 4571 C CA . VAL B 1 66 ? 14.419 25.948 5.249 1.00 39.46 66 VAL B CA 1
ATOM 4572 C C . VAL B 1 66 ? 15.539 25.696 4.246 1.00 41.16 66 VAL B C 1
ATOM 4573 O O . VAL B 1 66 ? 15.633 24.597 3.699 1.00 34.44 66 VAL B O 1
ATOM 4586 N N . PRO B 1 67 ? 16.420 26.658 3.988 1.00 41.63 67 PRO B N 1
ATOM 4587 C CA . PRO B 1 67 ? 17.578 26.373 3.144 1.00 43.48 67 PRO B CA 1
ATOM 4588 C C . PRO B 1 67 ? 18.383 25.224 3.714 1.00 35.56 67 PRO B C 1
ATOM 4589 O O . PRO B 1 67 ? 18.403 25.010 4.942 1.00 40.52 67 PRO B O 1
ATOM 4600 N N . PRO B 1 68 ? 19.091 24.472 2.869 1.00 37.96 68 PRO B N 1
ATOM 4601 C CA . PRO B 1 68 ? 19.764 23.257 3.369 1.00 42.23 68 PRO B CA 1
ATOM 4602 C C . PRO B 1 68 ? 20.946 23.540 4.256 1.00 39.32 68 PRO B C 1
ATOM 4603 O O . PRO B 1 68 ? 21.308 22.671 5.047 1.00 37.77 68 PRO B O 1
ATOM 4614 N N . ASP B 1 69 ? 21.582 24.700 4.150 1.00 39.20 69 ASP B N 1
ATOM 4615 C CA . ASP B 1 69 ? 22.678 24.976 5.073 1.00 40.20 69 ASP B CA 1
ATOM 4616 C C . ASP B 1 69 ? 22.179 25.494 6.414 1.00 41.52 69 ASP B C 1
ATOM 4617 O O . ASP B 1 69 ? 22.986 25.698 7.322 1.00 40.41 69 ASP B O 1
ATOM 4626 N N . GLU B 1 70 ? 20.866 25.617 6.581 1.00 37.90 70 GLU B N 1
ATOM 4627 C CA . GLU B 1 70 ? 20.249 26.039 7.835 1.00 40.64 70 GLU B CA 1
ATOM 4628 C C . GLU B 1 70 ? 19.363 24.919 8.381 1.00 45.35 70 GLU B C 1
ATOM 4629 O O . GLU B 1 70 ? 18.171 25.125 8.633 1.00 33.99 70 GLU B O 1
ATOM 4641 N N . PRO B 1 71 ? 19.904 23.719 8.582 1.00 40.86 71 PRO B N 1
ATOM 4642 C CA . PRO B 1 71 ? 19.043 22.602 8.995 1.00 41.64 71 PRO B CA 1
ATOM 4643 C C . PRO B 1 71 ? 18.303 22.929 10.286 1.00 41.09 71 PRO B C 1
ATOM 4644 O O . PRO B 1 71 ? 18.885 23.453 11.237 1.00 45.25 71 PRO B O 1
ATOM 4655 N N . SER B 1 72 ? 16.990 22.623 10.306 1.00 42.59 72 SER B N 1
ATOM 4656 C CA . SER B 1 72 ? 16.181 22.783 11.516 1.00 44.22 72 SER B CA 1
ATOM 4657 C C . SER B 1 72 ? 16.394 21.589 12.436 1.00 45.43 72 SER B C 1
ATOM 4658 O O . SER B 1 72 ? 16.475 20.457 11.957 1.00 43.74 72 SER B O 1
ATOM 4666 N N . PRO B 1 73 ? 16.471 21.797 13.753 1.00 43.35 73 PRO B N 1
ATOM 4667 C CA . PRO B 1 73 ? 16.465 20.636 14.660 1.00 41.07 73 PRO B CA 1
ATOM 4668 C C . PRO B 1 73 ? 15.142 19.889 14.668 1.00 35.63 73 PRO B C 1
ATOM 4669 O O . PRO B 1 73 ? 15.104 18.748 15.117 1.00 38.72 73 PRO B O 1
ATOM 4680 N N . GLU B 1 74 ? 14.059 20.476 14.172 1.00 41.02 74 GLU B N 1
ATOM 4681 C CA . GLU B 1 74 ? 12.782 19.777 14.167 1.00 37.13 74 GLU B CA 1
ATOM 4682 C C . GLU B 1 74 ? 12.660 18.745 13.045 1.00 41.36 74 GLU B C 1
ATOM 4683 O O . GLU B 1 74 ? 11.719 17.941 13.065 1.00 38.01 74 GLU B O 1
ATOM 4695 N N . SER B 1 75 ? 13.573 18.745 12.078 1.00 41.92 75 SER B N 1
ATOM 4696 C CA . SER B 1 75 ? 13.553 17.762 11.002 1.00 37.69 75 SER B CA 1
ATOM 4697 C C . SER B 1 75 ? 14.101 16.430 11.492 1.00 28.33 75 SER B C 1
ATOM 4698 O O . SER B 1 75 ? 15.058 16.392 12.259 1.00 33.52 75 SER B O 1
ATOM 4706 N N . GLU B 1 76 ? 13.509 15.343 11.020 1.00 28.90 76 GLU B N 1
ATOM 4707 C CA . GLU B 1 76 ? 14.059 14.006 11.235 1.00 30.96 76 GLU B CA 1
ATOM 4708 C C . GLU B 1 76 ? 15.232 13.784 10.299 1.00 28.89 76 GLU B C 1
ATOM 4709 O O . GLU B 1 76 ? 15.177 14.149 9.122 1.00 31.47 76 GLU B O 1
ATOM 4721 N N . LYS B 1 77 ? 16.303 13.206 10.832 1.00 28.50 77 LYS B N 1
ATOM 4722 C CA . LYS B 1 77 ? 17.556 13.016 10.112 1.00 29.01 77 LYS B CA 1
ATOM 4723 C C . LYS B 1 77 ? 17.841 11.524 9.967 1.00 33.49 77 LYS B C 1
ATOM 4724 O O . LYS B 1 77 ? 17.925 10.798 10.966 1.00 32.59 77 LYS B O 1
ATOM 4743 N N . LEU B 1 78 ? 18.036 11.091 8.726 1.00 31.40 78 LEU B N 1
ATOM 4744 C CA . LEU B 1 78 ? 18.227 9.701 8.340 1.00 23.69 78 LEU B CA 1
ATOM 4745 C C . LEU B 1 78 ? 19.516 9.543 7.543 1.00 31.16 78 LEU B C 1
ATOM 4746 O O . LEU B 1 78 ? 19.866 10.425 6.746 1.00 30.73 78 LEU B O 1
ATOM 4762 N N . VAL B 1 79 ? 20.204 8.408 7.722 1.00 29.06 79 VAL B N 1
ATOM 4763 C CA . VAL B 1 79 ? 21.396 8.068 6.959 1.00 23.74 79 VAL B CA 1
ATOM 4764 C C . VAL B 1 79 ? 21.338 6.603 6.541 1.00 31.55 79 VAL B C 1
ATOM 4765 O O . VAL B 1 79 ? 20.422 5.861 6.898 1.00 25.69 79 VAL B O 1
ATOM 4778 N N . GLU B 1 80 ? 22.378 6.217 5.799 1.00 24.53 80 GLU B N 1
ATOM 4779 C CA . GLU B 1 80 ? 22.600 4.868 5.260 1.00 30.34 80 GLU B CA 1
ATOM 4780 C C . GLU B 1 80 ? 21.776 4.621 4.035 1.00 25.59 80 GLU B C 1
ATOM 4781 O O . GLU B 1 80 ? 20.532 4.687 4.081 1.00 27.25 80 GLU B O 1
ATOM 4793 N N . SER B 1 81 ? 22.469 4.463 2.914 1.00 25.50 81 SER B N 1
ATOM 4794 C CA . SER B 1 81 ? 21.833 4.713 1.629 1.00 23.51 81 SER B CA 1
ATOM 4795 C C . SER B 1 81 ? 20.763 3.678 1.316 1.00 26.18 81 SER B C 1
ATOM 4796 O O . SER B 1 81 ? 19.700 4.016 0.782 1.00 24.26 81 SER B O 1
ATOM 4804 N N . LEU B 1 82 ? 21.013 2.410 1.612 1.00 23.73 82 LEU B N 1
ATOM 4805 C CA . LEU B 1 82 ? 19.967 1.427 1.341 1.00 26.20 82 LEU B CA 1
ATOM 4806 C C . LEU B 1 82 ? 18.735 1.662 2.216 1.00 23.05 82 LEU B C 1
ATOM 4807 O O . LEU B 1 82 ? 17.603 1.392 1.795 1.00 22.98 82 LEU B O 1
ATOM 4823 N N . ALA B 1 83 ? 18.923 2.160 3.436 1.00 24.81 83 ALA B N 1
ATOM 4824 C CA . ALA B 1 83 ? 17.761 2.480 4.252 1.00 21.98 83 ALA B CA 1
ATOM 4825 C C . ALA B 1 83 ? 17.041 3.676 3.686 1.00 23.00 83 ALA B C 1
ATOM 4826 O O . ALA B 1 83 ? 15.818 3.777 3.806 1.00 22.18 83 ALA B O 1
ATOM 4833 N N . LEU B 1 84 ? 17.793 4.606 3.095 1.00 22.97 84 LEU B N 1
ATOM 4834 C CA . LEU B 1 84 ? 17.176 5.775 2.471 1.00 26.58 84 LEU B CA 1
ATOM 4835 C C . LEU B 1 84 ? 16.301 5.378 1.287 1.00 21.79 84 LEU B C 1
ATOM 4836 O O . LEU B 1 84 ? 15.211 5.935 1.100 1.00 22.24 84 LEU B O 1
ATOM 4852 N N . LEU B 1 85 ? 16.753 4.406 0.491 1.00 22.75 85 LEU B N 1
ATOM 4853 C CA . LEU B 1 85 ? 15.933 3.907 -0.623 1.00 26.87 85 LEU B CA 1
ATOM 4854 C C . LEU B 1 85 ? 14.611 3.355 -0.123 1.00 21.59 85 LEU B C 1
ATOM 4855 O O . LEU B 1 85 ? 13.550 3.644 -0.687 1.00 23.00 85 LEU B O 1
ATOM 4871 N N . GLU B 1 86 ? 14.669 2.505 0.908 1.00 21.40 86 GLU B N 1
ATOM 4872 C CA . GLU B 1 86 ? 13.455 1.942 1.486 1.00 21.14 86 GLU B CA 1
ATOM 4873 C C . GLU B 1 86 ? 12.615 3.016 2.141 1.00 21.96 86 GLU B C 1
ATOM 4874 O O . GLU B 1 86 ? 11.382 2.940 2.128 1.00 24.01 86 GLU B O 1
ATOM 4886 N N . PHE B 1 87 ? 13.270 4.038 2.687 1.00 21.40 87 PHE B N 1
ATOM 4887 C CA . PHE B 1 87 ? 12.546 5.188 3.204 1.00 24.67 87 PHE B CA 1
ATOM 4888 C C . PHE B 1 87 ? 11.737 5.857 2.110 1.00 22.61 87 PHE B C 1
ATOM 4889 O O . PHE B 1 87 ? 10.521 6.050 2.243 1.00 26.69 87 PHE B O 1
ATOM 4906 N N . VAL B 1 88 ? 12.394 6.239 1.017 1.00 27.38 88 VAL B N 1
ATOM 4907 C CA . VAL B 1 88 ? 11.658 6.908 -0.057 1.00 21.25 88 VAL B CA 1
ATOM 4908 C C . VAL B 1 88 ? 10.462 6.061 -0.467 1.00 19.09 88 VAL B C 1
ATOM 4909 O O . VAL B 1 88 ? 9.341 6.566 -0.607 1.00 22.34 88 VAL B O 1
ATOM 4922 N N . ALA B 1 89 ? 10.678 4.746 -0.643 1.00 24.24 89 ALA B N 1
ATOM 4923 C CA . ALA B 1 89 ? 9.583 3.869 -1.067 1.00 22.97 89 ALA B CA 1
ATOM 4924 C C . ALA B 1 89 ? 8.455 3.862 -0.060 1.00 25.41 89 ALA B C 1
ATOM 4925 O O . ALA B 1 89 ? 7.280 3.873 -0.451 1.00 23.39 89 ALA B O 1
ATOM 4932 N N . ASP B 1 90 ? 8.790 3.830 1.246 1.00 21.17 90 ASP B N 1
ATOM 4933 C CA . ASP B 1 90 ? 7.764 3.865 2.283 1.00 26.30 90 ASP B CA 1
ATOM 4934 C C . ASP B 1 90 ? 6.997 5.175 2.273 1.00 26.96 90 ASP B C 1
ATOM 4935 O O . ASP B 1 90 ? 5.798 5.202 2.563 1.00 32.46 90 ASP B O 1
ATOM 4944 N N . VAL B 1 91 ? 7.685 6.283 2.020 1.00 21.49 91 VAL B N 1
ATOM 4945 C CA . VAL B 1 91 ? 6.989 7.559 2.049 1.00 27.66 91 VAL B CA 1
ATOM 4946 C C . VAL B 1 91 ? 6.047 7.665 0.875 1.00 26.45 91 VAL B C 1
ATOM 4947 O O . VAL B 1 91 ? 4.958 8.223 0.996 1.00 27.36 91 VAL B O 1
ATOM 4960 N N . PHE B 1 92 ? 6.413 7.080 -0.260 1.00 30.13 92 PHE B N 1
ATOM 4961 C CA . PHE B 1 92 ? 5.622 7.173 -1.483 1.00 33.92 92 PHE B CA 1
ATOM 4962 C C . PHE B 1 92 ? 5.206 5.786 -1.985 1.00 32.65 92 PHE B C 1
ATOM 4963 O O . PHE B 1 92 ? 5.709 5.325 -3.018 1.00 27.55 92 PHE B O 1
ATOM 4980 N N . PRO B 1 93 ? 4.316 5.077 -1.277 1.00 33.65 93 PRO B N 1
ATOM 4981 C CA . PRO B 1 93 ? 3.934 3.727 -1.760 1.00 33.36 93 PRO B CA 1
ATOM 4982 C C . PRO B 1 93 ? 3.305 3.751 -3.142 1.00 33.29 93 PRO B C 1
ATOM 4983 O O . PRO B 1 93 ? 3.351 2.743 -3.861 1.00 36.76 93 PRO B O 1
ATOM 4994 N N . GLU B 1 94 ? 2.744 4.891 -3.551 1.00 35.38 94 GLU B N 1
ATOM 4995 C CA . GLU B 1 94 ? 2.058 4.984 -4.830 1.00 35.41 94 GLU B CA 1
ATOM 4996 C C . GLU B 1 94 ? 3.022 5.028 -6.012 1.00 34.27 94 GLU B C 1
ATOM 4997 O O . GLU B 1 94 ? 2.589 4.814 -7.146 1.00 38.71 94 GLU B O 1
ATOM 5009 N N . ALA B 1 95 ? 4.307 5.314 -5.791 1.00 30.14 95 ALA B N 1
ATOM 5010 C CA . ALA B 1 95 ? 5.261 5.284 -6.897 1.00 34.53 95 ALA B CA 1
ATOM 5011 C C . ALA B 1 95 ? 5.708 3.871 -7.223 1.00 29.99 95 ALA B C 1
ATOM 5012 O O . ALA B 1 95 ? 6.283 3.647 -8.290 1.00 37.82 95 ALA B O 1
ATOM 5019 N N . LYS B 1 96 ? 5.405 2.913 -6.355 1.00 39.03 96 LYS B N 1
ATOM 5020 C CA . LYS B 1 96 ? 5.797 1.523 -6.554 1.00 37.33 96 LYS B CA 1
ATOM 5021 C C . LYS B 1 96 ? 7.283 1.420 -6.900 1.00 26.72 96 LYS B C 1
ATOM 5022 O O . LYS B 1 96 ? 7.682 0.788 -7.877 1.00 28.52 96 LYS B O 1
ATOM 5041 N N . LEU B 1 97 ? 8.112 2.039 -6.052 1.00 33.15 97 LEU B N 1
ATOM 5042 C CA . LEU B 1 97 ? 9.562 1.891 -6.166 1.00 28.73 97 LEU B CA 1
ATOM 5043 C C . LEU B 1 97 ? 9.963 0.454 -5.957 1.00 20.94 97 LEU B C 1
ATOM 5044 O O . LEU B 1 97 ? 11.041 0.028 -6.380 1.00 21.51 97 LEU B O 1
ATOM 5060 N N . LEU B 1 98 ? 9.131 -0.281 -5.257 1.00 26.11 98 LEU B N 1
ATOM 5061 C CA . LEU B 1 98 ? 9.243 -1.696 -5.134 1.00 26.24 98 LEU B CA 1
ATOM 5062 C C . LEU B 1 98 ? 7.956 -2.279 -5.655 1.00 25.57 98 LEU B C 1
ATOM 5063 O O . LEU B 1 98 ? 6.897 -1.642 -5.567 1.00 22.90 98 LEU B O 1
ATOM 5079 N N . PRO B 1 99 ? 8.014 -3.455 -6.200 1.00 21.31 99 PRO B N 1
ATOM 5080 C CA . PRO B 1 99 ? 6.811 -4.050 -6.763 1.00 27.88 99 PRO B CA 1
ATOM 5081 C C . PRO B 1 99 ? 5.845 -4.415 -5.651 1.00 28.77 99 PRO B C 1
ATOM 5082 O O . PRO B 1 99 ? 6.141 -4.223 -4.470 1.00 27.01 99 PRO B O 1
ATOM 5093 N N . ALA B 1 100 ? 4.673 -4.907 -6.019 1.00 23.92 100 ALA B N 1
ATOM 5094 C CA . ALA B 1 100 ? 3.590 -5.019 -5.061 1.00 28.11 100 ALA B CA 1
ATOM 5095 C C . ALA B 1 100 ? 3.666 -6.313 -4.254 1.00 29.94 100 ALA B C 1
ATOM 5096 O O . ALA B 1 100 ? 3.366 -6.309 -3.054 1.00 35.81 100 ALA B O 1
ATOM 5103 N N . SER B 1 101 ? 4.100 -7.431 -4.877 1.00 23.08 101 SER B N 1
ATOM 5104 C CA . SER B 1 101 ? 4.001 -8.681 -4.127 1.00 29.30 101 SER B CA 1
ATOM 5105 C C . SER B 1 101 ? 5.230 -8.900 -3.246 1.00 28.96 101 SER B C 1
ATOM 5106 O O . SER B 1 101 ? 6.356 -8.637 -3.670 1.00 30.70 101 SER B O 1
ATOM 5114 N N . PRO B 1 102 ? 5.036 -9.453 -2.058 1.00 25.09 102 PRO B N 1
ATOM 5115 C CA . PRO B 1 102 ? 6.190 -9.780 -1.206 1.00 31.75 102 PRO B CA 1
ATOM 5116 C C . PRO B 1 102 ? 7.277 -10.577 -1.908 1.00 23.70 102 PRO B C 1
ATOM 5117 O O . PRO B 1 102 ? 8.463 -10.291 -1.712 1.00 22.47 102 PRO B O 1
ATOM 5128 N N . VAL B 1 103 ? 6.918 -11.564 -2.721 1.00 22.18 103 VAL B N 1
ATOM 5129 C CA . VAL B 1 103 ? 7.944 -12.356 -3.384 1.00 24.97 103 VAL B CA 1
ATOM 5130 C C . VAL B 1 103 ? 8.812 -11.473 -4.279 1.00 25.91 103 VAL B C 1
ATOM 5131 O O . VAL B 1 103 ? 10.044 -11.597 -4.296 1.00 21.73 103 VAL B O 1
ATOM 5144 N N . GLN B 1 104 ? 8.200 -10.571 -5.040 1.00 24.19 104 GLN B N 1
ATOM 5145 C CA . GLN B 1 104 ? 9.005 -9.807 -5.980 1.00 26.14 104 GLN B CA 1
ATOM 5146 C C . GLN B 1 104 ? 9.858 -8.818 -5.227 1.00 25.67 104 GLN B C 1
ATOM 5147 O O . GLN B 1 104 ? 11.022 -8.597 -5.576 1.00 24.92 104 GLN B O 1
ATOM 5161 N N . ARG B 1 105 ? 9.294 -8.262 -4.154 1.00 21.54 105 ARG B N 1
ATOM 5162 C CA . ARG B 1 105 ? 10.038 -7.379 -3.266 1.00 20.24 105 ARG B CA 1
ATOM 5163 C C . ARG B 1 105 ? 11.250 -8.093 -2.689 1.00 19.95 105 ARG B C 1
ATOM 5164 O O . ARG B 1 105 ? 12.367 -7.574 -2.727 1.00 25.83 105 ARG B O 1
ATOM 5185 N N . ALA B 1 106 ? 11.053 -9.314 -2.190 1.00 23.86 106 ALA B N 1
ATOM 5186 C CA . ALA B 1 106 ? 12.173 -10.127 -1.704 1.00 21.16 106 ALA B CA 1
ATOM 5187 C C . ALA B 1 106 ? 13.239 -10.329 -2.765 1.00 25.47 106 ALA B C 1
ATOM 5188 O O . ALA B 1 106 ? 14.439 -10.328 -2.459 1.00 24.76 106 ALA B O 1
ATOM 5195 N N . ARG B 1 107 ? 12.826 -10.544 -4.017 1.00 24.09 107 ARG B N 1
ATOM 5196 C CA . ARG B 1 107 ? 13.819 -10.802 -5.044 1.00 22.25 107 ARG B CA 1
ATOM 5197 C C . ARG B 1 107 ? 14.568 -9.544 -5.376 1.00 21.93 107 ARG B C 1
ATOM 5198 O O . ARG B 1 107 ? 15.769 -9.598 -5.635 1.00 21.36 107 ARG B O 1
ATOM 5219 N N . ALA B 1 108 ? 13.886 -8.406 -5.314 1.00 21.56 108 ALA B N 1
ATOM 5220 C CA . ALA B 1 108 ? 14.571 -7.130 -5.496 1.00 26.27 108 ALA B CA 1
ATOM 5221 C C . ALA B 1 108 ? 15.622 -6.928 -4.418 1.00 21.98 108 ALA B C 1
ATOM 5222 O O . ALA B 1 108 ? 16.756 -6.529 -4.704 1.00 20.77 108 ALA B O 1
ATOM 5229 N N . ARG B 1 109 ? 15.277 -7.236 -3.170 1.00 28.73 109 ARG B N 1
ATOM 5230 C CA . ARG B 1 109 ? 16.248 -7.072 -2.094 1.00 19.89 109 ARG B CA 1
ATOM 5231 C C . ARG B 1 109 ? 17.371 -8.091 -2.222 1.00 19.76 109 ARG B C 1
ATOM 5232 O O . ARG B 1 109 ? 18.541 -7.762 -2.010 1.00 24.48 109 ARG B O 1
ATOM 5253 N N . ALA B 1 110 ? 17.046 -9.332 -2.582 1.00 17.13 110 ALA B N 1
ATOM 5254 C CA . ALA B 1 110 ? 18.097 -10.314 -2.833 1.00 20.66 110 ALA B CA 1
ATOM 5255 C C . ALA B 1 110 ? 19.038 -9.855 -3.944 1.00 22.60 110 ALA B C 1
ATOM 5256 O O . ALA B 1 110 ? 20.258 -10.045 -3.851 1.00 22.63 110 ALA B O 1
ATOM 5263 N N . PHE B 1 111 ? 18.497 -9.249 -5.011 1.00 26.91 111 PHE B N 1
ATOM 5264 C CA . PHE B 1 111 ? 19.381 -8.748 -6.068 1.00 22.23 111 PHE B CA 1
ATOM 5265 C C . PHE B 1 111 ? 20.348 -7.726 -5.504 1.00 21.70 111 PHE B C 1
ATOM 5266 O O . PHE B 1 111 ? 21.531 -7.723 -5.844 1.00 22.70 111 PHE B O 1
ATOM 5283 N N . ILE B 1 112 ? 19.858 -6.849 -4.630 1.00 20.76 112 ILE B N 1
ATOM 5284 C CA . ILE B 1 112 ? 20.737 -5.870 -3.989 1.00 25.05 112 ILE B CA 1
ATOM 5285 C C . ILE B 1 112 ? 21.789 -6.577 -3.136 1.00 26.51 112 ILE B C 1
ATOM 5286 O O . ILE B 1 112 ? 22.967 -6.208 -3.140 1.00 22.93 112 ILE B O 1
ATOM 5302 N N . ALA B 1 113 ? 21.386 -7.600 -2.387 1.00 26.01 113 ALA B N 1
ATOM 5303 C CA . ALA B 1 113 ? 22.359 -8.309 -1.565 1.00 25.52 113 ALA B CA 1
ATOM 5304 C C . ALA B 1 113 ? 23.467 -8.918 -2.418 1.00 29.41 113 ALA B C 1
ATOM 5305 O O . ALA B 1 113 ? 24.634 -8.920 -2.014 1.00 25.27 113 ALA B O 1
ATOM 5312 N N . ILE B 1 114 ? 23.121 -9.478 -3.586 1.00 26.92 114 ILE B N 1
ATOM 5313 C CA . ILE B 1 114 ? 24.159 -10.056 -4.441 1.00 25.81 114 ILE B CA 1
ATOM 5314 C C . ILE B 1 114 ? 25.162 -8.986 -4.840 1.00 28.08 114 ILE B C 1
ATOM 5315 O O . ILE B 1 114 ? 26.378 -9.210 -4.818 1.00 24.79 114 ILE B O 1
ATOM 5331 N N . TYR B 1 115 ? 24.672 -7.801 -5.200 1.00 26.30 115 TYR B N 1
ATOM 5332 C CA . TYR B 1 115 ? 25.578 -6.702 -5.496 1.00 22.20 115 TYR B CA 1
ATOM 5333 C C . TYR B 1 115 ? 26.476 -6.405 -4.300 1.00 28.77 115 TYR B C 1
ATOM 5334 O O . TYR B 1 115 ? 27.702 -6.292 -4.429 1.00 23.75 115 TYR B O 1
ATOM 5352 N N . GLN B 1 116 ? 25.874 -6.244 -3.121 1.00 31.17 116 GLN B N 1
ATOM 5353 C CA . GLN B 1 116 ? 26.638 -5.833 -1.943 1.00 29.47 116 GLN B CA 1
ATOM 5354 C C . GLN B 1 116 ? 27.571 -6.944 -1.465 1.00 28.46 116 GLN B C 1
ATOM 5355 O O . GLN B 1 116 ? 28.704 -6.671 -1.058 1.00 31.29 116 GLN B O 1
ATOM 5369 N N . ASN B 1 117 ? 27.129 -8.203 -1.538 1.00 31.39 117 ASN B N 1
ATOM 5370 C CA . ASN B 1 117 ? 27.910 -9.317 -1.007 1.00 31.42 117 ASN B CA 1
ATOM 5371 C C . ASN B 1 117 ? 29.081 -9.674 -1.902 1.00 34.37 117 ASN B C 1
ATOM 5372 O O . ASN B 1 117 ? 30.108 -10.162 -1.420 1.00 39.48 117 ASN B O 1
ATOM 5383 N N . TYR B 1 118 ? 28.935 -9.472 -3.203 1.00 34.01 118 TYR B N 1
ATOM 5384 C CA . TYR B 1 118 ? 29.908 -9.973 -4.158 1.00 32.39 118 TYR B CA 1
ATOM 5385 C C . TYR B 1 118 ? 30.621 -8.857 -4.905 1.00 31.98 118 TYR B C 1
ATOM 5386 O O . TYR B 1 118 ? 31.847 -8.750 -4.806 1.00 28.80 118 TYR B O 1
ATOM 5404 N N . LEU B 1 119 ? 29.898 -7.997 -5.621 1.00 30.33 119 LEU B N 1
ATOM 5405 C CA . LEU B 1 119 ? 30.572 -7.117 -6.568 1.00 24.29 119 LEU B CA 1
ATOM 5406 C C . LEU B 1 119 ? 31.126 -5.887 -5.877 1.00 26.85 119 LEU B C 1
ATOM 5407 O O . LEU B 1 119 ? 32.225 -5.436 -6.208 1.00 32.33 119 LEU B O 1
ATOM 5423 N N . HIS B 1 120 ? 30.389 -5.339 -4.913 1.00 25.60 120 HIS B N 1
ATOM 5424 C CA . HIS B 1 120 ? 30.749 -4.049 -4.352 1.00 26.99 120 HIS B CA 1
ATOM 5425 C C . HIS B 1 120 ? 32.202 -4.046 -3.914 1.00 30.03 120 HIS B C 1
ATOM 5426 O O . HIS B 1 120 ? 32.985 -3.176 -4.313 1.00 26.11 120 HIS B O 1
ATOM 5440 N N . ASP B 1 121 ? 32.594 -5.039 -3.124 1.00 26.38 121 ASP B N 1
ATOM 5441 C CA . ASP B 1 121 ? 33.967 -5.071 -2.649 1.00 26.02 121 ASP B CA 1
ATOM 5442 C C . ASP B 1 121 ? 34.945 -5.347 -3.777 1.00 31.98 121 ASP B C 1
ATOM 5443 O O . ASP B 1 121 ? 36.110 -4.966 -3.655 1.00 30.90 121 ASP B O 1
ATOM 5452 N N . GLN B 1 122 ? 34.514 -5.998 -4.872 1.00 27.52 122 GLN B N 1
ATOM 5453 C CA . GLN B 1 122 ? 35.452 -6.232 -5.968 1.00 28.40 122 GLN B CA 1
ATOM 5454 C C . GLN B 1 122 ? 35.634 -5.007 -6.840 1.00 33.66 122 GLN B C 1
ATOM 5455 O O . GLN B 1 122 ? 36.715 -4.832 -7.416 1.00 36.15 122 GLN B O 1
ATOM 5469 N N . PHE B 1 123 ? 34.602 -4.172 -6.971 1.00 31.88 123 PHE B N 1
ATOM 5470 C CA . PHE B 1 123 ? 34.773 -2.855 -7.586 1.00 36.71 123 PHE B CA 1
ATOM 5471 C C . PHE B 1 123 ? 35.835 -2.045 -6.837 1.00 32.47 123 PHE B C 1
ATOM 5472 O O . PHE B 1 123 ? 36.792 -1.537 -7.430 1.00 28.66 123 PHE B O 1
ATOM 5489 N N . ARG B 1 124 ? 35.707 -1.948 -5.523 1.00 30.22 124 ARG B N 1
ATOM 5490 C CA . ARG B 1 124 ? 36.763 -1.328 -4.737 1.00 31.49 124 ARG B CA 1
ATOM 5491 C C . ARG B 1 124 ? 38.109 -1.993 -4.989 1.00 39.24 124 ARG B C 1
ATOM 5492 O O . ARG B 1 124 ? 39.109 -1.318 -5.260 1.00 36.16 124 ARG B O 1
ATOM 5513 N N . ASP B 1 125 ? 38.162 -3.323 -4.857 1.00 31.01 125 ASP B N 1
ATOM 5514 C CA . ASP B 1 125 ? 39.451 -4.008 -4.835 1.00 32.15 125 ASP B CA 1
ATOM 5515 C C . ASP B 1 125 ? 40.142 -3.931 -6.201 1.00 28.70 125 ASP B C 1
ATOM 5516 O O . ASP B 1 125 ? 41.350 -3.693 -6.278 1.00 33.79 125 ASP B O 1
ATOM 5525 N N . ALA B 1 126 ? 39.403 -4.131 -7.285 1.00 21.77 126 ALA B N 1
ATOM 5526 C CA . ALA B 1 126 ? 40.002 -4.084 -8.614 1.00 32.48 126 ALA B CA 1
ATOM 5527 C C . ALA B 1 126 ? 40.334 -2.656 -9.063 1.00 35.67 126 ALA B C 1
ATOM 5528 O O . ALA B 1 126 ? 41.381 -2.433 -9.678 1.00 38.38 126 ALA B O 1
ATOM 5535 N N . PHE B 1 127 ? 39.453 -1.687 -8.798 1.00 37.83 127 PHE B N 1
ATOM 5536 C CA . PHE B 1 127 ? 39.612 -0.321 -9.308 1.00 36.66 127 PHE B CA 1
ATOM 5537 C C . PHE B 1 127 ? 40.331 0.603 -8.337 1.00 36.92 127 PHE B C 1
ATOM 5538 O O . PHE B 1 127 ? 41.106 1.461 -8.768 1.00 36.23 127 PHE B O 1
ATOM 5555 N N . PHE B 1 128 ? 40.091 0.462 -7.032 1.00 32.98 128 PHE B N 1
ATOM 5556 C CA . PHE B 1 128 ? 40.635 1.401 -6.074 1.00 26.10 128 PHE B CA 1
ATOM 5557 C C . PHE B 1 128 ? 41.821 0.851 -5.312 1.00 36.35 128 PHE B C 1
ATOM 5558 O O . PHE B 1 128 ? 42.602 1.638 -4.774 1.00 32.45 128 PHE B O 1
ATOM 5575 N N . ARG B 1 129 ? 41.986 -0.473 -5.245 1.00 41.80 129 ARG B N 1
ATOM 5576 C CA . ARG B 1 129 ? 43.131 -1.043 -4.550 1.00 36.43 129 ARG B CA 1
ATOM 5577 C C . ARG B 1 129 ? 44.084 -1.787 -5.473 1.00 30.85 129 ARG B C 1
ATOM 5578 O O . ARG B 1 129 ? 45.177 -2.147 -5.036 1.00 33.92 129 ARG B O 1
ATOM 5599 N N . GLY B 1 130 ? 43.731 -1.977 -6.739 1.00 28.77 130 GLY B N 1
ATOM 5600 C CA . GLY B 1 130 ? 44.630 -2.622 -7.672 1.00 34.07 130 GLY B CA 1
ATOM 5601 C C . GLY B 1 130 ? 44.739 -4.135 -7.567 1.00 35.95 130 GLY B C 1
ATOM 5602 O O . GLY B 1 130 ? 45.697 -4.701 -8.086 1.00 34.80 130 GLY B O 1
ATOM 5606 N N . GLU B 1 131 ? 43.800 -4.815 -6.907 1.00 33.33 131 GLU B N 1
ATOM 5607 C CA . GLU B 1 131 ? 43.910 -6.255 -6.747 1.00 36.90 131 GLU B CA 1
ATOM 5608 C C . GLU B 1 131 ? 43.620 -6.949 -8.088 1.00 32.95 131 GLU B C 1
ATOM 5609 O O . GLU B 1 131 ? 43.000 -6.364 -8.979 1.00 33.77 131 GLU B O 1
ATOM 5621 N N . PRO B 1 132 ? 44.070 -8.196 -8.256 1.00 28.09 132 PRO B N 1
ATOM 5622 C CA . PRO B 1 132 ? 43.673 -8.969 -9.442 1.00 27.93 132 PRO B CA 1
ATOM 5623 C C . PRO B 1 132 ? 42.170 -8.909 -9.652 1.00 31.37 132 PRO B C 1
ATOM 5624 O O . PRO B 1 132 ? 41.380 -8.911 -8.703 1.00 36.02 132 PRO B O 1
ATOM 5635 N N . VAL B 1 133 ? 41.779 -8.911 -10.924 1.00 35.01 133 VAL B N 1
ATOM 5636 C CA . VAL B 1 133 ? 40.430 -8.547 -11.318 1.00 33.55 133 VAL B CA 1
ATOM 5637 C C . VAL B 1 133 ? 39.552 -9.755 -11.586 1.00 27.55 133 VAL B C 1
ATOM 5638 O O . VAL B 1 133 ? 38.352 -9.595 -11.833 1.00 28.34 133 VAL B O 1
ATOM 5651 N N . GLY B 1 134 ? 40.100 -10.959 -11.534 1.00 28.94 134 GLY B N 1
ATOM 5652 C CA . GLY B 1 134 ? 39.305 -12.128 -11.795 1.00 26.31 134 GLY B CA 1
ATOM 5653 C C . GLY B 1 134 ? 38.061 -12.168 -10.932 1.00 26.10 134 GLY B C 1
ATOM 5654 O O . GLY B 1 134 ? 36.949 -12.368 -11.421 1.00 31.05 134 GLY B O 1
ATOM 5658 N N . PRO B 1 135 ? 38.221 -11.973 -9.624 1.00 26.50 135 PRO B N 1
ATOM 5659 C CA . PRO B 1 135 ? 37.027 -11.946 -8.764 1.00 30.30 135 PRO B CA 1
ATOM 5660 C C . PRO B 1 135 ? 36.029 -10.878 -9.179 1.00 28.22 135 PRO B C 1
ATOM 5661 O O . PRO B 1 135 ? 34.816 -11.126 -9.162 1.00 25.21 135 PRO B O 1
ATOM 5672 N N . PHE B 1 136 ? 36.501 -9.700 -9.593 1.00 28.75 136 PHE B N 1
ATOM 5673 C CA . PHE B 1 136 ? 35.571 -8.681 -10.068 1.00 31.21 136 PHE B CA 1
ATOM 5674 C C . PHE B 1 136 ? 34.717 -9.217 -11.210 1.00 24.94 136 PHE B C 1
ATOM 5675 O O . PHE B 1 136 ? 33.483 -9.143 -11.160 1.00 23.83 136 PHE B O 1
ATOM 5692 N N . LEU B 1 137 ? 35.349 -9.822 -12.216 1.00 26.37 137 LEU B N 1
ATOM 5693 C CA . LEU B 1 137 ? 34.581 -10.372 -13.333 1.00 26.88 137 LEU B CA 1
ATOM 5694 C C . LEU B 1 137 ? 33.628 -11.464 -12.880 1.00 30.59 137 LEU B C 1
ATOM 5695 O O . LEU B 1 137 ? 32.469 -11.493 -13.311 1.00 33.97 137 LEU B O 1
ATOM 5711 N N . GLN B 1 138 ? 34.097 -12.385 -12.025 1.00 29.12 138 GLN B N 1
ATOM 5712 C CA . GLN B 1 138 ? 33.256 -13.497 -11.581 1.00 27.96 138 GLN B CA 1
ATOM 5713 C C . GLN B 1 138 ? 32.054 -12.988 -10.798 1.00 26.53 138 GLN B C 1
ATOM 5714 O O . GLN B 1 138 ? 30.934 -13.488 -10.943 1.00 29.60 138 GLN B O 1
ATOM 5728 N N . ALA B 1 139 ? 32.270 -11.977 -9.977 1.00 23.97 139 ALA B N 1
ATOM 5729 C CA . ALA B 1 139 ? 31.169 -11.326 -9.284 1.00 26.97 139 ALA B CA 1
ATOM 5730 C C . ALA B 1 139 ? 30.261 -10.579 -10.258 1.00 30.38 139 ALA B C 1
ATOM 5731 O O . ALA B 1 139 ? 29.036 -10.552 -10.088 1.00 24.02 139 ALA B O 1
ATOM 5738 N N . LEU B 1 140 ? 30.833 -9.960 -11.287 1.00 25.16 140 LEU B N 1
ATOM 5739 C CA . LEU B 1 140 ? 29.982 -9.348 -12.300 1.00 29.01 140 LEU B CA 1
ATOM 5740 C C . LEU B 1 140 ? 29.092 -10.394 -12.925 1.00 27.77 140 LEU B C 1
ATOM 5741 O O . LEU B 1 140 ? 27.877 -10.207 -13.047 1.00 27.37 140 LEU B O 1
ATOM 5757 N N . GLU B 1 141 ? 29.683 -11.524 -13.306 1.00 27.62 141 GLU B N 1
ATOM 5758 C CA . GLU B 1 141 ? 28.878 -12.623 -13.802 1.00 31.17 141 GLU B CA 1
ATOM 5759 C C . GLU B 1 141 ? 27.846 -13.057 -12.772 1.00 29.32 141 GLU B C 1
ATOM 5760 O O . GLU B 1 141 ? 26.688 -13.319 -13.126 1.00 27.41 141 GLU B O 1
ATOM 5772 N N . THR B 1 142 ? 28.226 -13.116 -11.487 1.00 26.25 142 THR B N 1
ATOM 5773 C CA . THR B 1 142 ? 27.256 -13.557 -10.489 1.00 23.28 142 THR B CA 1
ATOM 5774 C C . THR B 1 142 ? 26.036 -12.652 -10.495 1.00 23.70 142 THR B C 1
ATOM 5775 O O . THR B 1 142 ? 24.900 -13.127 -10.503 1.00 26.51 142 THR B O 1
ATOM 5786 N N . LEU B 1 143 ? 26.256 -11.335 -10.477 1.00 31.49 143 LEU B N 1
ATOM 5787 C CA . LEU B 1 143 ? 25.140 -10.392 -10.535 1.00 24.82 143 LEU B CA 1
ATOM 5788 C C . LEU B 1 143 ? 24.364 -10.563 -11.836 1.00 27.72 143 LEU B C 1
ATOM 5789 O O . LEU B 1 143 ? 23.126 -10.566 -11.846 1.00 29.71 143 LEU B O 1
ATOM 5805 N N . GLN B 1 144 ? 25.081 -10.703 -12.942 1.00 26.32 144 GLN B N 1
ATOM 5806 C CA . GLN B 1 144 ? 24.440 -10.898 -14.245 1.00 33.63 144 GLN B CA 1
ATOM 5807 C C . GLN B 1 144 ? 23.489 -12.088 -14.234 1.00 30.47 144 GLN B C 1
ATOM 5808 O O . GLN B 1 144 ? 22.377 -12.012 -14.770 1.00 28.81 144 GLN B O 1
ATOM 5822 N N . SER B 1 145 ? 23.901 -13.189 -13.608 1.00 24.20 145 SER B N 1
ATOM 5823 C CA . SER B 1 145 ? 23.097 -14.406 -13.607 1.00 29.60 145 SER B CA 1
ATOM 5824 C C . SER B 1 145 ? 21.783 -14.239 -12.880 1.00 28.68 145 SER B C 1
ATOM 5825 O O . SER B 1 145 ? 20.858 -15.010 -13.121 1.00 30.11 145 SER B O 1
ATOM 5833 N N . ALA B 1 146 ? 21.687 -13.273 -11.976 1.00 25.69 146 ALA B N 1
ATOM 5834 C CA . ALA B 1 146 ? 20.425 -13.003 -11.304 1.00 21.86 146 ALA B CA 1
ATOM 5835 C C . ALA B 1 146 ? 19.443 -12.257 -12.181 1.00 28.53 146 ALA B C 1
ATOM 5836 O O . ALA B 1 146 ? 18.266 -12.159 -11.820 1.00 27.84 146 ALA B O 1
ATOM 5843 N N . LEU B 1 147 ? 19.894 -11.709 -13.288 1.00 24.70 147 LEU B N 1
ATOM 5844 C CA . LEU B 1 147 ? 18.970 -10.946 -14.106 1.00 28.49 147 LEU B CA 1
ATOM 5845 C C . LEU B 1 147 ? 18.037 -11.865 -14.875 1.00 31.93 147 LEU B C 1
ATOM 5846 O O . LEU B 1 147 ? 18.430 -12.956 -15.286 1.00 33.51 147 LEU B O 1
ATOM 5862 N N . PRO B 1 148 ? 16.804 -11.436 -15.096 1.00 28.47 148 PRO B N 1
ATOM 5863 C CA . PRO B 1 148 ? 15.950 -12.139 -16.015 1.00 30.65 148 PRO B CA 1
ATOM 5864 C C . PRO B 1 148 ? 16.396 -11.859 -17.441 1.00 29.87 148 PRO B C 1
ATOM 5865 O O . PRO B 1 148 ? 17.262 -11.006 -17.671 1.00 33.32 148 PRO B O 1
ATOM 5876 N N . PRO B 1 149 ? 15.864 -12.574 -18.422 1.00 30.91 149 PRO B N 1
ATOM 5877 C CA . PRO B 1 149 ? 16.366 -12.415 -19.801 1.00 29.84 149 PRO B CA 1
ATOM 5878 C C . PRO B 1 149 ? 16.388 -10.973 -20.278 1.00 24.74 149 PRO B C 1
ATOM 5879 O O . PRO B 1 149 ? 17.384 -10.541 -20.857 1.00 34.22 149 PRO B O 1
ATOM 5890 N N . ALA B 1 150 ? 15.359 -10.190 -20.011 1.00 25.50 150 ALA B N 1
ATOM 5891 C CA . ALA B 1 150 ? 15.445 -8.776 -20.322 1.00 28.77 150 ALA B CA 1
ATOM 5892 C C . ALA B 1 150 ? 14.802 -7.956 -19.212 1.00 22.08 150 ALA B C 1
ATOM 5893 O O . ALA B 1 150 ? 14.196 -8.480 -18.281 1.00 35.62 150 ALA B O 1
ATOM 5900 N N . GLY B 1 151 ? 14.927 -6.648 -19.335 1.00 27.93 151 GLY B N 1
ATOM 5901 C CA . GLY B 1 151 ? 14.364 -5.742 -18.374 1.00 29.73 151 GLY B CA 1
ATOM 5902 C C . GLY B 1 151 ? 15.260 -5.621 -17.156 1.00 24.76 151 GLY B C 1
ATOM 5903 O O . GLY B 1 151 ? 16.472 -5.848 -17.185 1.00 24.83 151 GLY B O 1
ATOM 5907 N N . PHE B 1 152 ? 14.639 -5.253 -16.067 1.00 25.41 152 PHE B N 1
ATOM 5908 C CA . PHE B 1 152 ? 15.384 -4.940 -14.861 1.00 27.50 152 PHE B CA 1
ATOM 5909 C C . PHE B 1 152 ? 15.342 -6.123 -13.885 1.00 26.42 152 PHE B C 1
ATOM 5910 O O . PHE B 1 152 ? 14.754 -7.170 -14.178 1.00 22.67 152 PHE B O 1
ATOM 5927 N N . ALA B 1 153 ? 15.979 -5.943 -12.709 1.00 28.78 153 ALA B N 1
ATOM 5928 C CA . ALA B 1 153 ? 16.256 -7.074 -11.827 1.00 26.54 153 ALA B CA 1
ATOM 5929 C C . ALA B 1 153 ? 15.018 -7.917 -11.597 1.00 23.60 153 ALA B C 1
ATOM 5930 O O . ALA B 1 153 ? 15.089 -9.146 -11.635 1.00 21.56 153 ALA B O 1
ATOM 5937 N N . VAL B 1 154 ? 13.879 -7.282 -11.345 1.00 25.36 154 VAL B N 1
ATOM 5938 C CA . VAL B 1 154 ? 12.634 -8.013 -11.150 1.00 27.43 154 VAL B CA 1
ATOM 5939 C C . VAL B 1 154 ? 11.647 -7.557 -12.215 1.00 32.28 154 VAL B C 1
ATOM 5940 O O . VAL B 1 154 ? 10.446 -7.448 -11.952 1.00 30.76 154 VAL B O 1
ATOM 5953 N N . GLY B 1 155 ? 12.153 -7.316 -13.435 1.00 38.52 155 GLY B N 1
ATOM 5954 C CA . GLY B 1 155 ? 11.309 -7.037 -14.581 1.00 33.21 155 GLY B CA 1
ATOM 5955 C C . GLY B 1 155 ? 11.122 -5.542 -14.731 1.00 32.42 155 GLY B C 1
ATOM 5956 O O . GLY B 1 155 ? 11.814 -4.899 -15.528 1.00 31.18 155 GLY B O 1
ATOM 5960 N N . GLU B 1 156 ? 10.188 -4.980 -13.970 1.00 27.51 156 GLU B N 1
ATOM 5961 C CA . GLU B 1 156 ? 10.058 -3.539 -13.887 1.00 24.94 156 GLU B CA 1
ATOM 5962 C C . GLU B 1 156 ? 11.161 -2.950 -13.015 1.00 34.06 156 GLU B C 1
ATOM 5963 O O . GLU B 1 156 ? 11.681 -3.599 -12.101 1.00 34.87 156 GLU B O 1
ATOM 5975 N N . TRP B 1 157 ? 11.505 -1.700 -13.308 1.00 28.17 157 TRP B N 1
ATOM 5976 C CA . TRP B 1 157 ? 12.462 -0.945 -12.518 1.00 31.73 157 TRP B CA 1
ATOM 5977 C C . TRP B 1 157 ? 12.043 -0.972 -11.052 1.00 26.69 157 TRP B C 1
ATOM 5978 O O . TRP B 1 157 ? 10.861 -1.022 -10.725 1.00 25.18 157 TRP B O 1
ATOM 5999 N N . SER B 1 158 ? 13.022 -0.988 -10.168 1.00 29.48 158 SER B N 1
ATOM 6000 C CA . SER B 1 158 ? 12.739 -1.026 -8.741 1.00 26.42 158 SER B CA 1
ATOM 6001 C C . SER B 1 158 ? 13.952 -0.472 -8.019 1.00 25.15 158 SER B C 1
ATOM 6002 O O . SER B 1 158 ? 14.969 -0.138 -8.647 1.00 19.97 158 SER B O 1
ATOM 6010 N N . LEU B 1 159 ? 13.843 -0.406 -6.679 1.00 22.43 159 LEU B N 1
ATOM 6011 C CA . LEU B 1 159 ? 14.975 -0.017 -5.844 1.00 24.04 159 LEU B CA 1
ATOM 6012 C C . LEU B 1 159 ? 16.239 -0.797 -6.157 1.00 23.32 159 LEU B C 1
ATOM 6013 O O . LEU B 1 159 ? 17.341 -0.284 -5.941 1.00 23.17 159 LEU B O 1
ATOM 6029 N N . ALA B 1 160 ? 16.122 -2.025 -6.672 1.00 21.67 160 ALA B N 1
ATOM 6030 C CA . ALA B 1 160 ? 17.328 -2.749 -7.078 1.00 22.71 160 ALA B CA 1
ATOM 6031 C C . ALA B 1 160 ? 18.209 -1.881 -7.963 1.00 23.16 160 ALA B C 1
ATOM 6032 O O . ALA B 1 160 ? 19.420 -1.761 -7.736 1.00 24.24 160 ALA B O 1
ATOM 6039 N N . GLU B 1 161 ? 17.604 -1.236 -8.963 1.00 21.72 161 GLU B N 1
ATOM 6040 C CA . GLU B 1 161 ? 18.379 -0.409 -9.887 1.00 25.25 161 GLU B CA 1
ATOM 6041 C C . GLU B 1 161 ? 18.890 0.852 -9.212 1.00 27.77 161 GLU B C 1
ATOM 6042 O O . GLU B 1 161 ? 20.046 1.242 -9.412 1.00 27.62 161 GLU B O 1
ATOM 6054 N N . ALA B 1 162 ? 18.036 1.521 -8.431 1.00 25.19 162 ALA B N 1
ATOM 6055 C CA . ALA B 1 162 ? 18.503 2.630 -7.600 1.00 23.92 162 ALA B CA 1
ATOM 6056 C C . ALA B 1 162 ? 19.735 2.258 -6.784 1.00 23.90 162 ALA B C 1
ATOM 6057 O O . ALA B 1 162 ? 20.634 3.084 -6.599 1.00 29.00 162 ALA B O 1
ATOM 6064 N N . ALA B 1 163 ? 19.825 1.017 -6.326 1.00 23.61 163 ALA B N 1
ATOM 6065 C CA . ALA B 1 163 ? 20.951 0.640 -5.482 1.00 26.32 163 ALA B CA 1
ATOM 6066 C C . ALA B 1 163 ? 22.188 0.340 -6.310 1.00 21.94 163 ALA B C 1
ATOM 6067 O O . ALA B 1 163 ? 23.296 0.734 -5.928 1.00 25.62 163 ALA B O 1
ATOM 6074 N N . VAL B 1 164 ? 22.033 -0.381 -7.420 1.00 24.28 164 VAL B N 1
ATOM 6075 C CA . VAL B 1 164 ? 23.194 -0.860 -8.176 1.00 25.74 164 VAL B CA 1
ATOM 6076 C C . VAL B 1 164 ? 23.612 0.115 -9.273 1.00 23.27 164 VAL B C 1
ATOM 6077 O O . VAL B 1 164 ? 24.806 0.234 -9.569 1.00 24.87 164 VAL B O 1
ATOM 6090 N N . ALA B 1 165 ? 22.667 0.778 -9.944 1.00 26.02 165 ALA B N 1
ATOM 6091 C CA . ALA B 1 165 ? 23.011 1.671 -11.063 1.00 29.20 165 ALA B CA 1
ATOM 6092 C C . ALA B 1 165 ? 24.144 2.648 -10.778 1.00 28.31 165 ALA B C 1
ATOM 6093 O O . ALA B 1 165 ? 25.067 2.746 -11.599 1.00 28.73 165 ALA B O 1
ATOM 6100 N N . PRO B 1 166 ? 24.146 3.397 -9.687 1.00 27.01 166 PRO B N 1
ATOM 6101 C CA . PRO B 1 166 ? 25.267 4.315 -9.479 1.00 29.33 166 PRO B CA 1
ATOM 6102 C C . PRO B 1 166 ? 26.592 3.617 -9.572 1.00 27.40 166 PRO B C 1
ATOM 6103 O O . PRO B 1 166 ? 27.561 4.207 -10.060 1.00 25.97 166 PRO B O 1
ATOM 6114 N N . PHE B 1 167 ? 26.679 2.365 -9.121 1.00 26.30 167 PHE B N 1
ATOM 6115 C CA . PHE B 1 167 ? 27.978 1.707 -9.106 1.00 22.92 167 PHE B CA 1
ATOM 6116 C C . PHE B 1 167 ? 28.333 1.053 -10.435 1.00 26.81 167 PHE B C 1
ATOM 6117 O O . PHE B 1 167 ? 29.467 1.195 -10.899 1.00 27.74 167 PHE B O 1
ATOM 6134 N N . LEU B 1 168 ? 27.387 0.366 -11.063 1.00 20.14 168 LEU B N 1
ATOM 6135 C CA . LEU B 1 168 ? 27.655 -0.242 -12.346 1.00 31.12 168 LEU B CA 1
ATOM 6136 C C . LEU B 1 168 ? 28.040 0.814 -13.386 1.00 28.31 168 LEU B C 1
ATOM 6137 O O . LEU B 1 168 ? 28.974 0.613 -14.170 1.00 31.75 168 LEU B O 1
ATOM 6153 N N . ALA B 1 169 ? 27.336 1.948 -13.402 1.00 30.18 169 ALA B N 1
ATOM 6154 C CA . ALA B 1 169 ? 27.672 3.020 -14.346 1.00 29.49 169 ALA B CA 1
ATOM 6155 C C . ALA B 1 169 ? 29.092 3.532 -14.128 1.00 27.70 169 ALA B C 1
ATOM 6156 O O . ALA B 1 169 ? 29.834 3.764 -15.092 1.00 32.34 169 ALA B O 1
ATOM 6163 N N . ARG B 1 170 ? 29.493 3.727 -12.873 1.00 29.62 170 ARG B N 1
ATOM 6164 C CA . ARG B 1 170 ? 30.824 4.267 -12.650 1.00 29.96 170 ARG B CA 1
ATOM 6165 C C . ARG B 1 170 ? 31.906 3.258 -13.012 1.00 38.65 170 ARG B C 1
ATOM 6166 O O . ARG B 1 170 ? 32.933 3.636 -13.590 1.00 35.56 170 ARG B O 1
ATOM 6187 N N . MET B 1 171 ? 31.704 1.970 -12.700 1.00 36.65 171 MET B N 1
ATOM 6188 C CA . MET B 1 171 ? 32.765 1.013 -12.991 1.00 36.45 171 MET B CA 1
ATOM 6189 C C . MET B 1 171 ? 32.952 0.872 -14.493 1.00 29.74 171 MET B C 1
ATOM 6190 O O . MET B 1 171 ? 34.085 0.737 -14.965 1.00 30.94 171 MET B O 1
ATOM 6204 N N . MET B 1 172 ? 31.861 0.916 -15.262 1.00 26.08 172 MET B N 1
ATOM 6205 C CA . MET B 1 172 ? 32.003 0.866 -16.716 1.00 31.15 172 MET B CA 1
ATOM 6206 C C . MET B 1 172 ? 32.543 2.178 -17.238 1.00 38.74 172 MET B C 1
ATOM 6207 O O . MET B 1 172 ? 33.391 2.183 -18.133 1.00 36.28 172 MET B O 1
ATOM 6221 N N . LEU B 1 173 ? 32.069 3.302 -16.684 1.00 32.70 173 LEU B N 1
ATOM 6222 C CA . LEU B 1 173 ? 32.673 4.585 -17.015 1.00 34.01 173 LEU B CA 1
ATOM 6223 C C . LEU B 1 173 ? 34.165 4.534 -16.797 1.00 33.67 173 LEU B C 1
ATOM 6224 O O . LEU B 1 173 ? 34.945 4.860 -17.695 1.00 41.92 173 LEU B O 1
ATOM 6240 N N . TYR B 1 174 ? 34.587 4.124 -15.604 1.00 32.33 174 TYR B N 1
ATOM 6241 C CA . TYR B 1 174 ? 36.015 4.101 -15.324 1.00 38.82 174 TYR B CA 1
ATOM 6242 C C . TYR B 1 174 ? 36.716 3.177 -16.297 1.00 39.74 174 TYR B C 1
ATOM 6243 O O . TYR B 1 174 ? 37.787 3.498 -16.822 1.00 41.08 174 TY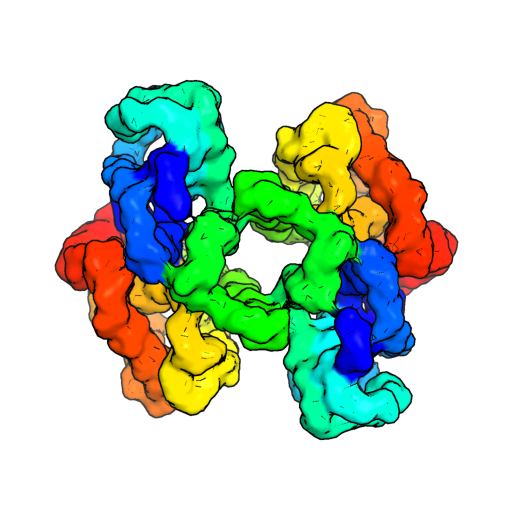R B O 1
ATOM 6261 N N . LEU B 1 175 ? 36.116 2.020 -16.549 1.00 43.92 175 LEU B N 1
ATOM 6262 C CA . LEU B 1 175 ? 36.766 1.006 -17.358 1.00 40.97 175 LEU B CA 1
ATOM 6263 C C . LEU B 1 175 ? 37.041 1.531 -18.756 1.00 40.43 175 LEU B C 1
ATOM 6264 O O . LEU B 1 175 ? 38.184 1.523 -19.219 1.00 41.91 175 LEU B O 1
ATOM 6280 N N . ASP B 1 176 ? 35.987 1.982 -19.445 1.00 35.74 176 ASP B N 1
ATOM 6281 C CA . ASP B 1 176 ? 36.136 2.530 -20.790 1.00 48.91 176 ASP B CA 1
ATOM 6282 C C . ASP B 1 176 ? 37.290 3.521 -20.859 1.00 47.77 176 ASP B C 1
ATOM 6283 O O . ASP B 1 176 ? 38.068 3.527 -21.820 1.00 47.36 176 ASP B O 1
ATOM 6292 N N . ALA B 1 177 ? 37.427 4.347 -19.835 1.00 42.05 177 ALA B N 1
ATOM 6293 C CA . ALA B 1 177 ? 38.377 5.444 -19.827 1.00 35.84 177 ALA B CA 1
ATOM 6294 C C . ALA B 1 177 ? 39.738 5.070 -19.257 1.00 42.69 177 ALA B C 1
ATOM 6295 O O . ALA B 1 177 ? 40.650 5.896 -19.293 1.00 36.97 177 ALA B O 1
ATOM 6302 N N . GLY B 1 178 ? 39.897 3.864 -18.717 1.00 40.46 178 GLY B N 1
ATOM 6303 C CA . GLY B 1 178 ? 41.192 3.442 -18.230 1.00 37.31 178 GLY B CA 1
ATOM 6304 C C . GLY B 1 178 ? 41.542 3.918 -16.845 1.00 38.76 178 GLY B C 1
ATOM 6305 O O . GLY B 1 178 ? 42.716 3.854 -16.460 1.00 42.35 178 GLY B O 1
ATOM 6309 N N . LEU B 1 179 ? 40.567 4.385 -16.073 1.00 37.76 179 LEU B N 1
ATOM 6310 C CA . LEU B 1 179 ? 40.835 4.756 -14.691 1.00 40.97 179 LEU B CA 1
ATOM 6311 C C . LEU B 1 179 ? 40.763 3.547 -13.772 1.00 41.16 179 LEU B C 1
ATOM 6312 O O . LEU B 1 179 ? 39.858 2.716 -13.883 1.00 46.29 179 LEU B O 1
ATOM 6328 N N . GLY B 1 180 ? 41.696 3.483 -12.844 1.00 40.77 180 GLY B N 1
ATOM 6329 C CA . GLY B 1 180 ? 41.722 2.480 -11.799 1.00 38.16 180 GLY B CA 1
ATOM 6330 C C . GLY B 1 180 ? 43.164 2.126 -11.515 1.00 44.17 180 GLY B C 1
ATOM 6331 O O . GLY B 1 180 ? 44.065 2.370 -12.319 1.00 47.88 180 GLY B O 1
ATOM 6335 N N . LYS B 1 181 ? 43.389 1.563 -10.331 1.00 41.72 181 LYS B N 1
ATOM 6336 C CA . LYS B 1 181 ? 44.701 1.080 -9.928 1.00 39.90 181 LYS B CA 1
ATOM 6337 C C . LYS B 1 181 ? 45.056 -0.264 -10.544 1.00 46.43 181 LYS B C 1
ATOM 6338 O O . LYS B 1 181 ? 46.120 -0.802 -10.232 1.00 47.21 181 LYS B O 1
ATOM 6357 N N . TYR B 1 182 ? 44.195 -0.831 -11.385 1.00 50.58 182 TYR B N 1
ATOM 6358 C CA . TYR B 1 182 ? 44.465 -2.141 -11.950 1.00 48.16 182 TYR B CA 1
ATOM 6359 C C . TYR B 1 182 ? 45.552 -2.053 -13.019 1.00 48.73 182 TYR B C 1
ATOM 6360 O O . TYR B 1 182 ? 45.726 -1.028 -13.684 1.00 46.89 182 TYR B O 1
ATOM 6378 N N . SER B 1 183 ? 46.277 -3.157 -13.190 1.00 51.16 183 SER B N 1
ATOM 6379 C CA . SER B 1 183 ? 47.306 -3.228 -14.216 1.00 50.63 183 SER B CA 1
ATOM 6380 C C . SER B 1 183 ? 46.692 -3.038 -15.599 1.00 54.04 183 SER B C 1
ATOM 6381 O O . SER B 1 183 ? 45.491 -3.209 -15.808 1.00 57.19 183 SER B O 1
ATOM 6389 N N . GLU B 1 184 ? 47.539 -2.675 -16.557 1.00 58.64 184 GLU B N 1
ATOM 6390 C CA . GLU B 1 184 ? 47.057 -2.456 -17.915 1.00 58.27 184 GLU B CA 1
ATOM 6391 C C . GLU B 1 184 ? 46.679 -3.772 -18.582 1.00 52.52 184 GLU B C 1
ATOM 6392 O O . GLU B 1 184 ? 45.797 -3.789 -19.444 1.00 51.72 184 GLU B O 1
ATOM 6404 N N . ALA B 1 185 ? 47.337 -4.877 -18.209 1.00 54.24 185 ALA B N 1
ATOM 6405 C CA . ALA B 1 185 ? 46.929 -6.190 -18.706 1.00 52.56 185 ALA B CA 1
ATOM 6406 C C . ALA B 1 185 ? 45.528 -6.526 -18.228 1.00 50.77 185 ALA B C 1
ATOM 6407 O O . ALA B 1 185 ? 44.637 -6.827 -19.033 1.00 41.40 185 ALA B O 1
ATOM 6414 N N . ASP B 1 186 ? 45.321 -6.466 -16.905 1.00 52.30 186 ASP B N 1
ATOM 6415 C CA . ASP B 1 186 ? 43.987 -6.615 -16.339 1.00 45.38 186 ASP B CA 1
ATOM 6416 C C . ASP B 1 186 ? 43.037 -5.546 -16.862 1.00 42.57 186 ASP B C 1
ATOM 6417 O O . AS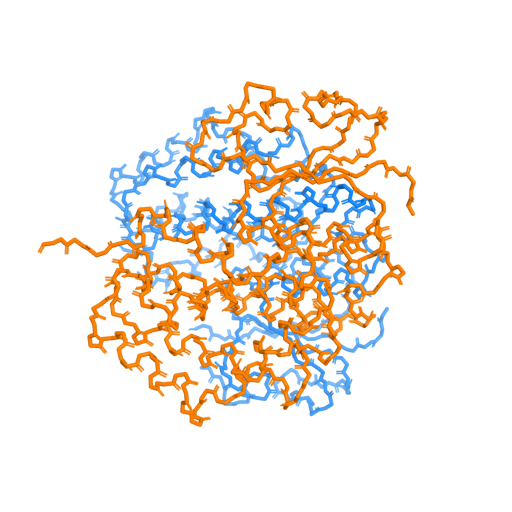P B 1 186 ? 41.832 -5.794 -16.978 1.00 45.39 186 ASP B O 1
ATOM 6426 N N . GLY B 1 187 ? 43.555 -4.376 -17.239 1.00 40.51 187 GLY B N 1
ATOM 6427 C CA . GLY B 1 187 ? 42.716 -3.403 -17.926 1.00 42.69 187 GLY B CA 1
ATOM 6428 C C . GLY B 1 187 ? 42.187 -3.922 -19.252 1.00 42.01 187 GLY B C 1
ATOM 6429 O O . GLY B 1 187 ? 40.988 -3.847 -19.538 1.00 38.71 187 GLY B O 1
ATOM 6433 N N . GLU B 1 188 ? 43.074 -4.448 -20.096 1.00 48.60 188 GLU B N 1
ATOM 6434 C CA . GLU B 1 188 ? 42.600 -4.952 -21.376 1.00 47.18 188 GLU B CA 1
ATOM 6435 C C . GLU B 1 188 ? 41.754 -6.211 -21.188 1.00 40.69 188 GLU B C 1
ATOM 6436 O O . GLU B 1 188 ? 40.752 -6.401 -21.889 1.00 37.64 188 GLU B O 1
ATOM 6448 N N . THR B 1 189 ? 42.093 -7.042 -20.203 1.00 41.35 189 THR B N 1
ATOM 6449 C CA . THR B 1 189 ? 41.268 -8.209 -19.904 1.00 40.39 189 THR B CA 1
ATOM 6450 C C . THR B 1 189 ? 39.840 -7.803 -19.560 1.00 35.77 189 THR B C 1
ATOM 6451 O O . THR B 1 189 ? 38.874 -8.386 -20.059 1.00 32.41 189 THR B O 1
ATOM 6462 N N . MET B 1 190 ? 39.678 -6.805 -18.702 1.00 38.71 190 MET B N 1
ATOM 6463 C CA . MET B 1 190 ? 38.326 -6.392 -18.352 1.00 37.98 190 MET B CA 1
ATOM 6464 C C . MET B 1 190 ? 37.590 -5.828 -19.568 1.00 32.00 190 MET B C 1
ATOM 6465 O O . MET B 1 190 ? 36.470 -6.253 -19.875 1.00 35.64 190 MET B O 1
ATOM 6479 N N . ARG B 1 191 ? 38.195 -4.879 -20.288 1.00 32.74 191 ARG B N 1
ATOM 6480 C CA . ARG B 1 191 ? 37.487 -4.286 -21.431 1.00 36.04 191 ARG B CA 1
ATOM 6481 C C . ARG B 1 191 ? 37.070 -5.359 -22.431 1.00 31.44 191 ARG B C 1
ATOM 6482 O O . ARG B 1 191 ? 35.918 -5.391 -22.890 1.00 32.62 191 ARG B O 1
ATOM 6503 N N . ALA B 1 192 ? 37.994 -6.269 -22.756 1.00 36.34 192 ALA B N 1
ATOM 6504 C CA . ALA B 1 192 ? 37.689 -7.362 -23.675 1.00 40.49 192 ALA B CA 1
ATOM 6505 C C . ALA B 1 192 ? 36.568 -8.248 -23.144 1.00 34.36 192 ALA B C 1
ATOM 6506 O O . ALA B 1 192 ? 35.666 -8.647 -23.890 1.00 38.07 192 ALA B O 1
ATOM 6513 N N . ALA B 1 193 ? 36.607 -8.569 -21.857 1.00 34.77 193 ALA B N 1
ATOM 6514 C CA . ALA B 1 193 ? 35.533 -9.361 -21.258 1.00 43.99 193 ALA B CA 1
ATOM 6515 C C . ALA B 1 193 ? 34.184 -8.645 -21.360 1.00 36.90 193 ALA B C 1
ATOM 6516 O O . ALA B 1 193 ? 33.183 -9.232 -21.799 1.00 30.87 193 ALA B O 1
ATOM 6523 N N . LEU B 1 194 ? 34.136 -7.374 -20.951 1.00 32.35 194 LEU B N 1
ATOM 6524 C CA . LEU B 1 194 ? 32.879 -6.625 -21.005 1.00 38.43 194 LEU B CA 1
ATOM 6525 C C . LEU B 1 194 ? 32.332 -6.483 -22.430 1.00 37.49 194 LEU B C 1
ATOM 6526 O O . LEU B 1 194 ? 31.108 -6.465 -22.621 1.00 32.04 194 LEU B O 1
ATOM 6542 N N . ALA B 1 195 ? 33.203 -6.363 -23.436 1.00 32.19 195 ALA B N 1
ATOM 6543 C CA . ALA B 1 195 ? 32.732 -6.374 -24.818 1.00 32.55 195 ALA B CA 1
ATOM 6544 C C . ALA B 1 195 ? 32.317 -7.753 -25.297 1.00 34.32 195 ALA B C 1
ATOM 6545 O O . ALA B 1 195 ? 31.675 -7.861 -26.347 1.00 38.21 195 ALA B O 1
ATOM 6552 N N . SER B 1 196 ? 32.689 -8.808 -24.579 1.00 39.18 196 SER B N 1
ATOM 6553 C CA . SER B 1 196 ? 32.469 -10.166 -25.053 1.00 32.85 196 SER B CA 1
ATOM 6554 C C . SER B 1 196 ? 31.034 -10.623 -24.803 1.00 33.18 196 SER B C 1
ATOM 6555 O O . SER B 1 196 ? 30.242 -9.979 -24.110 1.00 42.84 196 SER B O 1
ATOM 6563 N N . GLU B 1 197 ? 30.727 -11.787 -25.358 1.00 29.22 197 GLU B N 1
ATOM 6564 C CA . GLU B 1 197 ? 29.382 -12.343 -25.292 1.00 40.21 197 GLU B CA 1
ATOM 6565 C C . GLU B 1 197 ? 29.063 -12.834 -23.894 1.00 38.59 197 GLU B C 1
ATOM 6566 O O . GLU B 1 197 ? 27.897 -12.817 -23.483 1.00 38.89 197 GLU B O 1
ATOM 6578 N N . ARG B 1 198 ? 30.087 -13.282 -23.164 1.00 35.43 198 ARG B N 1
ATOM 6579 C CA . ARG B 1 198 ? 29.907 -13.695 -21.776 1.00 30.95 198 ARG B CA 1
ATOM 6580 C C . ARG B 1 198 ? 29.196 -12.619 -20.970 1.00 29.54 198 ARG B C 1
ATOM 6581 O O . ARG B 1 198 ? 28.402 -12.928 -20.084 1.00 30.99 198 ARG B O 1
ATOM 6602 N N . PHE B 1 199 ? 29.469 -11.342 -21.266 1.00 37.78 199 PHE B N 1
ATOM 6603 C CA . PHE B 1 199 ? 28.895 -10.228 -20.520 1.00 36.39 199 PHE B CA 1
ATOM 6604 C C . PHE B 1 199 ? 27.922 -9.391 -21.338 1.00 31.85 199 PHE B C 1
ATOM 6605 O O . PHE B 1 199 ? 27.703 -8.224 -21.020 1.00 30.26 199 PHE B O 1
ATOM 6622 N N . ALA B 1 200 ? 27.320 -9.962 -22.374 1.00 35.27 200 ALA B N 1
ATOM 6623 C CA . ALA B 1 200 ? 26.319 -9.221 -23.128 1.00 35.56 200 ALA B CA 1
ATOM 6624 C C . ALA B 1 200 ? 25.178 -8.750 -22.226 1.00 27.84 200 ALA B C 1
ATOM 6625 O O . ALA B 1 200 ? 24.708 -7.612 -22.342 1.00 30.24 200 ALA B O 1
ATOM 6632 N N . ARG B 1 201 ? 24.732 -9.610 -21.316 1.00 29.85 201 ARG B N 1
ATOM 6633 C CA . ARG B 1 201 ? 23.509 -9.350 -20.562 1.00 32.12 201 ARG B CA 1
ATOM 6634 C C . ARG B 1 201 ? 23.679 -8.151 -19.631 1.00 27.34 201 ARG B C 1
ATOM 6635 O O . ARG B 1 201 ? 22.855 -7.226 -19.640 1.00 28.94 201 ARG B O 1
ATOM 6656 N N . ILE B 1 202 ? 24.763 -8.142 -18.846 1.00 30.23 202 ILE B N 1
ATOM 6657 C CA . ILE B 1 202 ? 25.063 -7.030 -17.946 1.00 26.70 202 ILE B CA 1
ATOM 6658 C C . ILE B 1 202 ? 25.391 -5.779 -18.748 1.00 29.80 202 ILE B C 1
ATOM 6659 O O . ILE B 1 202 ? 25.085 -4.665 -18.307 1.00 33.06 202 ILE B O 1
ATOM 6675 N N . SER B 1 203 ? 25.987 -5.934 -19.938 1.00 29.38 203 SER B N 1
ATOM 6676 C CA . SER B 1 203 ? 26.186 -4.798 -20.851 1.00 29.72 203 SER B CA 1
ATOM 6677 C C . SER B 1 203 ? 24.847 -4.193 -21.268 1.00 24.81 203 SER B C 1
ATOM 6678 O O . SER B 1 203 ? 24.637 -2.974 -21.188 1.00 26.09 203 SER B O 1
ATOM 6686 N N . GLN B 1 204 ? 23.902 -5.056 -21.628 1.00 28.45 204 GLN B N 1
ATOM 6687 C CA . GLN B 1 204 ? 22.548 -4.617 -21.926 1.00 26.05 204 GLN B CA 1
ATOM 6688 C C . GLN B 1 204 ? 21.887 -3.961 -20.722 1.00 30.79 204 GLN B C 1
ATOM 6689 O O . GLN B 1 204 ? 21.140 -2.985 -20.870 1.00 25.05 204 GLN B O 1
ATOM 6703 N N . TYR B 1 205 ? 22.114 -4.511 -19.521 1.00 26.04 205 TYR B N 1
ATOM 6704 C CA . TYR B 1 205 ? 21.489 -3.957 -18.325 1.00 23.00 205 TYR B CA 1
ATOM 6705 C C . TYR B 1 205 ? 21.986 -2.542 -18.061 1.00 21.11 205 TYR B C 1
ATOM 6706 O O . TYR B 1 205 ? 21.195 -1.641 -17.756 1.00 23.41 205 TYR B O 1
ATOM 6724 N N . VAL B 1 206 ? 23.296 -2.322 -18.185 1.00 22.98 206 VAL B N 1
ATOM 6725 C CA . VAL B 1 206 ? 23.849 -1.005 -17.897 1.00 21.49 206 VAL B CA 1
ATOM 6726 C C . VAL B 1 206 ? 23.330 0.032 -18.888 1.00 31.24 206 VAL B C 1
ATOM 6727 O O . VAL B 1 206 ? 23.049 1.180 -18.512 1.00 31.27 206 VAL B O 1
ATOM 6740 N N . ARG B 1 207 ? 23.211 -0.315 -20.172 1.00 29.56 207 ARG B N 1
ATOM 6741 C CA . ARG B 1 207 ? 22.705 0.748 -21.034 1.00 32.70 207 ARG B CA 1
ATOM 6742 C C . ARG B 1 207 ? 21.199 0.905 -20.877 1.00 29.34 207 ARG B C 1
ATOM 6743 O O . ARG B 1 207 ? 20.687 2.003 -21.068 1.00 32.80 207 ARG B O 1
ATOM 6764 N N . ASP B 1 208 ? 20.481 -0.123 -20.436 1.00 29.55 208 ASP B N 1
ATOM 6765 C CA . ASP B 1 208 ? 19.075 0.098 -20.124 1.00 28.42 208 ASP B CA 1
ATOM 6766 C C . ASP B 1 208 ? 18.939 0.978 -18.902 1.00 29.31 208 ASP B C 1
ATOM 6767 O O . ASP B 1 208 ? 18.059 1.849 -18.846 1.00 36.01 208 ASP B O 1
ATOM 6776 N N . ILE B 1 209 ? 19.814 0.765 -17.926 1.00 27.08 209 ILE B N 1
ATOM 6777 C CA . ILE B 1 209 ? 19.907 1.644 -16.759 1.00 26.73 209 ILE B CA 1
ATOM 6778 C C . ILE B 1 209 ? 20.163 3.082 -17.190 1.00 29.95 209 ILE B C 1
ATOM 6779 O O . ILE B 1 209 ? 19.481 4.008 -16.753 1.00 35.06 209 ILE B O 1
ATOM 6795 N N . ARG B 1 210 ? 21.181 3.290 -18.025 1.00 32.16 210 ARG B N 1
ATOM 6796 C CA . ARG B 1 210 ? 21.569 4.633 -18.429 1.00 33.77 210 ARG B CA 1
ATOM 6797 C C . ARG B 1 210 ? 20.483 5.356 -19.221 1.00 30.94 210 ARG B C 1
ATOM 6798 O O . ARG B 1 210 ? 20.502 6.586 -19.284 1.00 40.17 210 ARG B O 1
ATOM 6819 N N . ALA B 1 211 ? 19.520 4.639 -19.787 1.00 34.39 211 ALA B N 1
ATOM 6820 C CA . ALA B 1 211 ? 18.449 5.279 -20.542 1.00 33.25 211 ALA B CA 1
ATOM 6821 C C . ALA B 1 211 ? 17.376 5.853 -19.649 1.00 31.44 211 ALA B C 1
ATOM 6822 O O . ALA B 1 211 ? 16.575 6.672 -20.106 1.00 32.09 211 ALA B O 1
ATOM 6829 N N . ARG B 1 212 ? 17.319 5.404 -18.410 1.00 28.99 212 ARG B N 1
ATOM 6830 C CA . ARG B 1 212 ? 16.229 5.776 -17.520 1.00 32.89 212 ARG B CA 1
ATOM 6831 C C . ARG B 1 212 ? 16.303 7.259 -17.159 1.00 26.63 212 ARG B C 1
ATOM 6832 O O . ARG B 1 212 ? 17.339 7.748 -16.701 1.00 26.23 212 ARG B O 1
ATOM 6853 N N . ALA B 1 213 ? 15.185 7.967 -17.331 1.00 27.34 213 ALA B N 1
ATOM 6854 C CA . ALA B 1 213 ? 15.138 9.398 -17.020 1.00 34.99 213 ALA B CA 1
ATOM 6855 C C . ALA B 1 213 ? 15.752 9.711 -15.651 1.00 28.55 213 ALA B C 1
ATOM 6856 O O . ALA B 1 213 ? 16.596 10.614 -15.518 1.00 25.17 213 ALA B O 1
ATOM 6863 N N . SER B 1 214 ? 15.325 8.979 -14.623 1.00 29.43 214 SER B N 1
ATOM 6864 C CA . SER B 1 214 ? 15.756 9.278 -13.254 1.00 20.77 214 SER B CA 1
ATOM 6865 C C . SER B 1 214 ? 17.259 9.116 -13.116 1.00 24.46 214 SER B C 1
ATOM 6866 O O . SER B 1 214 ? 17.912 9.866 -12.378 1.00 26.87 214 SER B O 1
ATOM 6874 N N . PHE B 1 215 ? 17.837 8.180 -13.854 1.00 24.40 215 PHE B N 1
ATOM 6875 C CA . PHE B 1 215 ? 19.284 8.049 -13.837 1.00 29.16 215 PHE B CA 1
ATOM 6876 C C . PHE B 1 215 ? 19.950 9.182 -14.615 1.00 26.53 215 PHE B C 1
ATOM 6877 O O . PHE B 1 215 ? 20.864 9.846 -14.111 1.00 25.33 215 PHE B O 1
ATOM 6894 N N . VAL B 1 216 ? 19.502 9.420 -15.844 1.00 27.00 216 VAL B N 1
ATOM 6895 C CA . VAL B 1 216 ? 20.051 10.519 -16.645 1.00 28.50 216 VAL B CA 1
ATOM 6896 C C . VAL B 1 216 ? 20.094 11.800 -15.828 1.00 28.32 216 VAL B C 1
ATOM 6897 O O . VAL B 1 216 ? 21.136 12.448 -15.713 1.00 25.28 216 VAL B O 1
ATOM 6910 N N . LYS B 1 217 ? 18.957 12.188 -15.254 1.00 27.64 217 LYS B N 1
ATOM 6911 C CA . LYS B 1 217 ? 18.901 13.459 -14.543 1.00 30.32 217 LYS B CA 1
ATOM 6912 C C . LYS B 1 217 ? 19.897 13.494 -13.377 1.00 33.41 217 LYS B C 1
ATOM 6913 O O . LYS B 1 217 ? 20.600 14.489 -13.184 1.00 32.27 217 LYS B O 1
ATOM 6932 N N . SER B 1 218 ? 20.024 12.397 -12.631 1.00 32.15 218 SER B N 1
ATOM 6933 C CA . SER B 1 218 ? 20.856 12.388 -11.429 1.00 28.48 218 SER B CA 1
ATOM 6934 C C . SER B 1 218 ? 22.312 12.113 -11.737 1.00 33.23 218 SER B C 1
ATOM 6935 O O . SER B 1 218 ? 23.168 12.296 -10.862 1.00 27.24 218 SER B O 1
ATOM 6943 N N . TRP B 1 219 ? 22.603 11.707 -12.971 1.00 34.95 219 TRP B N 1
ATOM 6944 C CA . TRP B 1 219 ? 23.951 11.382 -13.404 1.00 33.60 219 TRP B CA 1
ATOM 6945 C C . TRP B 1 219 ? 24.663 12.564 -14.034 1.00 29.04 219 TRP B C 1
ATOM 6946 O O . TRP B 1 219 ? 25.888 12.652 -13.941 1.00 34.29 219 TRP B O 1
ATOM 6967 N N . GLY B 1 220 ? 23.929 13.470 -14.677 1.00 35.18 220 GLY B N 1
ATOM 6968 C CA . GLY B 1 220 ? 24.526 14.684 -15.201 1.00 37.21 220 GLY B CA 1
ATOM 6969 C C . GLY B 1 220 ? 25.564 14.498 -16.288 1.00 40.05 220 GLY B C 1
ATOM 6970 O O . GLY B 1 220 ? 26.401 15.379 -16.482 1.00 48.69 220 GLY B O 1
ATOM 6974 N N . GLY B 1 221 ? 25.555 13.381 -16.987 1.00 42.00 221 GLY B N 1
ATOM 6975 C CA . GLY B 1 221 ? 26.426 13.231 -18.149 1.00 42.59 221 GLY B CA 1
ATOM 6976 C C . GLY B 1 221 ? 27.757 12.583 -17.828 1.00 37.32 221 GLY B C 1
ATOM 6977 O O . GLY B 1 221 ? 28.345 12.774 -16.764 1.00 35.78 221 GLY B O 1
ATOM 6981 N N . ASP B 1 222 ? 28.243 11.801 -18.790 1.00 30.13 222 ASP B N 1
ATOM 6982 C CA . ASP B 1 222 ? 29.529 11.123 -18.635 1.00 35.45 222 ASP B CA 1
ATOM 6983 C C . ASP B 1 222 ? 30.666 12.101 -18.384 1.00 36.70 222 ASP B C 1
ATOM 6984 O O . ASP B 1 222 ? 31.496 11.893 -17.488 1.00 40.63 222 ASP B O 1
ATOM 6993 N N . ASP B 1 223 ? 30.763 13.145 -19.200 1.00 37.44 223 ASP B N 1
ATOM 6994 C CA . ASP B 1 223 ? 31.936 14.005 -19.121 1.00 37.72 223 ASP B CA 1
ATOM 6995 C C . ASP B 1 223 ? 32.125 14.550 -17.708 1.00 37.90 223 ASP B C 1
ATOM 6996 O O . ASP B 1 223 ? 33.243 14.537 -17.176 1.00 40.88 223 ASP B O 1
ATOM 7005 N N . VAL B 1 224 ? 31.046 14.990 -17.057 1.00 31.51 224 VAL B N 1
ATOM 7006 C CA . VAL B 1 224 ? 31.218 15.545 -1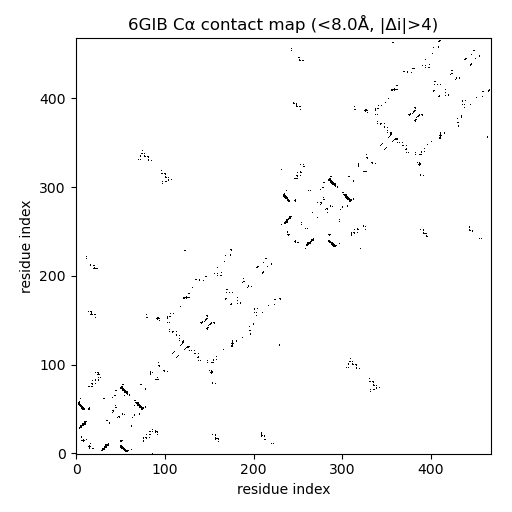5.715 1.00 39.33 224 VAL B CA 1
ATOM 7007 C C . VAL B 1 224 ? 31.541 14.434 -14.721 1.00 34.08 224 VAL B C 1
ATOM 7008 O O . VAL B 1 224 ? 32.381 14.604 -13.831 1.00 31.14 224 VAL B O 1
ATOM 7021 N N . GLN B 1 225 ? 30.920 13.264 -14.887 1.00 32.29 225 GLN B N 1
ATOM 7022 C CA . GLN B 1 225 ? 31.309 12.125 -14.073 1.00 31.99 225 GLN B CA 1
ATOM 7023 C C . GLN B 1 225 ? 32.747 11.737 -14.344 1.00 31.14 225 GLN B C 1
ATOM 7024 O O . GLN B 1 225 ? 33.468 11.334 -13.428 1.00 33.98 225 GLN B O 1
ATOM 7038 N N . LEU B 1 226 ? 33.195 11.872 -15.587 1.00 43.82 226 LEU B N 1
ATOM 7039 C CA . LEU B 1 226 ? 34.577 11.527 -15.898 1.00 42.42 226 LEU B CA 1
ATOM 7040 C C . LEU B 1 226 ? 35.549 12.517 -15.272 1.00 42.89 226 LEU B C 1
ATOM 7041 O O . LEU B 1 226 ? 36.583 12.119 -14.720 1.00 39.99 226 LEU B O 1
ATOM 7057 N N . GLU B 1 227 ? 35.240 13.813 -15.363 1.00 39.66 227 GLU B N 1
ATOM 7058 C CA . GLU B 1 227 ? 36.038 14.815 -14.672 1.00 33.22 227 GLU B CA 1
ATOM 7059 C C . GLU B 1 227 ? 36.061 14.534 -13.184 1.00 40.02 227 GLU B C 1
ATOM 7060 O O . GLU B 1 227 ? 37.118 14.564 -12.546 1.00 41.98 227 GLU B O 1
ATOM 7072 N N . ALA B 1 228 ? 34.895 14.249 -12.611 1.00 42.54 228 ALA B N 1
ATOM 7073 C CA . ALA B 1 228 ? 34.838 13.871 -11.206 1.00 36.78 228 ALA B CA 1
ATOM 7074 C C . ALA B 1 228 ? 35.794 12.716 -10.912 1.00 41.04 228 ALA B C 1
ATOM 7075 O O . ALA B 1 228 ? 36.607 12.780 -9.981 1.00 39.74 228 ALA B O 1
ATOM 7082 N N . ALA B 1 229 ? 35.732 11.658 -11.722 1.00 34.14 229 ALA B N 1
ATOM 7083 C CA . ALA B 1 229 ? 36.529 10.466 -11.449 1.00 41.13 229 ALA B CA 1
ATOM 7084 C C . ALA B 1 229 ? 38.027 10.740 -11.545 1.00 46.60 229 ALA B C 1
ATOM 7085 O O . ALA B 1 229 ? 38.815 10.190 -10.759 1.00 39.57 229 ALA B O 1
ATOM 7092 N N . LYS B 1 230 ? 38.445 11.563 -12.515 1.00 48.21 230 LYS B N 1
ATOM 7093 C CA . LYS B 1 230 ? 39.858 11.908 -12.667 1.00 47.09 230 LYS B CA 1
ATOM 7094 C C . LYS B 1 230 ? 40.407 12.692 -11.480 1.00 41.34 230 LYS B C 1
ATOM 7095 O O . LYS B 1 230 ? 41.629 12.818 -11.355 1.00 43.25 230 LYS B O 1
ATOM 7114 N N . ALA B 1 231 ? 39.548 13.207 -10.608 1.00 43.59 231 ALA B N 1
ATOM 7115 C CA . ALA B 1 231 ? 39.978 13.910 -9.409 1.00 42.02 231 ALA B CA 1
ATOM 7116 C C . ALA B 1 231 ? 40.025 13.018 -8.179 1.00 46.21 231 ALA B C 1
ATOM 7117 O O . ALA B 1 231 ? 40.397 13.495 -7.097 1.00 45.94 231 ALA B O 1
ATOM 7124 N N . ILE B 1 232 ? 39.661 11.747 -8.315 1.00 51.29 232 ILE B N 1
ATOM 7125 C CA . ILE B 1 232 ? 39.739 10.793 -7.213 1.00 46.23 232 ILE B CA 1
ATOM 7126 C C . ILE B 1 232 ? 41.160 10.252 -7.161 1.00 46.53 232 ILE B C 1
ATOM 7127 O O . ILE B 1 232 ? 41.548 9.467 -8.038 1.00 51.06 232 ILE B O 1
ATOM 7143 N N . PRO B 1 233 ? 41.968 10.623 -6.166 1.00 49.91 233 PRO B N 1
ATOM 7144 C CA . PRO B 1 233 ? 43.365 10.153 -6.179 1.00 52.75 233 PRO B CA 1
ATOM 7145 C C . PRO B 1 233 ? 43.496 8.644 -6.026 1.00 55.47 233 PRO B C 1
ATOM 7146 O O . PRO B 1 233 ? 44.345 8.028 -6.687 1.00 46.00 233 PRO B O 1
ATOM 7157 N N . MET B 1 234 ? 42.674 8.027 -5.174 1.00 53.21 234 MET B N 1
ATOM 7158 C CA . MET B 1 234 ? 42.744 6.586 -4.978 1.00 53.09 234 MET B CA 1
ATOM 7159 C C . MET B 1 234 ? 42.590 5.802 -6.281 1.00 50.98 234 MET B C 1
ATOM 7160 O O . MET B 1 234 ? 42.931 4.617 -6.309 1.00 49.08 234 MET B O 1
ATOM 7174 N N . LEU B 1 235 ? 42.106 6.428 -7.362 1.00 54.43 235 LEU B N 1
ATOM 7175 C CA . LEU B 1 235 ? 41.917 5.748 -8.643 1.00 45.58 235 LEU B CA 1
ATOM 7176 C C . LEU B 1 235 ? 43.164 5.714 -9.526 1.00 48.44 235 LEU B C 1
ATOM 7177 O O . LEU B 1 235 ? 43.112 5.133 -10.618 1.00 44.33 235 LEU B O 1
ATOM 7193 N N . ARG B 1 236 ? 44.276 6.296 -9.090 1.00 50.73 236 ARG B N 1
ATOM 7194 C CA . ARG B 1 236 ? 45.435 6.516 -9.944 1.00 48.59 236 ARG B CA 1
ATOM 7195 C C . ARG B 1 236 ? 46.506 5.466 -9.698 1.00 51.65 236 ARG B C 1
ATOM 7196 O O . ARG B 1 236 ? 46.714 5.035 -8.561 1.00 56.26 236 ARG B O 1
ATOM 7217 N N . ARG B 1 237 ? 47.222 5.079 -10.751 1.00 56.49 237 ARG B N 1
ATOM 7218 C CA . ARG B 1 237 ? 48.305 4.103 -10.628 1.00 63.06 237 ARG B CA 1
ATOM 7219 C C . ARG B 1 237 ? 49.615 4.822 -10.316 1.00 65.08 237 ARG B C 1
ATOM 7220 O O . ARG B 1 237 ? 49.908 5.853 -10.921 1.00 56.81 237 ARG B O 1
ATOM 7241 N N . PRO B 1 238 ? 50.412 4.291 -9.390 1.00 80.06 238 PRO B N 1
ATOM 7242 C CA . PRO B 1 238 ? 51.695 4.937 -9.083 1.00 75.24 238 PRO B CA 1
ATOM 7243 C C . PRO B 1 238 ? 52.685 4.812 -10.238 1.00 71.87 238 PRO B C 1
ATOM 7244 O O . PRO B 1 238 ? 52.553 3.966 -11.129 1.00 60.90 238 PRO B O 1
ATOM 7255 N N . ALA B 1 239 ? 53.696 5.681 -10.200 1.00 74.83 239 ALA B N 1
ATOM 7256 C CA . ALA B 1 239 ? 54.709 5.778 -11.250 1.00 61.92 239 ALA B CA 1
ATOM 7257 C C . ALA B 1 239 ? 55.948 4.913 -10.965 1.00 58.29 239 ALA B C 1
ATOM 7258 O O . ALA B 1 239 ? 56.360 4.086 -11.799 1.00 53.85 239 ALA B O 1
#

Secondary structure (DSSP, 8-state):
--S-EEEEEETT-HHHHHHHHHHHHTT---EEEEEP---GGGGGT-TT--SSEEEESSS---TTS--SSSEEEE-HHHHHHHHHHH-GGG-SS-SSHHHHHHHHHHHHHIIIIIIHHHHHHHHS---SHHHHHHHHHHHHTS-SSSBTBBB--HHHHHHHHHHHHHHHHHHHT-SSS-HHHHHHHHHHHHSGGGHHHHHHHHHHHTSHHHHHHH--HHHHHHHHTT-GGG-/--S-EEEEEETT-HHHHHHHHHHHHHT---EEEEEPTTS---GGGGGT-TT--SSEEEESSS---TTS--TTSEEEE-HHHHHHHHHHH-GGG-SS-SSHHHHHHHHHHHHHIIIIIHHHHIIIIIS---SHHHHHHHHHHHHTS-SSSBTBBB--HHHHHHHHHHHHHHHHHHHT-SSS-HHHHHHHHHHHHSGGGHHHHHHHHHHHHSHHHHHHH--HHHHHHHHHT-GGGPPP-

Solvent-accessible surface area: 20873 Å² total; per-residue (Å²): 81,136,87,12,6,1,0,1,8,23,38,75,19,28,72,0,8,3,0,19,0,1,0,37,43,13,66,11,161,51,50,60,16,97,15,124,115,148,45,168,61,2,128,164,3,19,97,141,22,55,41,6,0,0,3,23,4,36,66,141,34,72,31,67,106,9,6,128,111,8,70,54,6,30,28,12,57,5,0,2,19,2,2,10,33,16,14,92,118,33,153,10,5,33,92,44,40,14,62,46,2,86,0,20,17,7,17,14,38,1,51,80,104,1,15,84,44,9,74,42,0,0,25,143,30,82,92,5,44,75,2,12,102,8,0,48,52,0,17,88,42,18,44,130,75,31,27,8,24,33,151,21,2,3,0,0,1,0,0,0,0,7,2,1,9,3,34,17,22,2,111,39,43,26,8,88,21,58,154,64,38,0,109,76,0,90,67,13,11,91,49,153,103,0,47,45,0,15,71,0,8,139,44,1,79,81,84,80,8,2,85,138,17,12,51,26,61,107,61,11,48,135,17,3,127,63,53,89,76,5,165,75,131,84,24,6,5,0,4,9,15,30,89,18,28,84,0,8,2,0,19,0,1,1,44,42,15,65,14,161,48,62,56,17,105,9,70,70,117,181,143,61,53,133,51,2,116,126,4,25,92,160,24,67,34,4,0,0,4,26,6,40,63,148,49,71,32,72,100,8,15,128,133,9,75,44,5,34,25,5,39,2,0,1,19,2,2,11,34,20,16,95,115,33,147,10,6,29,93,48,36,14,58,49,1,78,0,20,14,7,19,25,28,0,48,85,87,0,38,59,35,10,96,16,0,0,42,140,30,74,100,6,40,72,0,12,127,8,0,63,46,0,19,88,41,17,40,130,76,27,26,10,25,36,146,22,2,4,0,0,1,0,0,0,0,6,0,1,8,0,28,22,10,2,123,51,28,24,1,54,3,52,111,72,39,0,95,70,0,76,55,16,20,93,44,148,116,0,39,43,0,27,67,0,10,136,46,0,83,80,82,82,7,1,81,139,16,11,46,32,57,104,61,10,40,130,13,2,116,40,50,84,116,2,128,97,122,160

B-factor: mean 37.99, std 12.24, range [14.86, 98.01]

Radius of gyration: 22.7 Å; Cα contacts (8 Å, |Δi|>4): 745; chains: 2; bounding box: 57×61×58 Å

Nearest PDB structures (foldseek):
  6gib-assembly1_A  TM=1.004E+00  e=5.599E-38  Trametes versicolor
  6ht6-assembly1_A  TM=1.003E+00  e=8.227E-36  Trametes versicolor
  6ht6-assembly1_B  TM=1.001E+00  e=7.058E-34  Trametes versicolor
  6hjs-assembly1_B  TM=9.564E-01  e=1.054E-21  Trametes versicolor FP-101664 SS1
  6sr8-assembly1_A  TM=9.208E-01  e=4.107E-18  Trametes versicolor FP-101664 SS1

Sequence (468 aa):
CTEQITLYTTTFSPYGHRAHIALEEAGAEYTLCQINVKPEWYKRVNPLGKVPAITFGGPQVPPDEPSPESEKLVESLALLEFVADVFPEAKLLPASPVQRARARAFIAIYQNYLHDQFRDAFFRGEPVGPFLQALETLQSALPPAGFAVGEWSLAEAAVAPFLARMMLYLDAGLGKYSEADGETMRAALASERFARISQYVRDIRARASFVKSWGGDDVQLEAAKAIPMLRCTEQITLYTTTFSPYGHRAHIALEEAGAEYTLCQINVHRDKPEWYKRVNPLGKVPAITFGGPQVPPDEPSPESEKLVESLALLEFVADVFPEAKLLPASPVQRARARAFIAIYQNYLHDQFRDAFFRGEPVGPFLQALETLQSALPPAGFAVGEWSLAEAAVAPFLARMMLYLDAGLGKYSEADGETMRAALASERFARISQYVRDIRARASFVKSWGGDDVQLEAAKAIPMLRRPA

InterPro domains:
  IPR004045 Glutathione S-transferase, N-terminal [PF13409] (14-90)
  IPR004045 Glutathione S-transferase, N-terminal [PS50404] (5-96)
  IPR036249 Thioredoxin-l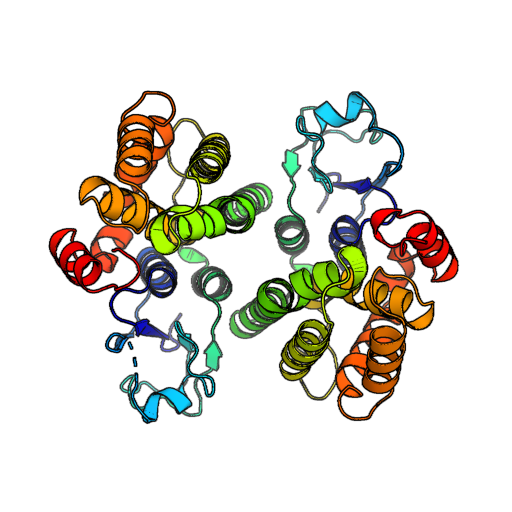ike superfamily [SSF52833] (6-119)
  IPR036282 Glutathione S-transferase, C-terminal domain superfamily [SSF47616] (90-230)
  IPR040079 Glutathione transferase family [SFLDS00019] (7-212)
  IPR050983 Glutathione S-transferase Omega/HSP26 [PTHR43968] (5-237)